Protein 3GL3 (pdb70)

Organism: Chlorobaculum tepidum (strain ATCC 49652 / DSM 12025 / NBRC 103806 / TLS) (NCBI:txid194439)

CATH classification: 3.40.30.10

Secondary structure (DSSP, 8-state):
---TTSBPPP-EEEBSSSEEEGGGGTTSEEEEEEE-TT-THHHHHTT----TTTGGGTEEEEEEE--SSTTT--HHHHS---SEEEE-TT-HHHHHTT----EEEEE-TTSBEEEEEES--TTTHHHHHHHHHHHT-/--TTSBPPP-EEE-SSSEEEGGGGTTSEEEEEEE-TT-HHHHHHTT----TTTGGGTEEEEEEE--SSTTT--HHHHS---SEEEE-TT--HHHHTT----EEEEE-TTSBEEEEEES--GGGHHHHHHHHHHHTT-/-TTSBPPP-EEEBSSSEEEGGGGTTSEEEEEEE-TT-TTHHHHTT----TTTGGGTEEEEEEE--SSTTT--HHHHS---SEEEE-TT-HHHHHTT----EEEEE-TTSBEEEEEE---HHHHHHHHHHHHHH-/--S-----EEEBSSSEEEGGGGTTSEEEEEEE-TT-TTHHHHTT----TTTGGGTEEEEEEE--SSTTT---TTTS---SEEEE-TT-HHHHHTT----EEEEE-TTSS-SEEEE---HHHHHHHHHHHHHH-

InterPro domains:
  IPR013740 Redoxin [PF08534] (31-161)
  IPR013766 Thioredoxin domain [PS51352] (29-169)
  IPR036249 Thioredoxin-like superfamily [SSF52833] (5-165)
  IPR050553 Thioredoxin family ResA/DsbE subfamily [PTHR42852] (29-167)

B-factor: mean 32.03, std 10.1, range [4.41, 60.7]

Nearest PDB structures (foldseek):
  3gl3-assembly1_A  TM=9.917E-01  e=1.080E-25  Chlorobaculum tepidum TLS
  3hdc-assembly1_A-2  TM=8.753E-01  e=3.979E-11  Geobacter metallireducens GS-15
  3ios-assembly1_A  TM=8.208E-01  e=7.000E-09  Mycobacterium tuberculosis
  7aoo-assembly1_D  TM=6.251E-01  e=2.674E-06  Plasmodium falciparum 3D7
  7aoo-assembly1_C  TM=6.149E-01  e=6.196E-06  Plasmodium falciparum 3D7

Sequence (541 aa):
SLDKGDKAPDFALPGKTGVVKLSDKTGSVVYLDFWASWCGPCRQSFPWNQQAKYKAKGFQVVAVNLDAKTGDAKFLAQVPAEFTVAFDPKGQTPRLYGVKGPTSFLIDRNGKVLLQHVGFRPADKEALEQQILAALGLDKGDKAPDFALPGKTGVVKLSDKTGSVVYLDFWASWCGPCRQSFPWNQQAKYKAKGFQVVAVNLDAKTGDAKFLAQVPAEFTVAFDPKGQTPRLYGVKGPTSFLIDRNGKVLLQHVGFRPADKEALEQQILAALGGDKGDKAPDFALPGKTGVVKLSDKTGSVVYLDFWASWCGPCRQSFPWNQQAKYKAKGFQVVAVNLDAKTGDAKFLAQVPAEFTVAFDPKGQTPRLYGVKGPTSFLIDRNGKVLLQHVGFRPADKEALEQQILAALKGDKAPDFALPGKTGVVKLSDKTGSVVYLDFWASWCGPCRQSFPWNQQAKYKAKGFQVVAVNLDAKTGDAKFLAQVPAEFTVAFDPKGQTPRLYGVKGPTSFLIDRNGKVLLQHVGFRPADKEALEQQILAAL

Solvent-accessible surface area: 23964 Å² total

Radius of gyration: 26.43 Å; Cα contacts (8 Å, |Δi|>4): 1095; chains: 4; bounding box: 83×37×65 Å

Foldseek 3Di:
DADFFAFQDWDWFAFPVGIDIVVVLQQAWEKEWEEELVDPLVLVVQVLCCVVVCVVLRYAYEYEYAYLDVVVCCSCVVGPHPGTYGYDNVPPRCVSVVPDASKIFTAANRRGTRDIGHTHDPVVSPVVVVSVVVSSD/DDFFAFQDWDWFAFPVGIDIPVVLQQAWEKEWEEELVDPLVLVVQVLCCVVVCVVLSYAYEYEYAYLDVVVCCSCVVGPHPGHYGYDNVPPRCVSVVPDASKIFTAASRRGTRDIGHTHDPVVSPVVVVVNVVRSVD/DFFAFQDWDWFQWPVGTDIPVVLAQAWEKEWEDELPDPLVLVVQVLCVVVVCVVVRYAYEYEYQYLDVVSCCVCVPRPHPHTYGYDPVCPNCVVVVPDASKIFTAASRRGTRDIDHGHDPVCSVVVVVVVVVSD/DQAFADWDWFQWPPGTDIPVVLAQAWEKEWEEELPDPLVLVVQVLLVVVVCVVVRYAYEYEYAYLDVVSCCVCVPRPHPHTYGYDPVCPRCVSVVPPASWIFTAASRRGTPDIDHGHDPVVSVVVVVVVVVSD

Structure (mmCIF, N/CA/C/O backbone):
data_3GL3
#
_entry.id   3GL3
#
_cell.length_a   82.197
_cell.length_b   42.067
_cell.length_c   82.522
_cell.angle_alpha   90.00
_cell.angle_beta   108.77
_cell.angle_gamma   90.00
#
_symmetry.space_group_name_H-M   'P 1 21 1'
#
loop_
_entity.id
_entity.type
_entity.pdbx_description
1 polymer 'Putative Thiol:disulfide interchange protein DsbE'
2 water water
#
loop_
_atom_site.group_PDB
_atom_site.id
_atom_site.type_symbol
_atom_site.label_atom_id
_atom_site.label_alt_id
_atom_site.label_comp_id
_atom_site.label_asym_id
_atom_site.label_entity_id
_atom_site.label_seq_id
_atom_site.pdbx_PDB_ins_code
_atom_site.Cartn_x
_atom_site.Cartn_y
_atom_site.Cartn_z
_atom_site.occupancy
_atom_site.B_iso_or_equiv
_atom_site.auth_seq_id
_atom_site.auth_comp_id
_atom_site.auth_asym_id
_atom_site.auth_atom_id
_atom_site.pdbx_PDB_model_num
ATOM 1 N N . SER A 1 2 ? 59.343 10.141 64.043 1.00 47.06 28 SER A N 1
ATOM 2 C CA . SER A 1 2 ? 59.258 11.321 64.955 1.00 45.26 28 SER A CA 1
ATOM 3 C C . SER A 1 2 ? 60.588 11.580 65.666 1.00 44.70 28 SER A C 1
ATOM 4 O O . SER A 1 2 ? 60.883 10.987 66.713 1.00 43.98 28 SER A O 1
ATOM 6 N N . LEU A 1 3 ? 61.393 12.475 65.111 1.00 42.07 29 LEU A N 1
ATOM 7 C CA . LEU A 1 3 ? 62.674 12.789 65.727 1.00 38.20 29 LEU A CA 1
ATOM 8 C C . LEU A 1 3 ? 62.539 14.126 66.451 1.00 36.55 29 LEU A C 1
ATOM 9 O O . LEU A 1 3 ? 61.697 14.942 66.092 1.00 35.87 29 LEU A O 1
ATOM 14 N N . ASP A 1 4 ? 63.340 14.343 67.485 1.00 35.99 30 ASP A N 1
ATOM 15 C CA . ASP A 1 4 ? 63.303 15.617 68.186 1.00 35.42 30 ASP A CA 1
ATOM 16 C C . ASP A 1 4 ? 64.667 16.259 67.977 1.00 34.15 30 ASP A C 1
ATOM 17 O O . ASP A 1 4 ? 65.655 15.553 67.755 1.00 30.43 30 ASP A O 1
ATOM 22 N N . LYS A 1 5 ? 64.725 17.587 68.030 1.00 34.13 31 LYS A N 1
ATOM 23 C CA . LYS A 1 5 ? 65.994 18.280 67.872 1.00 33.28 31 LYS A CA 1
ATOM 24 C C . LYS A 1 5 ? 66.916 17.622 68.880 1.00 32.96 31 LYS A C 1
ATOM 25 O O . LYS A 1 5 ? 66.508 17.390 70.018 1.00 34.83 31 LYS A O 1
ATOM 31 N N . GLY A 1 6 ? 68.142 17.312 68.468 1.00 30.79 32 GLY A N 1
ATOM 32 C CA . GLY A 1 6 ? 69.079 16.668 69.368 1.00 30.86 32 GLY A CA 1
ATOM 33 C C . GLY A 1 6 ? 69.239 15.184 69.086 1.00 31.22 32 GLY A C 1
ATOM 34 O O . GLY A 1 6 ? 70.291 14.612 69.352 1.00 31.41 32 GLY A O 1
ATOM 35 N N . ASP A 1 7 ? 68.194 14.555 68.556 1.00 30.88 33 ASP A N 1
ATOM 36 C CA . ASP A 1 7 ? 68.234 13.131 68.231 1.00 32.41 33 ASP A CA 1
ATOM 37 C C . ASP A 1 7 ? 69.153 12.845 67.049 1.00 33.23 33 ASP A C 1
ATOM 38 O O . ASP A 1 7 ? 69.274 13.661 66.134 1.00 33.33 33 ASP A O 1
ATOM 43 N N . LYS A 1 8 ? 69.798 11.683 67.070 1.00 31.75 34 LYS A N 1
ATOM 44 C CA . LYS A 1 8 ? 70.676 11.281 65.981 1.00 31.70 34 LYS A CA 1
ATOM 45 C C . LYS A 1 8 ? 69.838 11.000 64.735 1.00 30.06 34 LYS A C 1
ATOM 46 O O . LYS A 1 8 ? 68.801 10.347 64.809 1.00 27.83 34 LYS A O 1
ATOM 52 N N . ALA A 1 9 ? 70.285 11.502 63.591 1.00 28.86 35 ALA A N 1
ATOM 53 C CA . ALA A 1 9 ? 69.568 11.275 62.347 1.00 28.14 35 ALA A CA 1
ATOM 54 C C . ALA A 1 9 ? 69.840 9.836 61.916 1.00 26.79 35 ALA A C 1
ATOM 55 O O . ALA A 1 9 ? 70.988 9.416 61.847 1.00 26.15 35 ALA A O 1
ATOM 57 N N . PRO A 1 10 ? 68.782 9.056 61.637 1.00 26.91 36 PRO A N 1
ATOM 58 C CA . PRO A 1 10 ? 68.963 7.662 61.218 1.00 25.78 36 PRO A CA 1
ATOM 59 C C . PRO A 1 10 ? 69.868 7.542 59.993 1.00 27.29 36 PRO A C 1
ATOM 60 O O . PRO A 1 10 ? 69.732 8.302 59.035 1.00 27.80 36 PRO A O 1
ATOM 64 N N . ASP A 1 11 ? 70.796 6.594 60.022 1.00 24.90 37 ASP A N 1
ATOM 65 C CA . ASP A 1 11 ? 71.690 6.426 58.897 1.00 26.02 37 ASP A CA 1
ATOM 66 C C . ASP A 1 11 ? 70.973 5.664 57.798 1.00 24.97 37 ASP A C 1
ATOM 67 O O . ASP A 1 11 ? 69.920 5.071 58.026 1.00 22.95 37 ASP A O 1
ATOM 72 N N . PHE A 1 12 ? 71.531 5.711 56.598 1.00 23.93 38 PHE A N 1
ATOM 73 C CA . PHE A 1 12 ? 70.951 5.004 55.473 1.00 24.49 38 PHE A CA 1
ATOM 74 C C . PHE A 1 12 ? 71.978 4.851 54.376 1.00 24.13 38 PHE A C 1
ATOM 75 O O . PHE A 1 12 ? 72.987 5.548 54.344 1.00 25.49 38 PHE A O 1
ATOM 83 N N . ALA A 1 13 ? 71.712 3.911 53.485 1.00 24.52 39 ALA A N 1
ATOM 84 C CA . ALA A 1 13 ? 72.588 3.632 52.365 1.00 26.15 39 ALA A CA 1
ATOM 85 C C . ALA A 1 13 ? 71.631 3.460 51.205 1.00 24.70 39 ALA A C 1
ATOM 86 O O . ALA A 1 13 ? 70.895 2.491 51.148 1.00 26.89 39 ALA A O 1
ATOM 88 N N . LEU A 1 14 ? 71.624 4.418 50.295 1.00 25.38 40 LEU A N 1
ATOM 89 C CA . LEU A 1 14 ? 70.714 4.365 49.164 1.00 24.83 40 LEU A CA 1
ATOM 90 C C . LEU A 1 14 ? 71.470 4.492 47.871 1.00 22.73 40 LEU A C 1
ATOM 91 O O . LEU A 1 14 ? 72.587 4.998 47.847 1.00 24.01 40 LEU A O 1
ATOM 96 N N . PRO A 1 15 ? 70.880 4.010 46.774 1.00 23.14 41 PRO A N 1
ATOM 97 C CA . PRO A 1 15 ? 71.590 4.133 45.505 1.00 24.29 41 PRO A CA 1
ATOM 98 C C . PRO A 1 15 ? 71.614 5.596 45.057 1.00 24.86 41 PRO A C 1
ATOM 99 O O . PRO A 1 15 ? 70.742 6.386 45.412 1.00 22.46 41 PRO A O 1
ATOM 103 N N . GLY A 1 16 ? 72.644 5.947 44.305 1.00 26.50 42 GLY A N 1
ATOM 104 C CA . GLY A 1 16 ? 72.777 7.296 43.803 1.00 30.10 42 GLY A CA 1
ATOM 105 C C . GLY A 1 16 ? 72.923 7.190 42.300 1.00 32.78 42 GLY A C 1
ATOM 106 O O . GLY A 1 16 ? 72.666 6.131 41.721 1.00 33.83 42 GLY A O 1
ATOM 107 N N . LYS A 1 17 ? 73.321 8.281 41.663 1.00 34.25 43 LYS A N 1
ATOM 108 C CA . LYS A 1 17 ? 73.504 8.282 40.224 1.00 37.28 43 LYS A CA 1
ATOM 109 C C . LYS A 1 17 ? 74.870 7.686 39.916 1.00 39.18 43 LYS A C 1
ATOM 110 O O . LYS A 1 17 ? 75.052 6.980 38.917 1.00 38.62 43 LYS A O 1
ATOM 116 N N . THR A 1 18 ? 75.819 7.969 40.801 1.00 40.87 44 THR A N 1
ATOM 117 C CA . THR A 1 18 ? 77.197 7.500 40.682 1.00 42.98 44 THR A CA 1
ATOM 118 C C . THR A 1 18 ? 77.413 6.156 41.374 1.00 42.51 44 THR A C 1
ATOM 119 O O . THR A 1 18 ? 78.014 5.242 40.811 1.00 41.81 44 THR A O 1
ATOM 123 N N . GLY A 1 19 ? 76.935 6.055 42.610 1.00 42.29 45 GLY A N 1
ATOM 124 C CA . GLY A 1 19 ? 77.088 4.830 43.371 1.00 40.67 45 GLY A CA 1
ATOM 125 C C . GLY A 1 19 ? 76.159 4.815 44.567 1.00 40.51 45 GLY A C 1
ATOM 126 O O . GLY A 1 19 ? 74.972 5.121 44.440 1.00 39.83 45 GLY A O 1
ATOM 127 N N . VAL A 1 20 ? 76.691 4.459 45.732 1.00 38.42 46 VAL A N 1
ATOM 128 C CA . VAL A 1 20 ? 75.887 4.411 46.944 1.00 37.12 46 VAL A CA 1
ATOM 129 C C . VAL A 1 20 ? 76.023 5.715 47.715 1.00 34.91 46 VAL A C 1
ATOM 130 O O . VAL A 1 20 ? 77.059 6.376 47.662 1.00 35.50 46 VAL A O 1
ATOM 134 N N . VAL A 1 21 ? 74.961 6.086 48.419 1.00 32.70 47 VAL A N 1
ATOM 135 C CA . VAL A 1 21 ? 74.957 7.301 49.219 1.00 29.75 47 VAL A CA 1
ATOM 136 C C . VAL A 1 21 ? 74.599 6.943 50.658 1.00 29.96 47 VAL A C 1
ATOM 137 O O . VAL A 1 21 ? 73.536 6.376 50.923 1.00 28.22 47 VAL A O 1
ATOM 141 N N . LYS A 1 22 ? 75.493 7.277 51.582 1.00 30.04 48 LYS A N 1
ATOM 142 C CA . LYS A 1 22 ? 75.282 6.989 52.997 1.00 32.53 48 LYS A CA 1
ATOM 143 C C . LYS A 1 22 ? 75.360 8.268 53.811 1.00 31.23 48 LYS A C 1
ATOM 144 O O . LYS A 1 22 ? 76.312 9.030 53.670 1.00 31.83 48 LYS A O 1
ATOM 150 N N . LEU A 1 23 ? 74.369 8.501 54.666 1.00 31.13 49 LEU A N 1
ATOM 151 C CA . LEU A 1 23 ? 74.380 9.699 55.493 1.00 33.78 49 LEU A CA 1
ATOM 152 C C . LEU A 1 23 ? 75.653 9.726 56.326 1.00 35.89 49 LEU A C 1
ATOM 153 O O . LEU A 1 23 ? 76.226 10.786 56.569 1.00 36.71 49 LEU A O 1
ATOM 158 N N . SER A 1 24 ? 76.097 8.550 56.754 1.00 37.32 50 SER A N 1
ATOM 159 C CA . SER A 1 24 ? 77.291 8.453 57.583 1.00 39.28 50 SER A CA 1
ATOM 160 C C . SER A 1 24 ? 78.564 8.914 56.880 1.00 39.98 50 SER A C 1
ATOM 161 O O . SER A 1 24 ? 79.561 9.207 57.534 1.00 38.69 50 SER A O 1
ATOM 164 N N . ASP A 1 25 ? 78.552 8.975 55.553 1.00 40.84 51 ASP A N 1
ATOM 165 C CA . ASP A 1 25 ? 79.743 9.441 54.859 1.00 41.96 51 ASP A CA 1
ATOM 166 C C . ASP A 1 25 ? 79.813 10.966 54.940 1.00 41.46 51 ASP A C 1
ATOM 167 O O . ASP A 1 25 ? 80.823 11.573 54.575 1.00 40.95 51 ASP A O 1
ATOM 172 N N . LYS A 1 26 ? 78.741 11.578 55.439 1.00 40.16 52 LYS A N 1
ATOM 173 C CA . LYS A 1 26 ? 78.676 13.030 55.561 1.00 39.38 52 LYS A CA 1
ATOM 174 C C . LYS A 1 26 ? 78.918 13.524 56.988 1.00 38.98 52 LYS A C 1
ATOM 175 O O . LYS A 1 26 ? 78.719 14.707 57.273 1.00 38.57 52 LYS A O 1
ATOM 181 N N . THR A 1 27 ? 79.329 12.630 57.888 1.00 37.92 53 THR A N 1
ATOM 182 C CA . THR A 1 27 ? 79.595 13.036 59.269 1.00 36.58 53 THR A CA 1
ATOM 183 C C . THR A 1 27 ? 80.649 14.124 59.203 1.00 34.79 53 THR A C 1
ATOM 184 O O . THR A 1 27 ? 81.547 14.072 58.363 1.00 34.82 53 THR A O 1
ATOM 188 N N . GLY A 1 28 ? 80.557 15.099 60.094 1.00 32.64 54 GLY A N 1
ATOM 189 C CA . GLY A 1 28 ? 81.529 16.172 60.079 1.00 31.61 54 GLY A CA 1
ATOM 190 C C . GLY A 1 28 ? 81.018 17.379 59.317 1.00 31.10 54 GLY A C 1
ATOM 191 O O . GLY A 1 28 ? 81.381 18.509 59.631 1.00 31.89 54 GLY A O 1
ATOM 192 N N . SER A 1 29 ? 80.185 17.140 58.306 1.00 29.97 55 SER A N 1
ATOM 193 C CA . SER A 1 29 ? 79.609 18.226 57.514 1.00 26.65 55 SER A CA 1
ATOM 194 C C . SER A 1 29 ? 78.209 18.540 58.022 1.00 25.28 55 SER A C 1
ATOM 195 O O . SER A 1 29 ? 77.527 17.670 58.571 1.00 23.35 55 SER A O 1
ATOM 198 N N . VAL A 1 30 ? 77.788 19.786 57.860 1.00 19.44 56 VAL A N 1
ATOM 199 C CA . VAL A 1 30 ? 76.434 20.157 58.233 1.00 19.29 56 VAL A CA 1
ATOM 200 C C . VAL A 1 30 ? 75.654 19.673 57.013 1.00 19.84 56 VAL A C 1
ATOM 201 O O . VAL A 1 30 ? 76.054 19.954 55.879 1.00 17.86 56 VAL A O 1
ATOM 205 N N . VAL A 1 31 ? 74.571 18.932 57.236 1.00 18.28 57 VAL A N 1
ATOM 206 C CA . VAL A 1 31 ? 73.789 18.397 56.130 1.00 17.33 57 VAL A CA 1
ATOM 207 C C . VAL A 1 31 ? 72.360 18.898 56.073 1.00 16.85 57 VAL A C 1
ATOM 208 O O . VAL A 1 31 ? 71.678 19.006 57.090 1.00 20.34 57 VAL A O 1
ATOM 212 N N . TYR A 1 32 ? 71.921 19.213 54.863 1.00 15.85 58 TYR A N 1
ATOM 213 C CA . TYR A 1 32 ? 70.552 19.657 54.614 1.00 15.56 58 TYR A CA 1
ATOM 214 C C . TYR A 1 32 ? 69.956 18.469 53.878 1.00 15.22 58 TYR A C 1
ATOM 215 O O . TYR A 1 32 ? 70.214 18.282 52.685 1.00 13.39 58 TYR A O 1
ATOM 224 N N . LEU A 1 33 ? 69.175 17.671 54.592 1.00 14.40 59 LEU A N 1
ATOM 225 C CA . LEU A 1 33 ? 68.572 16.471 54.030 1.00 15.77 59 LEU A CA 1
ATOM 226 C C . LEU A 1 33 ? 67.182 16.771 53.506 1.00 14.57 59 LEU A C 1
ATOM 227 O O . LEU A 1 33 ? 66.295 17.150 54.269 1.00 16.35 59 LEU A O 1
ATOM 232 N N . ASP A 1 34 ? 66.986 16.593 52.204 1.00 14.12 60 ASP A N 1
ATOM 233 C CA . ASP A 1 34 ? 65.691 16.877 51.605 1.00 15.81 60 ASP A CA 1
ATOM 234 C C . ASP A 1 34 ? 64.968 15.618 51.095 1.00 17.46 60 ASP A C 1
ATOM 235 O O . ASP A 1 34 ? 65.587 14.697 50.565 1.00 16.36 60 ASP A O 1
ATOM 240 N N . PHE A 1 35 ? 63.656 15.581 51.292 1.00 16.74 61 PHE A N 1
ATOM 241 C CA . PHE A 1 35 ? 62.845 14.470 50.825 1.00 17.44 61 PHE A CA 1
ATOM 242 C C . PHE A 1 35 ? 61.951 15.079 49.763 1.00 16.22 61 PHE A C 1
ATOM 243 O O . PHE A 1 35 ? 61.088 15.906 50.058 1.00 17.68 61 PHE A O 1
ATOM 251 N N . TRP A 1 36 ? 62.186 14.679 48.520 1.00 16.24 62 TRP A N 1
ATOM 252 C CA . TRP A 1 36 ? 61.457 15.227 47.389 1.00 16.90 62 TRP A CA 1
ATOM 253 C C . TRP A 1 36 ? 61.001 14.179 46.375 1.00 18.28 62 TRP A C 1
ATOM 254 O O . TRP A 1 36 ? 61.388 13.008 46.448 1.00 16.49 62 TRP A O 1
ATOM 265 N N . ALA A 1 37 ? 60.189 14.637 45.420 1.00 17.05 63 ALA A N 1
ATOM 266 C CA . ALA A 1 37 ? 59.671 13.806 44.335 1.00 16.55 63 ALA A CA 1
ATOM 267 C C . ALA A 1 37 ? 59.381 14.711 43.140 1.00 17.82 63 ALA A C 1
ATOM 268 O O . ALA A 1 37 ? 59.031 15.889 43.314 1.00 12.72 63 ALA A O 1
ATOM 270 N N . SER A 1 38 ? 59.519 14.162 41.931 1.00 18.97 64 SER A N 1
ATOM 271 C CA . SER A 1 38 ? 59.310 14.939 40.708 1.00 20.07 64 SER A CA 1
ATOM 272 C C . SER A 1 38 ? 57.912 15.496 40.517 1.00 21.35 64 SER A C 1
ATOM 273 O O . SER A 1 38 ? 57.741 16.503 39.826 1.00 21.81 64 SER A O 1
ATOM 276 N N . TRP A 1 39 ? 56.911 14.854 41.115 1.00 20.79 65 TRP A N 1
ATOM 277 C CA . TRP A 1 39 ? 55.532 15.321 40.974 1.00 20.69 65 TRP A CA 1
ATOM 278 C C . TRP A 1 39 ? 55.176 16.454 41.928 1.00 22.83 65 TRP A C 1
ATOM 279 O O . TRP A 1 39 ? 54.157 17.127 41.743 1.00 20.51 65 TRP A O 1
ATOM 290 N N . CYS A 1 40 ? 56.008 16.656 42.949 1.00 20.44 66 CYS A N 1
ATOM 291 C CA . CYS A 1 40 ? 55.753 17.679 43.958 1.00 19.27 66 CYS A CA 1
ATOM 292 C C . CYS A 1 40 ? 56.173 19.070 43.476 1.00 17.78 66 CYS A C 1
ATOM 293 O O . CYS A 1 40 ? 57.359 19.365 43.381 1.00 15.52 66 CYS A O 1
ATOM 296 N N . GLY A 1 41 ? 55.178 19.908 43.176 1.00 20.04 67 GLY A N 1
ATOM 297 C CA . GLY A 1 41 ? 55.422 21.257 42.694 1.00 20.61 67 GLY A CA 1
ATOM 298 C C . GLY A 1 41 ? 56.458 22.059 43.466 1.00 20.50 67 GLY A C 1
ATOM 299 O O . GLY A 1 41 ? 57.414 22.546 42.874 1.00 22.28 67 GLY A O 1
ATOM 300 N N . PRO A 1 42 ? 56.296 22.225 44.788 1.00 20.43 68 PRO A N 1
ATOM 301 C CA . PRO A 1 42 ? 57.268 22.991 45.573 1.00 21.35 68 PRO A CA 1
ATOM 302 C C . PRO A 1 42 ? 58.729 22.609 45.365 1.00 20.73 68 PRO A C 1
ATOM 303 O O . PRO A 1 42 ? 59.619 23.440 45.557 1.00 18.72 68 PRO A O 1
ATOM 307 N N . CYS A 1 43 ? 58.985 21.364 44.965 1.00 21.36 69 CYS A N 1
ATOM 308 C CA . CYS A 1 43 ? 60.359 20.930 44.744 1.00 22.21 69 CYS A CA 1
ATOM 309 C C . CYS A 1 43 ? 60.997 21.646 43.564 1.00 24.22 69 CYS A C 1
ATOM 310 O O . CYS A 1 43 ? 62.217 21.761 43.488 1.00 23.57 69 CYS A O 1
ATOM 313 N N . ARG A 1 44 ? 60.181 22.128 42.634 1.00 26.21 70 ARG A N 1
ATOM 314 C CA . ARG A 1 44 ? 60.730 22.834 41.491 1.00 28.23 70 ARG A CA 1
ATOM 315 C C . ARG A 1 44 ? 61.244 24.192 41.969 1.00 27.47 70 ARG A C 1
ATOM 316 O O . ARG A 1 44 ? 62.114 24.785 41.347 1.00 29.31 70 ARG A O 1
ATOM 324 N N . GLN A 1 45 ? 60.704 24.678 43.080 1.00 26.52 71 GLN A N 1
ATOM 325 C CA . GLN A 1 45 ? 61.150 25.954 43.634 1.00 27.47 71 GLN A CA 1
ATOM 326 C C . GLN A 1 45 ? 62.314 25.735 44.606 1.00 25.95 71 GLN A C 1
ATOM 327 O O . GLN A 1 45 ? 63.236 26.553 44.689 1.00 24.69 71 GLN A O 1
ATOM 333 N N . SER A 1 46 ? 62.278 24.618 45.328 1.00 23.40 72 SER A N 1
ATOM 334 C CA . SER A 1 46 ? 63.327 24.311 46.295 1.00 20.43 72 SER A CA 1
ATOM 335 C C . SER A 1 46 ? 64.682 23.998 45.665 1.00 18.09 72 SER A C 1
ATOM 336 O O . SER A 1 46 ? 65.730 24.335 46.228 1.00 17.44 72 SER A O 1
ATOM 339 N N . PHE A 1 47 ? 64.677 23.367 44.496 1.00 18.10 73 PHE A N 1
ATOM 340 C CA . PHE A 1 47 ? 65.933 22.999 43.861 1.00 16.94 73 PHE A CA 1
ATOM 341 C C . PHE A 1 47 ? 66.839 24.159 43.495 1.00 17.95 73 PHE A C 1
ATOM 342 O O . PHE A 1 47 ? 68.046 24.116 43.756 1.00 16.05 73 PHE A O 1
ATOM 350 N N . PRO A 1 48 ? 66.288 25.213 42.879 1.00 17.66 74 PRO A N 1
ATOM 351 C CA . PRO A 1 48 ? 67.205 26.308 42.553 1.00 18.05 74 PRO A CA 1
ATOM 352 C C . PRO A 1 48 ? 67.836 26.865 43.831 1.00 15.86 74 PRO A C 1
ATOM 353 O O . PRO A 1 48 ? 69.029 27.171 43.866 1.00 16.82 74 PRO A O 1
ATOM 357 N N . TRP A 1 49 ? 67.026 26.979 44.878 1.00 16.19 75 TRP A N 1
ATOM 358 C CA . TRP A 1 49 ? 67.483 27.485 46.171 1.00 15.67 75 TRP A CA 1
ATOM 359 C C . TRP A 1 49 ? 68.515 26.547 46.810 1.00 15.63 75 TRP A C 1
ATOM 360 O O . TRP A 1 49 ? 69.504 27.009 47.376 1.00 16.70 75 TRP A O 1
ATOM 379 N N . ASN A 1 51 ? 70.514 24.652 45.238 1.00 14.58 77 ASN A N 1
ATOM 380 C CA . ASN A 1 51 ? 71.725 24.765 44.427 1.00 14.40 77 ASN A CA 1
ATOM 381 C C . ASN A 1 51 ? 72.488 26.003 44.894 1.00 14.92 77 ASN A C 1
ATOM 382 O O . ASN A 1 51 ? 73.723 26.024 44.953 1.00 13.03 77 ASN A O 1
ATOM 387 N N . GLN A 1 52 ? 71.738 27.043 45.224 1.00 14.74 78 GLN A N 1
ATOM 388 C CA . GLN A 1 52 ? 72.336 28.289 45.687 1.00 13.48 78 GLN A CA 1
ATOM 389 C C . GLN A 1 52 ? 73.002 28.085 47.055 1.00 15.49 78 GLN A C 1
ATOM 390 O O . GLN A 1 52 ? 74.139 28.499 47.279 1.00 15.87 78 GLN A O 1
ATOM 404 N N . GLN A 1 54 ? 74.104 25.312 48.353 1.00 16.87 80 GLN A N 1
ATOM 405 C CA . GLN A 1 54 ? 75.257 24.435 48.198 1.00 17.35 80 GLN A CA 1
ATOM 406 C C . GLN A 1 54 ? 76.477 25.213 47.721 1.00 19.17 80 GLN A C 1
ATOM 407 O O . GLN A 1 54 ? 77.565 25.066 48.275 1.00 17.24 80 GLN A O 1
ATOM 413 N N . ALA A 1 55 ? 76.299 26.045 46.697 1.00 20.37 81 ALA A N 1
ATOM 414 C CA . ALA A 1 55 ? 77.415 26.830 46.162 1.00 20.86 81 ALA A CA 1
ATOM 415 C C . ALA A 1 55 ? 77.915 27.847 47.172 1.00 19.42 81 ALA A C 1
ATOM 416 O O . ALA A 1 55 ? 79.119 28.079 47.311 1.00 20.47 81 ALA A O 1
ATOM 418 N N . LYS A 1 56 ? 76.984 28.458 47.882 1.00 19.81 82 LYS A N 1
ATOM 419 C CA . LYS A 1 56 ? 77.351 29.480 48.845 1.00 21.08 82 LYS A CA 1
ATOM 420 C C . LYS A 1 56 ? 78.069 28.945 50.082 1.00 21.68 82 LYS A C 1
ATOM 421 O O . LYS A 1 56 ? 78.971 29.595 50.601 1.00 20.83 82 LYS A O 1
ATOM 427 N N . TYR A 1 57 ? 77.706 27.751 50.536 1.00 20.31 83 TYR A N 1
ATOM 428 C CA . TYR A 1 57 ? 78.321 27.234 51.755 1.00 21.22 83 TYR A CA 1
ATOM 429 C C . TYR A 1 57 ? 79.133 25.953 51.719 1.00 23.17 83 TYR A C 1
ATOM 430 O O . TYR A 1 57 ? 79.591 25.496 52.769 1.00 24.09 83 TYR A O 1
ATOM 439 N N . LYS A 1 58 ? 79.333 25.365 50.545 1.00 23.69 84 LYS A N 1
ATOM 440 C CA . LYS A 1 58 ? 80.086 24.121 50.489 1.00 26.06 84 LYS A CA 1
ATOM 441 C C . LYS A 1 58 ? 81.472 24.265 51.117 1.00 27.29 84 LYS A C 1
ATOM 442 O O . LYS A 1 58 ? 81.943 23.354 51.802 1.00 26.23 84 LYS A O 1
ATOM 448 N N . ALA A 1 59 ? 82.110 25.412 50.895 1.00 24.42 85 ALA A N 1
ATOM 449 C CA . ALA A 1 59 ? 83.442 25.671 51.428 1.00 23.79 85 ALA A CA 1
ATOM 450 C C . ALA A 1 59 ? 83.494 25.559 52.942 1.00 23.35 85 ALA A C 1
ATOM 451 O O . ALA A 1 59 ? 84.562 25.342 53.514 1.00 22.25 85 ALA A O 1
ATOM 453 N N . LYS A 1 60 ? 82.348 25.714 53.594 1.00 23.34 86 LYS A N 1
ATOM 454 C CA . LYS A 1 60 ? 82.316 25.637 55.045 1.00 24.85 86 LYS A CA 1
ATOM 455 C C . LYS A 1 60 ? 81.979 24.253 55.594 1.00 24.58 86 LYS A C 1
ATOM 456 O O . LYS A 1 60 ? 81.820 24.077 56.805 1.00 26.67 86 LYS A O 1
ATOM 462 N N . GLY A 1 61 ? 81.904 23.273 54.702 1.00 24.18 87 GLY A N 1
ATOM 463 C CA . GLY A 1 61 ? 81.601 21.910 55.104 1.00 23.56 87 GLY A CA 1
ATOM 464 C C . GLY A 1 61 ? 80.110 21.684 55.155 1.00 23.81 87 GLY A C 1
ATOM 465 O O . GLY A 1 61 ? 79.589 21.088 56.103 1.00 23.60 87 GLY A O 1
ATOM 466 N N . PHE A 1 62 ? 79.431 22.180 54.125 1.00 21.42 88 PHE A N 1
ATOM 467 C CA . PHE A 1 62 ? 77.985 22.080 54.000 1.00 19.72 88 PHE A CA 1
ATOM 468 C C . PHE A 1 62 ? 77.618 21.212 52.800 1.00 19.93 88 PHE A C 1
ATOM 469 O O . PHE A 1 62 ? 78.204 21.358 51.728 1.00 20.34 88 PHE A O 1
ATOM 477 N N . GLN A 1 63 ? 76.649 20.319 52.973 1.00 18.53 89 GLN A N 1
ATOM 478 C CA . GLN A 1 63 ? 76.221 19.447 51.886 1.00 17.29 89 GLN A CA 1
ATOM 479 C C . GLN A 1 63 ? 74.717 19.209 51.846 1.00 16.82 89 GLN A C 1
ATOM 480 O O . GLN A 1 63 ? 74.077 18.951 52.870 1.00 17.19 89 GLN A O 1
ATOM 486 N N . VAL A 1 64 ? 74.146 19.311 50.655 1.00 15.25 90 VAL A N 1
ATOM 487 C CA . VAL A 1 64 ? 72.726 19.059 50.490 1.00 12.74 90 VAL A CA 1
ATOM 488 C C . VAL A 1 64 ? 72.640 17.605 50.051 1.00 14.71 90 VAL A C 1
ATOM 489 O O . VAL A 1 64 ? 73.391 17.162 49.179 1.00 16.54 90 VAL A O 1
ATOM 493 N N . VAL A 1 65 ? 71.756 16.851 50.687 1.00 14.80 91 VAL A N 1
ATOM 494 C CA . VAL A 1 65 ? 71.547 15.460 50.317 1.00 15.14 91 VAL A CA 1
ATOM 495 C C . VAL A 1 65 ? 70.056 15.374 50.026 1.00 13.53 91 VAL A C 1
ATOM 496 O O . VAL A 1 65 ? 69.227 15.555 50.908 1.00 15.98 91 VAL A O 1
ATOM 500 N N . ALA A 1 66 ? 69.719 15.129 48.768 1.00 15.19 92 ALA A N 1
ATOM 501 C CA . ALA A 1 66 ? 68.322 15.093 48.370 1.00 15.57 92 ALA A CA 1
ATOM 502 C C . ALA A 1 66 ? 67.854 13.694 48.043 1.00 16.92 92 ALA A C 1
ATOM 503 O O . ALA A 1 66 ? 68.150 13.165 46.972 1.00 17.32 92 ALA A O 1
ATOM 505 N N . VAL A 1 67 ? 67.108 13.111 48.972 1.00 17.51 93 VAL A N 1
ATOM 506 C CA . VAL A 1 67 ? 66.579 11.769 48.812 1.00 16.76 93 VAL A CA 1
ATOM 507 C C . VAL A 1 67 ? 65.301 11.805 47.987 1.00 17.41 93 VAL A C 1
ATOM 508 O O . VAL A 1 67 ? 64.277 12.375 48.395 1.00 13.47 93 VAL A O 1
ATOM 512 N N . ASN A 1 68 ? 65.361 11.198 46.814 1.00 15.03 94 ASN A N 1
ATOM 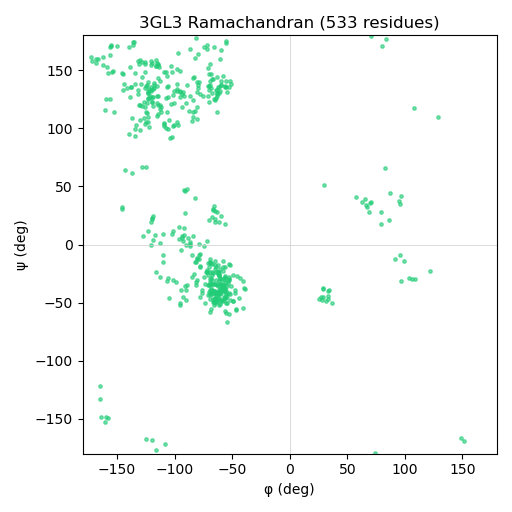513 C CA . ASN A 1 68 ? 64.197 11.180 45.958 1.00 16.01 94 ASN A CA 1
ATOM 514 C C . ASN A 1 68 ? 63.249 10.064 46.338 1.00 14.19 94 ASN A C 1
ATOM 515 O O . ASN A 1 68 ? 63.677 8.982 46.727 1.00 18.44 94 ASN A O 1
ATOM 520 N N . LEU A 1 69 ? 61.955 10.337 46.217 1.00 16.29 95 LEU A N 1
ATOM 521 C CA . LEU A 1 69 ? 60.928 9.369 46.565 1.00 17.17 95 LEU A CA 1
ATOM 522 C C . LEU A 1 69 ? 59.989 8.985 45.413 1.00 17.71 95 LEU A C 1
ATOM 523 O O . LEU A 1 69 ? 58.891 8.484 45.655 1.00 18.00 95 LEU A O 1
ATOM 528 N N . ASP A 1 70 ? 60.404 9.227 44.168 1.00 17.67 96 ASP A N 1
ATOM 529 C CA . ASP A 1 70 ? 59.576 8.845 43.022 1.00 19.63 96 ASP A CA 1
ATOM 530 C C . ASP A 1 70 ? 59.484 7.314 42.941 1.00 21.32 96 ASP A C 1
ATOM 531 O O . ASP A 1 70 ? 60.465 6.614 43.213 1.00 20.58 96 ASP A O 1
ATOM 536 N N . ALA A 1 71 ? 58.314 6.804 42.566 1.00 21.22 97 ALA A N 1
ATOM 537 C CA . ALA A 1 71 ? 58.101 5.360 42.451 1.00 21.94 97 ALA A CA 1
ATOM 538 C C . ALA A 1 71 ? 59.169 4.725 41.565 1.00 20.18 97 ALA A C 1
ATOM 539 O O . ALA A 1 71 ? 59.673 3.649 41.862 1.00 22.94 97 ALA A O 1
ATOM 541 N N . LYS A 1 72 ? 59.506 5.388 40.468 1.00 21.42 98 LYS A N 1
ATOM 542 C CA . LYS A 1 72 ? 60.539 4.888 39.573 1.00 22.15 98 LYS A CA 1
ATOM 543 C C . LYS A 1 72 ? 61.660 5.914 39.526 1.00 22.55 98 LYS A C 1
ATOM 544 O O . LYS A 1 72 ? 61.413 7.090 39.252 1.00 18.54 98 LYS A O 1
ATOM 550 N N . THR A 1 73 ? 62.889 5.480 39.779 1.00 19.68 99 THR A N 1
ATOM 551 C CA . THR A 1 73 ? 63.996 6.415 39.743 1.00 22.24 99 THR A CA 1
ATOM 552 C C . THR A 1 73 ? 64.098 7.003 38.343 1.00 21.42 99 THR A C 1
ATOM 553 O O . THR A 1 73 ? 64.570 8.125 38.164 1.00 19.31 99 THR A O 1
ATOM 557 N N . GLY A 1 74 ? 63.640 6.246 37.350 1.00 19.97 100 GLY A N 1
ATOM 558 C CA . GLY A 1 74 ? 63.681 6.739 35.987 1.00 15.71 100 GLY A CA 1
ATOM 559 C C . GLY A 1 74 ? 62.944 8.061 35.841 1.00 15.17 100 GLY A C 1
ATOM 560 O O . GLY A 1 74 ? 63.389 8.940 35.110 1.00 14.80 100 GLY A O 1
ATOM 561 N N . ASP A 1 75 ? 61.808 8.203 36.515 1.00 14.03 101 ASP A N 1
ATOM 562 C CA . ASP A 1 75 ? 61.051 9.447 36.443 1.00 17.91 101 ASP A CA 1
ATOM 563 C C . ASP A 1 75 ? 61.810 10.561 37.147 1.00 19.96 101 ASP A C 1
ATOM 564 O O . ASP A 1 75 ? 61.748 11.730 36.748 1.00 19.70 101 ASP A O 1
ATOM 569 N N . ALA A 1 76 ? 62.521 10.187 38.206 1.00 21.07 102 ALA A N 1
ATOM 570 C CA . ALA A 1 76 ? 63.319 11.142 38.948 1.00 21.82 102 ALA A CA 1
ATOM 571 C C . ALA A 1 76 ? 64.429 11.581 38.005 1.00 22.77 102 ALA A C 1
ATOM 572 O O . ALA A 1 76 ? 64.753 12.764 37.931 1.00 20.91 102 ALA A O 1
ATOM 582 N N . LYS A 1 78 ? 64.335 11.776 34.862 1.00 26.03 104 LYS A N 1
ATOM 583 C CA . LYS A 1 78 ? 63.761 12.690 33.869 1.00 28.89 104 LYS A CA 1
ATOM 584 C C . LYS A 1 78 ? 63.758 14.098 34.458 1.00 27.38 104 LYS A C 1
ATOM 585 O O . LYS A 1 78 ? 64.184 15.056 33.821 1.00 28.30 104 LYS A O 1
ATOM 591 N N . PHE A 1 79 ? 63.267 14.204 35.688 1.00 27.41 105 PHE A N 1
ATOM 592 C CA . PHE A 1 79 ? 63.202 15.473 36.400 1.00 23.69 105 PHE A CA 1
ATOM 593 C C . PHE A 1 79 ? 64.594 16.096 36.458 1.00 24.08 105 PHE A C 1
ATOM 594 O O . PHE A 1 79 ? 64.770 17.259 36.109 1.00 23.88 105 PHE A O 1
ATOM 602 N N . LEU A 1 80 ? 65.579 15.310 36.890 1.00 22.79 106 LEU A N 1
ATOM 603 C CA . LEU A 1 80 ? 66.954 15.785 36.998 1.00 24.17 106 LEU A CA 1
ATOM 604 C C . LEU A 1 80 ? 67.566 16.141 35.649 1.00 28.40 106 LEU A C 1
ATOM 605 O O . LEU A 1 80 ? 68.543 16.890 35.579 1.00 28.16 106 LEU A O 1
ATOM 610 N N . ALA A 1 81 ? 67.001 15.597 34.578 1.00 29.67 107 ALA A N 1
ATOM 611 C CA . ALA A 1 81 ? 67.511 15.885 33.243 1.00 31.78 107 ALA A CA 1
ATOM 612 C C . ALA A 1 81 ? 67.154 17.310 32.829 1.00 31.80 107 ALA A C 1
ATOM 613 O O . ALA A 1 81 ? 67.824 17.895 31.982 1.00 33.18 107 ALA A O 1
ATOM 615 N N . GLN A 1 82 ? 66.106 17.862 33.435 1.00 32.88 108 GLN A N 1
ATOM 616 C CA . GLN A 1 82 ? 65.644 19.215 33.125 1.00 33.46 108 GLN A CA 1
ATOM 617 C C . GLN A 1 82 ? 65.899 20.188 34.273 1.00 32.61 108 GLN A C 1
ATOM 618 O O . GLN A 1 82 ? 65.807 21.403 34.090 1.00 32.28 108 GLN A O 1
ATOM 624 N N . VAL A 1 83 ? 66.197 19.655 35.454 1.00 29.82 109 VAL A N 1
ATOM 625 C CA . VAL A 1 83 ? 66.423 20.487 36.632 1.00 28.86 109 VAL A CA 1
ATOM 626 C C . VAL A 1 83 ? 67.786 20.257 37.270 1.00 27.69 109 VAL A C 1
ATOM 627 O O . VAL A 1 83 ? 68.023 19.240 37.930 1.00 28.75 109 VAL A O 1
ATOM 631 N N . PRO A 1 84 ? 68.710 21.205 37.084 1.00 25.97 110 PRO A N 1
ATOM 632 C CA . PRO A 1 84 ? 70.042 21.050 37.669 1.00 24.65 110 PRO A CA 1
ATOM 633 C C . PRO A 1 84 ? 70.002 20.712 39.160 1.00 22.54 110 PRO A C 1
ATOM 634 O O . PRO A 1 84 ? 69.196 21.251 39.913 1.00 20.43 110 PRO A O 1
ATOM 638 N N . ALA A 1 85 ? 70.862 19.793 39.571 1.00 21.68 111 ALA A N 1
ATOM 639 C CA . ALA A 1 85 ? 70.946 19.403 40.971 1.00 22.33 111 ALA A CA 1
ATOM 640 C C . ALA A 1 85 ? 72.435 19.263 41.214 1.00 22.63 111 ALA A C 1
ATOM 641 O O . ALA A 1 85 ? 73.034 18.224 40.942 1.00 25.11 111 ALA A O 1
ATOM 643 N N . GLU A 1 86 ? 73.030 20.332 41.720 1.00 21.19 112 GLU A N 1
ATO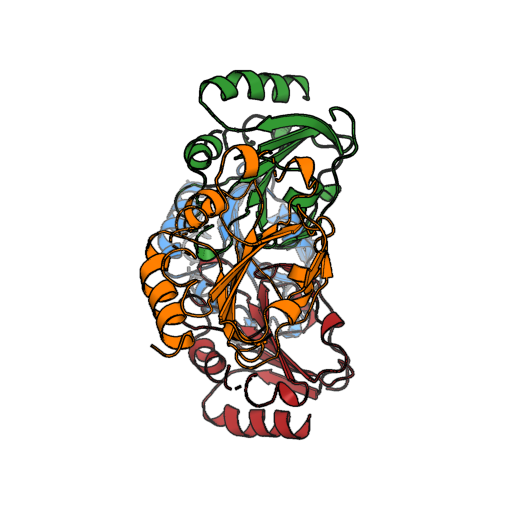M 644 C CA . GLU A 1 86 ? 74.453 20.364 41.973 1.00 22.35 112 GLU A CA 1
ATOM 645 C C . GLU A 1 86 ? 74.777 19.919 43.388 1.00 22.85 112 GLU A C 1
ATOM 646 O O . GLU A 1 86 ? 75.547 20.557 44.097 1.00 23.86 112 GLU A O 1
ATOM 652 N N . PHE A 1 87 ? 74.165 18.812 43.790 1.00 23.27 113 PHE A N 1
ATOM 653 C CA . PHE A 1 87 ? 74.380 18.243 45.109 1.00 20.40 113 PHE A CA 1
ATOM 654 C C . PHE A 1 87 ? 74.075 16.751 45.069 1.00 21.22 113 PHE A C 1
ATOM 655 O O . PHE A 1 87 ? 73.559 16.239 44.075 1.00 20.20 113 PHE A O 1
ATOM 663 N N . THR A 1 88 ? 74.410 16.058 46.149 1.00 17.87 114 THR A N 1
ATOM 664 C CA . THR A 1 88 ? 74.169 14.636 46.245 1.00 17.68 114 THR A CA 1
ATOM 665 C C . THR A 1 88 ? 72.687 14.304 46.149 1.00 15.82 114 THR A C 1
ATOM 666 O O . THR A 1 88 ? 71.858 14.886 46.846 1.00 16.69 114 THR A O 1
ATOM 670 N N . VAL A 1 89 ? 72.362 13.351 45.287 1.00 14.87 115 VAL A N 1
ATOM 671 C CA . VAL A 1 89 ? 70.995 12.908 45.125 1.00 14.90 115 VAL A CA 1
ATOM 672 C C . VAL A 1 89 ? 70.948 11.400 45.390 1.00 17.32 115 VAL A C 1
ATOM 673 O O . VAL A 1 89 ? 71.780 10.656 44.883 1.00 15.70 115 VAL A O 1
ATOM 677 N N . ALA A 1 90 ? 69.998 10.958 46.209 1.00 17.11 116 ALA A N 1
ATOM 678 C CA . ALA A 1 90 ? 69.851 9.528 46.488 1.00 20.38 116 ALA A CA 1
ATOM 679 C C . ALA A 1 90 ? 68.453 9.156 46.039 1.00 19.23 116 ALA A C 1
ATOM 680 O O . ALA A 1 90 ? 67.584 10.019 45.956 1.00 19.00 116 ALA A O 1
ATOM 682 N N . PHE A 1 91 ? 68.232 7.871 45.764 1.00 20.83 117 PHE A N 1
ATOM 683 C CA . PHE A 1 91 ? 66.927 7.395 45.316 1.00 19.16 117 PHE A CA 1
ATOM 684 C C . PHE A 1 91 ? 66.373 6.343 46.264 1.00 21.19 117 PHE A C 1
ATOM 685 O O . PHE A 1 91 ? 67.029 5.341 46.550 1.00 22.24 117 PHE A O 1
ATOM 693 N N . ASP A 1 92 ? 65.158 6.568 46.746 1.00 20.18 118 ASP A N 1
ATOM 694 C CA . ASP A 1 92 ? 64.526 5.647 47.675 1.00 20.72 118 ASP A CA 1
ATOM 695 C C . ASP A 1 92 ? 63.136 5.294 47.151 1.00 21.66 118 ASP A C 1
ATOM 696 O O . ASP A 1 92 ? 62.122 5.650 47.749 1.00 21.44 118 ASP A O 1
ATOM 701 N N . PRO A 1 93 ? 63.075 4.584 46.014 1.00 22.58 119 PRO A N 1
ATOM 702 C CA . PRO A 1 93 ? 61.783 4.206 45.438 1.00 24.46 119 PRO A CA 1
ATOM 703 C C . PRO A 1 93 ? 60.869 3.411 46.366 1.00 25.73 119 PRO A C 1
ATOM 704 O O . PRO A 1 93 ? 59.648 3.470 46.234 1.00 24.60 119 PRO A O 1
ATOM 708 N N . LYS A 1 94 ? 61.450 2.673 47.307 1.00 29.19 120 LYS A N 1
ATOM 709 C CA . LYS A 1 94 ? 60.643 1.902 48.244 1.00 30.90 120 LYS A CA 1
ATOM 710 C C . LYS A 1 94 ? 60.084 2.831 49.321 1.00 31.31 120 LYS A C 1
ATOM 711 O O . LYS A 1 94 ? 59.105 2.506 49.987 1.00 32.84 120 LYS A O 1
ATOM 717 N N . GLY A 1 95 ? 60.703 3.998 49.469 1.00 30.90 121 GLY A N 1
ATOM 718 C CA . GLY A 1 95 ? 60.245 4.963 50.451 1.00 31.46 121 GLY A CA 1
ATOM 719 C C . GLY A 1 95 ? 60.503 4.548 51.885 1.00 32.41 121 GLY A C 1
ATOM 720 O O . GLY A 1 95 ? 59.694 4.823 52.767 1.00 34.42 121 GLY A O 1
ATOM 721 N N . GLN A 1 96 ? 61.637 3.898 52.122 1.00 32.99 122 GLN A N 1
ATOM 722 C CA . GLN A 1 96 ? 61.994 3.441 53.458 1.00 34.47 122 GLN A CA 1
ATOM 723 C C . GLN A 1 96 ? 62.490 4.540 54.398 1.00 32.56 122 GLN A C 1
ATOM 724 O O . GLN A 1 96 ? 62.115 4.567 55.573 1.00 32.83 122 GLN A O 1
ATOM 730 N N . THR A 1 97 ? 63.317 5.449 53.891 1.00 28.72 123 THR A N 1
ATOM 731 C CA . THR A 1 97 ? 63.861 6.504 54.744 1.00 27.40 123 THR A CA 1
ATOM 732 C C . THR A 1 97 ? 62.872 7.520 55.319 1.00 25.64 123 THR A C 1
ATOM 733 O O . THR A 1 97 ? 62.935 7.833 56.505 1.00 24.92 123 THR A O 1
ATOM 737 N N . PRO A 1 98 ? 61.949 8.049 54.501 1.00 25.34 124 PRO A N 1
ATOM 738 C CA . PRO A 1 98 ? 61.013 9.023 55.080 1.00 26.11 124 PRO A CA 1
ATOM 739 C C . PRO A 1 98 ? 60.266 8.516 56.326 1.00 26.81 124 PRO A C 1
ATOM 740 O O . PRO A 1 98 ? 59.957 9.289 57.236 1.00 24.78 124 PRO A O 1
ATOM 744 N N . ARG A 1 99 ? 59.976 7.218 56.377 1.00 28.88 125 ARG A N 1
ATOM 745 C CA . ARG A 1 99 ? 59.293 6.664 57.547 1.00 28.35 125 ARG A CA 1
ATOM 746 C C . ARG A 1 99 ? 60.243 6.687 58.737 1.00 27.20 125 ARG A C 1
ATOM 747 O O . ARG A 1 99 ? 59.841 7.015 59.851 1.00 27.83 125 ARG A O 1
ATOM 755 N N . LEU A 1 100 ? 61.504 6.334 58.495 1.00 25.90 126 LEU A N 1
ATOM 756 C CA . LEU A 1 100 ? 62.517 6.337 59.547 1.00 25.10 126 LEU A CA 1
ATOM 757 C C . LEU A 1 100 ? 62.652 7.728 60.152 1.00 24.43 126 LEU A C 1
ATOM 758 O O . LEU A 1 100 ? 62.888 7.874 61.354 1.00 21.84 126 LEU A O 1
ATOM 763 N N . TYR A 1 101 ? 62.495 8.751 59.314 1.00 23.99 127 TYR A N 1
ATOM 764 C CA . TYR A 1 101 ? 62.615 10.142 59.766 1.00 21.83 127 TYR A CA 1
ATOM 765 C C . TYR A 1 101 ? 61.333 10.801 60.239 1.00 20.68 127 TYR A C 1
ATOM 766 O O . TYR A 1 101 ? 61.340 11.968 60.637 1.00 21.61 127 TYR A O 1
ATOM 775 N N . GLY A 1 102 ? 60.228 10.074 60.190 1.00 21.85 128 GLY A N 1
ATOM 776 C CA . GLY A 1 102 ? 58.975 10.666 60.616 1.00 21.87 128 GLY A CA 1
ATOM 777 C C . GLY A 1 102 ? 58.503 11.781 59.697 1.00 21.73 128 GLY A C 1
ATOM 778 O O . GLY A 1 102 ? 57.873 12.737 60.143 1.00 22.37 128 GLY A O 1
ATOM 779 N N . VAL A 1 103 ? 58.813 11.674 58.409 1.00 22.20 129 VAL A N 1
ATOM 780 C CA . VAL A 1 103 ? 58.383 12.679 57.437 1.00 19.19 129 VAL A CA 1
ATOM 781 C C . VAL A 1 103 ? 56.853 12.679 57.373 1.00 20.95 129 VAL A C 1
ATOM 782 O O . VAL A 1 103 ? 56.245 11.624 57.219 1.00 22.06 129 VAL A O 1
ATOM 786 N N . LYS A 1 104 ? 56.236 13.859 57.483 1.00 21.14 130 LYS A N 1
ATOM 787 C CA . LYS A 1 104 ? 54.779 13.975 57.457 1.00 22.11 130 LYS A CA 1
ATOM 788 C C . LYS A 1 104 ? 54.256 14.897 56.363 1.00 21.51 130 LYS A C 1
ATOM 789 O O . LYS A 1 104 ? 53.083 15.267 56.353 1.00 20.38 130 LYS A O 1
ATOM 795 N N . GLY A 1 105 ? 55.127 15.277 55.447 1.00 20.81 131 GLY A N 1
ATOM 796 C CA . GLY A 1 105 ? 54.706 16.156 54.373 1.00 19.90 131 GLY A CA 1
ATOM 797 C C . GLY A 1 105 ? 55.723 16.145 53.255 1.00 17.29 131 GLY A C 1
ATOM 798 O O . GLY A 1 105 ? 56.886 15.801 53.460 1.00 15.63 131 GLY A O 1
ATOM 807 N N . PRO A 1 107 ? 57.356 18.555 50.263 1.00 19.60 133 PRO A N 1
ATOM 808 C CA . PRO A 1 107 ? 58.608 17.977 50.742 1.00 18.81 133 PRO A CA 1
ATOM 809 C C . PRO A 1 107 ? 58.809 18.202 52.237 1.00 17.81 133 PRO A C 1
ATOM 810 O O . PRO A 1 107 ? 58.015 18.876 52.888 1.00 18.87 133 PRO A O 1
ATOM 814 N N . THR A 1 108 ? 59.857 17.592 52.774 1.00 17.85 134 THR A N 1
ATOM 815 C CA . THR A 1 108 ? 60.246 17.788 54.168 1.00 15.36 134 THR A CA 1
ATOM 816 C C . THR A 1 108 ? 61.761 17.752 54.129 1.00 14.94 134 THR A C 1
ATOM 817 O O . THR A 1 108 ? 62.370 16.952 53.410 1.00 13.92 134 THR A O 1
ATOM 821 N N . SER A 1 109 ? 62.377 18.647 54.877 1.00 15.16 135 SER A N 1
ATOM 822 C CA . SER A 1 109 ? 63.816 18.692 54.917 1.00 14.94 135 SER A CA 1
ATOM 823 C C . SER A 1 109 ? 64.297 18.725 56.356 1.00 15.18 135 SER A C 1
ATOM 824 O O . SER A 1 109 ? 63.560 19.138 57.260 1.00 18.04 135 SER A O 1
ATOM 827 N N . PHE A 1 110 ? 65.522 18.271 56.571 1.00 16.25 136 PHE A N 1
ATOM 828 C CA . PHE A 1 110 ? 66.125 18.275 57.905 1.00 16.81 136 PHE A CA 1
ATOM 829 C C . PHE A 1 110 ? 67.484 18.939 57.848 1.00 16.61 136 PHE A C 1
ATOM 830 O O . PHE A 1 110 ? 68.201 18.813 56.862 1.00 16.33 136 PHE A O 1
ATOM 838 N N . LEU A 1 111 ? 67.830 19.659 58.908 1.00 18.99 137 LEU A N 1
ATOM 839 C CA . LEU A 1 111 ? 69.149 20.252 58.996 1.00 19.63 137 LEU A CA 1
ATOM 840 C C . LEU A 1 111 ? 69.818 19.351 60.030 1.00 20.47 137 LEU A C 1
ATOM 841 O O . LEU A 1 111 ? 69.270 19.127 61.108 1.00 20.45 137 LEU A O 1
ATOM 846 N N . ILE A 1 112 ? 70.982 18.817 59.683 1.00 19.96 138 ILE A N 1
ATOM 847 C CA . ILE A 1 112 ? 71.710 17.914 60.553 1.00 22.66 138 ILE A CA 1
ATOM 848 C C . ILE A 1 112 ? 73.104 18.468 60.859 1.00 25.88 138 ILE A C 1
ATOM 849 O O . ILE A 1 112 ? 73.855 18.819 59.938 1.00 24.49 138 ILE A O 1
ATOM 854 N N . ASP A 1 113 ? 73.444 18.554 62.148 1.00 26.86 139 ASP A N 1
ATOM 855 C CA . ASP A 1 113 ? 74.747 19.090 62.554 1.00 27.86 139 ASP A CA 1
ATOM 856 C C . ASP A 1 113 ? 75.893 18.145 62.245 1.00 28.00 139 ASP A C 1
ATOM 857 O O . ASP A 1 113 ? 75.685 16.987 61.864 1.00 27.64 139 ASP A O 1
ATOM 862 N N . ARG A 1 114 ? 77.109 18.642 62.439 1.00 28.23 140 ARG A N 1
ATOM 863 C CA . ARG A 1 114 ? 78.311 17.866 62.174 1.00 29.65 140 ARG A CA 1
ATOM 864 C C . ARG A 1 114 ? 78.404 16.565 62.962 1.00 30.19 140 ARG A C 1
ATOM 865 O O . ARG A 1 114 ? 79.159 15.670 62.582 1.00 30.26 140 ARG A O 1
ATOM 873 N N . ASN A 1 115 ? 77.651 16.455 64.052 1.00 30.07 141 ASN A N 1
ATOM 874 C CA . ASN A 1 115 ? 77.671 15.235 64.863 1.00 32.40 141 ASN A CA 1
ATOM 875 C C . ASN A 1 115 ? 76.565 14.266 64.451 1.00 31.10 141 ASN A C 1
ATOM 876 O O . ASN A 1 115 ? 76.353 13.240 65.101 1.00 31.18 141 ASN A O 1
ATOM 881 N N . GLY A 1 116 ? 75.856 14.607 63.377 1.00 29.26 142 GLY A N 1
ATOM 882 C CA . GLY A 1 116 ? 74.788 13.757 62.883 1.00 26.80 142 GLY A CA 1
ATOM 883 C C . GLY A 1 116 ? 73.473 13.865 63.631 1.00 26.63 142 GLY A C 1
ATOM 884 O O . GLY A 1 116 ? 72.609 12.989 63.511 1.00 26.30 142 GLY A O 1
ATOM 885 N N . LYS A 1 117 ? 73.303 14.939 64.396 1.00 23.84 143 LYS A N 1
ATOM 886 C CA . LYS A 1 117 ? 72.075 15.124 65.157 1.00 24.18 143 LYS A CA 1
ATOM 887 C C . LYS A 1 117 ? 71.143 16.135 64.492 1.00 22.89 143 LYS A C 1
ATOM 888 O O . LYS A 1 117 ? 71.590 17.073 63.835 1.00 20.83 143 LYS A O 1
ATOM 894 N N . VAL A 1 118 ? 69.843 15.934 64.666 1.00 21.94 144 VAL A N 1
ATOM 895 C CA . VAL A 1 118 ? 68.845 16.810 64.071 1.00 22.61 144 VAL A CA 1
ATOM 896 C C . VAL A 1 118 ? 68.766 18.194 64.705 1.00 23.28 144 VAL A C 1
ATOM 897 O O . VAL A 1 118 ? 68.630 18.327 65.912 1.00 22.40 144 VAL A O 1
ATOM 901 N N . LEU A 1 119 ? 68.841 19.220 63.865 1.00 23.71 145 LEU A N 1
ATOM 902 C CA . LEU A 1 119 ? 68.753 20.604 64.310 1.00 23.44 145 LEU A CA 1
ATOM 903 C C . LEU A 1 119 ? 67.352 21.142 64.034 1.00 25.73 145 LEU A C 1
ATOM 904 O O . LEU A 1 119 ? 66.845 21.990 64.776 1.00 25.80 145 LEU A O 1
ATOM 909 N N . LEU A 1 120 ? 66.718 20.634 62.979 1.00 23.72 146 LEU A N 1
ATOM 910 C CA . LEU A 1 120 ? 65.376 21.071 62.627 1.00 25.53 146 LEU A CA 1
ATOM 911 C C . LEU A 1 120 ? 64.692 20.191 61.581 1.00 24.94 146 LEU A C 1
ATOM 912 O O . LEU A 1 120 ? 65.345 19.447 60.844 1.00 23.62 146 LEU A O 1
ATOM 917 N N . GLN A 1 121 ? 63.366 20.283 61.545 1.00 25.42 147 GLN A N 1
ATOM 918 C CA . GLN A 1 121 ? 62.536 19.555 60.592 1.00 25.30 147 GLN A CA 1
ATOM 919 C C . GLN A 1 121 ? 61.641 20.611 59.951 1.00 25.11 147 GLN A C 1
ATOM 920 O O . GLN A 1 121 ? 60.872 21.274 60.640 1.00 26.99 147 GLN A O 1
ATOM 926 N N . HIS A 1 122 ? 61.754 20.774 58.637 1.00 23.13 148 HIS A N 1
ATOM 927 C CA . HIS A 1 122 ? 60.972 21.771 57.917 1.00 23.45 148 HIS A CA 1
ATOM 928 C C . HIS A 1 122 ? 59.994 21.134 56.935 1.00 23.36 148 HIS A C 1
ATOM 929 O O . HIS A 1 122 ? 60.395 20.414 56.016 1.00 22.33 148 HIS A O 1
ATOM 936 N N . VAL A 1 123 ? 58.711 21.419 57.112 1.00 24.24 149 VAL A N 1
ATOM 937 C CA . VAL A 1 123 ? 57.705 20.844 56.241 1.00 25.28 149 VAL A CA 1
ATOM 938 C C . VAL A 1 123 ? 57.303 21.815 55.143 1.00 26.63 149 VAL A C 1
ATOM 939 O O . VAL A 1 123 ? 57.071 23.000 55.402 1.00 25.16 149 VAL A O 1
ATOM 943 N N . GLY A 1 124 ? 57.239 21.299 53.913 1.00 25.96 150 GLY A N 1
ATOM 944 C CA . GLY A 1 124 ? 56.858 22.106 52.765 1.00 25.74 150 GLY A CA 1
ATOM 945 C C . GLY A 1 124 ? 57.935 23.071 52.314 1.00 26.38 150 GLY A C 1
ATOM 946 O O . GLY A 1 124 ? 59.020 23.109 52.878 1.00 25.57 150 GLY A O 1
ATOM 947 N N . PHE A 1 125 ? 57.647 23.843 51.275 1.00 27.61 151 PHE A N 1
ATOM 948 C CA . PHE A 1 125 ? 58.613 24.815 50.794 1.00 29.21 151 PHE A CA 1
ATOM 949 C C . PHE A 1 125 ? 57.935 25.943 50.045 1.00 30.20 151 PHE A C 1
ATOM 950 O O . PHE A 1 125 ? 57.178 25.717 49.102 1.00 29.53 151 PHE A O 1
ATOM 958 N N . ARG A 1 126 ? 58.212 27.161 50.481 1.00 29.96 152 ARG A N 1
ATOM 959 C CA . ARG A 1 126 ? 57.663 28.344 49.845 1.00 31.33 152 ARG A CA 1
ATOM 960 C C . ARG A 1 126 ? 58.726 29.420 49.957 1.00 31.86 152 ARG A C 1
ATOM 961 O O . ARG A 1 126 ? 59.504 29.430 50.916 1.00 30.28 152 ARG A O 1
ATOM 969 N N . PRO A 1 127 ? 58.801 30.317 48.961 1.00 31.53 153 PRO A N 1
ATOM 970 C CA . PRO A 1 127 ? 59.785 31.404 48.946 1.00 32.41 153 PRO A CA 1
ATOM 971 C C . PRO A 1 127 ? 59.949 32.104 50.291 1.00 31.14 153 PRO A C 1
ATOM 972 O O . PRO A 1 127 ? 61.020 32.616 50.602 1.00 32.84 153 PRO A O 1
ATOM 976 N N . ALA A 1 128 ? 58.891 32.115 51.091 1.00 30.78 154 ALA A N 1
ATOM 977 C CA . ALA A 1 128 ? 58.952 32.760 52.393 1.00 29.22 154 ALA A CA 1
ATOM 978 C C . ALA A 1 128 ? 59.815 31.972 53.375 1.00 30.14 154 ALA A C 1
ATOM 979 O O . ALA A 1 128 ? 60.213 32.505 54.414 1.00 29.42 154 ALA A O 1
ATOM 981 N N . ASP A 1 129 ? 60.106 30.710 53.049 1.00 26.39 155 ASP A N 1
ATOM 982 C CA . ASP A 1 129 ? 60.923 29.862 53.921 1.00 26.09 155 ASP A CA 1
ATOM 983 C C . ASP A 1 129 ? 62.420 30.111 53.781 1.00 24.20 155 ASP A C 1
ATOM 984 O O . ASP A 1 129 ? 63.167 29.941 54.739 1.00 23.09 155 ASP A O 1
ATOM 989 N N . LYS A 1 130 ? 62.846 30.504 52.584 1.00 24.85 156 LYS A N 1
ATOM 990 C CA . LYS A 1 130 ? 64.259 30.735 52.273 1.00 25.29 156 LYS A CA 1
ATOM 991 C C . LYS A 1 130 ? 65.117 31.502 53.275 1.00 25.76 156 LYS A C 1
ATOM 992 O O . LYS A 1 130 ? 66.239 31.098 53.569 1.00 22.55 156 LYS A O 1
ATOM 998 N N . GLU A 1 131 ? 64.606 32.617 53.781 1.00 26.76 157 GLU A N 1
ATOM 999 C CA . GLU A 1 131 ? 65.374 33.436 54.713 1.00 29.44 157 GLU A CA 1
ATOM 1000 C C . GLU A 1 131 ? 65.651 32.776 56.060 1.00 28.14 157 GLU A C 1
ATOM 1001 O O . GLU A 1 131 ? 66.788 32.765 56.528 1.00 31.44 157 GLU A O 1
ATOM 1007 N N . ALA A 1 132 ? 64.613 32.237 56.685 1.00 27.15 158 ALA A N 1
ATOM 1008 C CA . ALA A 1 132 ? 64.761 31.578 57.977 1.00 25.93 158 ALA A CA 1
ATOM 1009 C C . ALA A 1 132 ? 65.620 30.333 57.836 1.00 24.73 158 ALA A C 1
ATOM 1010 O O . ALA A 1 132 ? 66.445 30.049 58.699 1.00 24.49 158 ALA A O 1
ATOM 1012 N N . LEU A 1 133 ? 65.422 29.587 56.747 1.00 23.87 159 LEU A N 1
ATOM 1013 C CA . LEU A 1 133 ? 66.209 28.379 56.519 1.00 21.39 159 LEU A CA 1
ATOM 1014 C C . LEU A 1 133 ? 67.698 28.700 56.387 1.00 19.95 159 LEU A C 1
ATOM 1015 O O . LEU A 1 133 ? 68.537 28.029 56.993 1.00 17.34 159 LEU A O 1
ATOM 1020 N N . GLU A 1 134 ? 68.034 29.719 55.601 1.00 18.67 160 GLU A N 1
ATOM 1021 C CA . GLU A 1 134 ? 69.438 30.076 55.441 1.00 21.26 160 GLU A CA 1
ATOM 1022 C C . GLU A 1 134 ? 70.020 30.564 56.766 1.00 22.58 160 GLU A C 1
ATOM 1023 O O . GLU A 1 134 ? 71.187 30.328 57.043 1.00 23.47 160 GLU A O 1
ATOM 1029 N N . GLN A 1 135 ? 69.218 31.239 57.588 1.00 25.78 161 GLN A N 1
ATOM 1030 C CA . GLN A 1 135 ? 69.723 31.703 58.887 1.00 28.60 161 GLN A CA 1
ATOM 1031 C C . GLN A 1 135 ? 70.126 30.493 59.730 1.00 28.18 161 GLN A C 1
ATOM 1032 O O . GLN A 1 135 ? 71.161 30.505 60.393 1.00 27.48 161 GLN A O 1
ATOM 1038 N N . GLN A 1 136 ? 69.300 29.452 59.699 1.00 27.13 162 GLN A N 1
ATOM 1039 C CA . GLN A 1 136 ? 69.575 28.231 60.453 1.00 29.01 162 GLN A CA 1
ATOM 1040 C C . GLN A 1 136 ? 70.842 27.554 59.936 1.00 26.42 162 GLN A C 1
ATOM 1041 O O . GLN A 1 136 ? 71.666 27.083 60.713 1.00 27.22 162 GLN A O 1
ATOM 1047 N N . ILE A 1 137 ? 70.977 27.488 58.617 1.00 23.81 163 ILE A N 1
ATOM 1048 C CA . ILE A 1 137 ? 72.142 26.871 57.992 1.00 22.56 163 ILE A CA 1
ATOM 1049 C C . ILE A 1 137 ? 73.386 27.637 58.426 1.00 24.07 163 ILE A C 1
ATOM 1050 O O . ILE A 1 137 ? 74.378 27.055 58.900 1.00 20.45 163 ILE A O 1
ATOM 1055 N N . LEU A 1 138 ? 73.318 28.953 58.267 1.00 23.59 164 LEU A N 1
ATOM 1056 C CA . LEU A 1 138 ? 74.429 29.818 58.631 1.00 25.48 164 LEU A CA 1
ATOM 1057 C C . LEU A 1 138 ? 74.867 29.596 60.072 1.00 24.97 164 LEU A C 1
ATOM 1058 O O . LEU A 1 138 ? 76.058 29.518 60.359 1.00 27.30 164 LEU A O 1
ATOM 1063 N N . ALA A 1 139 ? 73.906 29.499 60.980 1.00 25.60 165 ALA A N 1
ATOM 1064 C CA . ALA A 1 139 ? 74.235 29.287 62.386 1.00 27.26 165 ALA A CA 1
ATOM 1065 C C . ALA A 1 139 ? 74.948 27.950 62.582 1.00 26.41 165 ALA A C 1
ATOM 1066 O O . ALA A 1 139 ? 75.996 27.888 63.227 1.00 27.03 165 ALA A O 1
ATOM 1068 N N . ALA A 1 140 ? 74.390 26.886 62.011 1.00 25.22 166 ALA A N 1
ATOM 1069 C CA . ALA A 1 140 ? 74.980 25.550 62.140 1.00 25.54 166 ALA A CA 1
ATOM 1070 C C . ALA A 1 140 ? 76.429 25.509 61.658 1.00 24.31 166 ALA A C 1
ATOM 1071 O O . ALA A 1 140 ? 77.233 24.701 62.126 1.00 26.14 166 ALA A O 1
ATOM 1073 N N . LEU A 1 141 ? 76.759 26.384 60.718 1.00 24.14 167 LEU A N 1
ATOM 1074 C CA . LEU A 1 141 ? 78.103 26.441 60.173 1.00 23.25 167 LEU A CA 1
ATOM 1075 C C . LEU A 1 141 ? 79.020 27.337 61.011 1.00 25.78 167 LEU A C 1
ATOM 1076 O O . LEU A 1 141 ? 80.185 27.533 60.670 1.00 28.11 167 LEU A O 1
ATOM 1081 N N . GLY A 1 142 ? 78.486 27.877 62.102 1.00 26.73 168 GLY A N 1
ATOM 1082 C CA . GLY A 1 142 ? 79.269 28.740 62.971 1.00 29.23 168 GLY A CA 1
ATOM 1083 C C . GLY A 1 142 ? 79.415 30.152 62.435 1.00 31.52 168 GLY A C 1
ATOM 1084 O O . GLY A 1 142 ? 80.539 30.690 62.475 1.00 32.37 168 GLY A O 1
ATOM 1085 N N . LEU B 1 3 ? 21.967 12.023 51.870 1.00 40.54 29 LEU B N 1
ATOM 1086 C CA . LEU B 1 3 ? 20.672 12.593 51.397 1.00 39.28 29 LEU B CA 1
ATOM 1087 C C . LEU B 1 3 ? 20.905 13.968 50.787 1.00 38.82 29 LEU B C 1
ATOM 1088 O O . LEU B 1 3 ? 21.759 14.725 51.246 1.00 38.54 29 LEU B O 1
ATOM 1093 N N . ASP B 1 4 ? 20.140 14.285 49.749 1.00 38.78 30 ASP B N 1
ATOM 1094 C CA . ASP B 1 4 ? 20.236 15.583 49.088 1.00 39.15 30 ASP B CA 1
ATOM 1095 C C . ASP B 1 4 ? 18.901 16.291 49.279 1.00 38.61 30 ASP B C 1
ATOM 1096 O O . ASP B 1 4 ? 17.883 15.644 49.540 1.00 35.24 30 ASP B O 1
ATOM 1101 N N . LYS B 1 5 ? 18.903 17.615 49.155 1.00 39.09 31 LYS B N 1
ATOM 1102 C CA . LYS B 1 5 ? 17.666 18.372 49.284 1.00 39.74 31 LYS B CA 1
ATOM 1103 C C . LYS B 1 5 ? 16.701 17.753 48.288 1.00 40.55 31 LYS B C 1
ATOM 1104 O O . LYS B 1 5 ? 17.061 17.541 47.127 1.00 41.83 31 LYS B O 1
ATOM 1110 N N . GLY B 1 6 ? 15.488 17.450 48.740 1.00 39.50 32 GLY B N 1
ATOM 1111 C CA . GLY B 1 6 ? 14.508 16.844 47.861 1.00 38.79 32 GLY B CA 1
ATOM 1112 C C . GLY B 1 6 ? 14.285 15.370 48.139 1.00 38.79 32 GLY B C 1
ATOM 1113 O O . GLY B 1 6 ? 13.193 14.856 47.906 1.00 39.00 32 GLY B O 1
ATOM 1114 N N . ASP B 1 7 ? 15.313 14.679 48.623 1.00 37.94 33 ASP B N 1
ATOM 1115 C CA . ASP B 1 7 ? 15.174 13.262 48.930 1.00 39.34 33 ASP B CA 1
ATOM 1116 C C . ASP B 1 7 ? 14.256 13.085 50.129 1.00 39.97 33 ASP B C 1
ATOM 1117 O O . ASP B 1 7 ? 14.115 13.990 50.956 1.00 40.45 33 ASP B O 1
ATOM 1122 N N . LYS B 1 8 ? 13.638 11.914 50.222 1.00 38.67 34 LYS B N 1
ATOM 1123 C CA . LYS B 1 8 ? 12.743 11.620 51.326 1.00 38.48 34 LYS B CA 1
ATOM 1124 C C . LYS B 1 8 ? 13.546 11.272 52.569 1.00 37.89 34 LYS B C 1
ATOM 1125 O O . LYS B 1 8 ? 14.448 10.434 52.529 1.00 35.61 34 LYS B O 1
ATOM 1131 N N . ALA B 1 9 ? 13.215 11.927 53.674 1.00 35.91 35 ALA B N 1
ATOM 1132 C CA . ALA B 1 9 ? 13.902 11.668 54.924 1.00 35.51 35 ALA B CA 1
ATOM 1133 C C . ALA B 1 9 ? 13.607 10.232 55.339 1.00 34.07 35 ALA B C 1
ATOM 1134 O O . ALA B 1 9 ? 12.448 9.840 55.452 1.00 35.54 35 ALA B O 1
ATOM 1136 N N . PRO B 1 10 ? 14.654 9.422 55.564 1.00 33.35 36 PRO B N 1
ATOM 1137 C CA . PRO B 1 10 ? 14.417 8.034 55.967 1.00 32.94 36 PRO B CA 1
ATOM 1138 C C . PRO B 1 10 ? 13.556 7.992 57.224 1.00 34.43 36 PRO B C 1
ATOM 1139 O O . PRO B 1 10 ? 13.773 8.763 58.161 1.00 34.55 36 PRO B O 1
ATOM 1143 N N . ASP B 1 11 ? 12.573 7.103 57.240 1.00 33.10 37 ASP B N 1
ATOM 1144 C CA . ASP B 1 11 ? 11.701 6.994 58.389 1.00 33.22 37 ASP B CA 1
ATOM 1145 C C . ASP B 1 11 ? 12.360 6.135 59.453 1.00 32.33 37 ASP B C 1
ATOM 1146 O O . ASP B 1 11 ? 13.294 5.376 59.177 1.00 32.10 37 ASP B O 1
ATOM 1151 N N . PHE B 1 12 ? 11.879 6.267 60.679 1.00 30.40 38 PHE B N 1
ATOM 1152 C CA . PHE B 1 12 ? 12.425 5.494 61.777 1.00 29.00 38 PHE B CA 1
ATOM 1153 C C . PHE B 1 12 ? 11.398 5.359 62.875 1.00 28.70 38 PHE B C 1
ATOM 1154 O O . PHE B 1 12 ? 10.411 6.094 62.915 1.00 28.34 38 PHE B O 1
ATOM 1162 N N . ALA B 1 13 ? 11.641 4.402 63.757 1.00 27.98 39 ALA B N 1
ATOM 1163 C CA . ALA B 1 13 ? 10.767 4.133 64.881 1.00 30.83 39 ALA B CA 1
ATOM 1164 C C . ALA B 1 13 ? 11.696 3.972 66.072 1.00 30.23 39 ALA B C 1
ATOM 1165 O O . ALA B 1 13 ? 12.296 2.918 66.263 1.00 29.16 39 ALA B O 1
ATOM 1167 N N . LEU B 1 14 ? 11.823 5.031 66.864 1.00 30.78 40 LEU B N 1
ATOM 1168 C CA . LEU B 1 14 ? 12.713 5.002 68.016 1.00 30.23 40 LEU B CA 1
ATOM 1169 C C . LEU B 1 14 ? 11.969 5.116 69.332 1.00 28.55 40 LEU B C 1
ATOM 1170 O O . LEU B 1 14 ? 10.866 5.657 69.388 1.00 28.26 40 LEU B O 1
ATOM 1175 N N . PRO B 1 15 ? 12.567 4.599 70.417 1.00 29.21 41 PRO B N 1
ATOM 1176 C CA . PRO B 1 15 ? 11.898 4.689 71.713 1.00 28.34 41 PRO B CA 1
ATOM 1177 C C . PRO B 1 15 ? 11.841 6.133 72.181 1.00 29.35 41 PRO B C 1
ATOM 1178 O O . PRO B 1 15 ? 12.740 6.937 71.914 1.00 26.60 41 PRO B O 1
ATOM 1182 N N . GLY B 1 16 ? 10.769 6.448 72.886 1.00 30.11 42 GLY B N 1
ATOM 1183 C CA . GLY B 1 16 ? 10.599 7.779 73.423 1.00 33.99 42 GLY B CA 1
ATOM 1184 C C . GLY B 1 16 ? 10.498 7.689 74.931 1.00 36.87 42 GLY B C 1
ATOM 1185 O O . GLY B 1 16 ? 10.784 6.644 75.521 1.00 36.10 42 GLY B O 1
ATOM 1186 N N . LYS B 1 17 ? 10.106 8.791 75.556 1.00 39.00 43 LYS B N 1
ATOM 1187 C CA . LYS B 1 17 ? 9.955 8.831 77.003 1.00 42.79 43 LYS B CA 1
ATOM 1188 C C . LYS B 1 17 ? 8.572 8.302 77.333 1.00 44.35 43 LYS B C 1
ATOM 1189 O O . LYS B 1 17 ? 8.335 7.731 78.400 1.00 45.26 43 LYS B O 1
ATOM 1195 N N . THR B 1 18 ? 7.675 8.483 76.373 1.00 45.92 44 THR B N 1
ATOM 1196 C CA . THR B 1 18 ? 6.284 8.074 76.484 1.00 47.43 44 THR B CA 1
ATOM 1197 C C . THR B 1 18 ? 6.039 6.699 75.861 1.00 47.28 44 THR B C 1
ATOM 1198 O O . THR B 1 18 ? 5.451 5.820 76.487 1.00 47.39 44 THR B O 1
ATOM 1202 N N . GLY B 1 19 ? 6.498 6.528 74.626 1.00 46.67 45 GLY B N 1
ATOM 1203 C CA . GLY B 1 19 ? 6.334 5.275 73.909 1.00 46.47 45 GLY B CA 1
ATOM 1204 C C . GLY B 1 19 ? 7.279 5.288 72.723 1.00 46.36 45 GLY B C 1
ATOM 1205 O O . GLY B 1 19 ? 8.482 5.461 72.903 1.00 45.79 45 GLY B O 1
ATOM 1206 N N . VAL B 1 20 ? 6.741 5.148 71.513 1.00 46.40 46 VAL B N 1
ATOM 1207 C CA . VAL B 1 20 ? 7.566 5.153 70.304 1.00 45.25 46 VAL B CA 1
ATOM 1208 C C . VAL B 1 20 ? 7.406 6.436 69.499 1.00 44.65 46 VAL B C 1
ATOM 1209 O O . VAL B 1 20 ? 6.330 7.032 69.485 1.00 43.90 46 VAL B O 1
ATOM 1213 N N . VAL B 1 21 ? 8.481 6.847 68.828 1.00 42.80 47 VAL B N 1
ATOM 1214 C CA . VAL B 1 21 ? 8.487 8.049 67.998 1.00 42.15 47 VAL B CA 1
ATOM 1215 C C . VAL B 1 21 ? 8.823 7.661 66.555 1.00 42.95 47 VAL B C 1
ATOM 1216 O O . VAL B 1 21 ? 9.873 7.067 66.292 1.00 43.30 47 VAL B O 1
ATOM 1220 N N . LYS B 1 22 ? 7.928 7.991 65.627 1.00 42.45 48 LYS B N 1
ATOM 1221 C CA . LYS B 1 22 ? 8.123 7.664 64.215 1.00 43.52 48 LYS B CA 1
ATOM 1222 C C . LYS B 1 22 ? 8.066 8.922 63.376 1.00 42.48 48 LYS B C 1
ATOM 1223 O O . LYS B 1 22 ? 7.139 9.717 63.512 1.00 43.28 48 LYS B O 1
ATOM 1229 N N . LEU B 1 23 ? 9.052 9.103 62.504 1.00 41.41 49 LEU B N 1
ATOM 1230 C CA . LEU B 1 23 ? 9.077 10.287 61.657 1.00 41.91 49 LEU B CA 1
ATOM 1231 C C . LEU B 1 23 ? 7.800 10.386 60.834 1.00 42.87 49 LEU B C 1
ATOM 1232 O O . LEU B 1 23 ? 7.258 11.474 60.638 1.00 43.59 49 LEU B O 1
ATOM 1237 N N . SER B 1 24 ? 7.327 9.243 60.357 1.00 43.40 50 SER B N 1
ATOM 1238 C CA . SER B 1 24 ? 6.122 9.191 59.538 1.00 46.03 50 SER B CA 1
ATOM 1239 C C . SER B 1 24 ? 4.894 9.809 60.207 1.00 46.24 50 SER B C 1
ATOM 1240 O O . SER B 1 24 ? 4.056 10.407 59.535 1.00 45.60 50 SER B O 1
ATOM 1243 N N . ASP B 1 25 ? 4.788 9.667 61.526 1.00 47.29 51 ASP B N 1
ATOM 1244 C CA . ASP B 1 25 ? 3.651 10.220 62.257 1.00 48.14 51 ASP B CA 1
ATOM 1245 C C . ASP B 1 25 ? 3.626 11.743 62.193 1.00 47.95 51 ASP B C 1
ATOM 1246 O O . ASP B 1 25 ? 2.615 12.374 62.510 1.00 47.58 51 ASP B O 1
ATOM 1251 N N . LYS B 1 26 ? 4.742 12.327 61.772 1.00 46.22 52 LYS B N 1
ATOM 1252 C CA . LYS B 1 26 ? 4.865 13.774 61.685 1.00 45.83 52 LYS B CA 1
ATOM 1253 C C . LYS B 1 26 ? 4.588 14.310 60.282 1.00 45.70 52 LYS B C 1
ATOM 1254 O O . LYS B 1 26 ? 4.749 15.504 60.024 1.00 45.95 52 LYS B O 1
ATOM 1260 N N . THR B 1 27 ? 4.178 13.428 59.375 1.00 45.52 53 THR B N 1
ATOM 1261 C CA . THR B 1 27 ? 3.869 13.845 58.012 1.00 44.55 53 THR B CA 1
ATOM 1262 C C . THR B 1 27 ? 2.755 14.877 58.078 1.00 43.37 53 THR B C 1
ATOM 1263 O O . THR B 1 27 ? 1.795 14.715 58.832 1.00 43.75 53 THR B O 1
ATOM 1267 N N . GLY B 1 28 ? 2.878 15.933 57.285 1.00 41.70 54 GLY B N 1
ATOM 1268 C CA . GLY B 1 28 ? 1.863 16.969 57.286 1.00 39.34 54 GLY B CA 1
ATOM 1269 C C . GLY B 1 28 ? 2.391 18.230 57.937 1.00 38.30 54 GLY B C 1
ATOM 1270 O O . GLY B 1 28 ? 1.993 19.346 57.597 1.00 39.63 54 GLY B O 1
ATOM 1271 N N . SER B 1 29 ? 3.316 18.048 58.872 1.00 36.33 55 SER B N 1
ATOM 1272 C CA . SER B 1 29 ? 3.926 19.172 59.571 1.00 33.05 55 SER B CA 1
ATOM 1273 C C . SER B 1 29 ? 5.369 19.366 59.152 1.00 29.26 55 SER B C 1
ATOM 1274 O O . SER B 1 29 ? 6.052 18.401 58.821 1.00 28.91 55 SER B O 1
ATOM 1277 N N . VAL B 1 30 ? 5.825 20.618 59.163 1.00 27.05 56 VAL B N 1
ATOM 1278 C CA . VAL B 1 30 ? 7.212 20.926 58.846 1.00 23.63 56 VAL B CA 1
ATOM 1279 C C . VAL B 1 30 ? 7.925 20.352 60.066 1.00 25.41 56 VAL B C 1
ATOM 1280 O O . VAL B 1 30 ? 7.489 20.568 61.198 1.00 23.40 56 VAL B O 1
ATOM 1284 N N . VAL B 1 31 ? 8.995 19.599 59.844 1.00 25.61 57 VAL B N 1
ATOM 1285 C CA . VAL B 1 31 ? 9.714 19.001 60.954 1.00 24.87 57 VAL B CA 1
ATOM 1286 C C . VAL B 1 31 ? 11.151 19.476 61.061 1.00 23.22 57 VAL B C 1
ATOM 1287 O O . VAL B 1 31 ? 11.867 19.552 60.060 1.00 23.40 57 VAL B O 1
ATOM 1291 N N . TYR B 1 32 ? 11.557 19.806 62.283 1.00 22.63 58 TYR B N 1
ATOM 1292 C CA . TYR B 1 32 ? 12.932 20.211 62.561 1.00 20.69 58 TYR B CA 1
ATOM 1293 C C . TYR B 1 32 ? 13.491 19.004 63.300 1.00 21.25 58 TYR B C 1
ATOM 1294 O O . TYR B 1 32 ? 13.219 18.813 64.493 1.00 20.79 58 TYR B O 1
ATOM 1303 N N . LEU B 1 33 ? 14.239 18.171 62.587 1.00 19.66 59 LEU B N 1
ATOM 1304 C CA . LEU B 1 33 ? 14.818 16.979 63.177 1.00 19.66 59 LEU B CA 1
ATOM 1305 C C . LEU B 1 33 ? 16.206 17.347 63.677 1.00 20.59 59 LEU B C 1
ATOM 1306 O O . LEU B 1 33 ? 17.014 17.900 62.933 1.00 19.86 59 LEU B O 1
ATOM 1311 N N . ASP B 1 34 ? 16.481 17.042 64.941 1.00 20.37 60 ASP B N 1
ATOM 1312 C CA . ASP B 1 34 ? 17.778 17.360 65.523 1.00 20.24 60 ASP B CA 1
ATOM 1313 C C . ASP B 1 34 ? 18.472 16.108 66.071 1.00 20.88 60 ASP B C 1
ATOM 1314 O O . ASP B 1 34 ? 17.833 15.228 66.644 1.00 20.68 60 ASP B O 1
ATOM 1319 N N . PHE B 1 35 ? 19.781 16.025 65.863 1.00 19.88 61 PHE B N 1
ATOM 1320 C CA . PHE B 1 35 ? 20.572 14.907 66.366 1.00 20.00 61 PHE B CA 1
ATOM 1321 C C . PHE B 1 35 ? 21.466 15.520 67.437 1.00 20.05 61 PHE B C 1
ATOM 1322 O O . PHE B 1 35 ? 22.314 16.360 67.135 1.00 20.89 61 PHE B O 1
ATOM 1330 N N . TRP B 1 36 ? 21.258 15.120 68.691 1.00 19.77 62 TRP B N 1
ATOM 1331 C CA . TRP B 1 36 ? 22.023 15.679 69.797 1.00 19.63 62 TRP B CA 1
ATOM 1332 C C . TRP B 1 36 ? 22.506 14.638 70.803 1.00 20.65 62 TRP B C 1
ATOM 1333 O O . TRP B 1 36 ? 22.163 13.462 70.711 1.00 19.94 62 TRP B O 1
ATOM 1344 N N . ALA B 1 37 ? 23.308 15.099 71.762 1.00 19.29 63 ALA B N 1
ATOM 1345 C CA . ALA B 1 37 ? 23.843 14.255 72.834 1.00 19.30 63 ALA B CA 1
ATOM 1346 C C . ALA B 1 37 ? 24.139 15.172 74.017 1.00 18.29 63 ALA B C 1
ATOM 1347 O O . ALA B 1 37 ? 24.471 16.343 73.831 1.00 14.82 63 ALA B O 1
ATOM 1349 N N . SER B 1 38 ? 24.011 14.640 75.230 1.00 20.89 64 SER B N 1
ATOM 1350 C CA . SER B 1 38 ? 24.224 15.419 76.445 1.00 21.46 64 SER B CA 1
ATOM 1351 C C . SER B 1 38 ? 25.619 16.010 76.631 1.00 22.16 64 SER B C 1
ATOM 1352 O O . SER B 1 38 ? 25.775 17.005 77.339 1.00 22.67 64 SER B O 1
ATOM 1355 N N . TRP B 1 39 ? 26.629 15.422 75.998 1.00 22.37 65 TRP B N 1
ATOM 1356 C CA . TRP B 1 39 ? 27.992 15.935 76.139 1.00 23.02 65 TRP B CA 1
ATOM 1357 C C . TRP B 1 39 ? 28.319 17.069 75.180 1.00 25.02 65 TRP B C 1
ATOM 1358 O O . TRP B 1 39 ? 29.366 17.708 75.302 1.00 25.12 65 TRP B O 1
ATOM 1369 N N . CYS B 1 40 ? 27.428 17.319 74.227 1.00 24.09 66 CYS B N 1
ATOM 1370 C CA . CYS B 1 40 ? 27.662 18.349 73.232 1.00 24.41 66 CYS B CA 1
ATOM 1371 C C . CYS B 1 40 ? 27.237 19.746 73.703 1.00 24.61 66 CYS B C 1
ATOM 1372 O O . CYS B 1 40 ? 26.046 20.056 73.787 1.00 22.98 66 CYS B O 1
ATOM 1375 N N . GLY B 1 41 ? 28.235 20.576 74.013 1.00 24.12 67 GLY B N 1
ATOM 1376 C CA . GLY B 1 41 ? 27.990 21.933 74.478 1.00 25.04 67 GLY B CA 1
ATOM 1377 C C . GLY B 1 41 ? 27.012 22.739 73.636 1.00 23.54 67 GLY B C 1
ATOM 1378 O O . GLY B 1 41 ? 26.109 23.371 74.180 1.00 24.02 67 GLY B O 1
ATOM 1379 N N . PRO B 1 42 ? 27.169 22.759 72.306 1.00 22.79 68 PRO B N 1
ATOM 1380 C CA . PRO B 1 42 ? 26.211 23.539 71.516 1.00 22.37 68 PRO B CA 1
ATOM 1381 C C . PRO B 1 42 ? 24.756 23.122 71.763 1.00 22.92 68 PRO B C 1
ATOM 1382 O O . PRO B 1 42 ? 23.848 23.941 71.641 1.00 19.58 68 PRO B O 1
ATOM 1386 N N . CYS B 1 43 ? 24.533 21.856 72.115 1.00 21.16 69 CYS B N 1
ATOM 1387 C CA . CYS B 1 43 ? 23.174 21.397 72.374 1.00 22.89 69 CYS B CA 1
ATOM 1388 C C . CYS B 1 43 ? 22.526 22.137 73.541 1.00 24.71 69 CYS B C 1
ATOM 1389 O O . CYS B 1 43 ? 21.306 22.240 73.613 1.00 24.27 69 CYS B O 1
ATOM 1392 N N . ARG B 1 44 ? 23.334 22.658 74.457 1.00 26.55 70 ARG B N 1
ATOM 1393 C CA . ARG B 1 44 ? 22.788 23.387 75.596 1.00 29.39 70 ARG B CA 1
ATOM 1394 C C . ARG B 1 44 ? 22.230 24.737 75.147 1.00 29.42 70 ARG B C 1
ATOM 1395 O O . ARG B 1 44 ? 21.372 25.310 75.810 1.00 31.37 70 ARG B O 1
ATOM 1403 N N . GLN B 1 45 ? 22.720 25.241 74.018 1.00 29.13 71 GLN B N 1
ATOM 1404 C CA . GLN B 1 45 ? 22.250 26.517 73.488 1.00 29.91 71 GLN B CA 1
ATOM 1405 C C . GLN B 1 45 ? 21.078 26.312 72.522 1.00 28.01 71 GLN B C 1
ATOM 1406 O O . GLN B 1 45 ? 20.145 27.117 72.475 1.00 26.42 71 GLN B O 1
ATOM 1412 N N . SER B 1 46 ? 21.124 25.225 71.761 1.00 25.99 72 SER B N 1
ATOM 1413 C CA . SER B 1 46 ? 20.071 24.937 70.793 1.00 23.89 72 SER B CA 1
ATOM 1414 C C . SER B 1 46 ? 18.727 24.583 71.428 1.00 22.87 72 SER B C 1
ATOM 1415 O O . SER B 1 46 ? 17.680 24.836 70.837 1.00 22.27 72 SER B O 1
ATOM 1418 N N . PHE B 1 47 ? 18.745 24.007 72.628 1.00 21.84 73 PHE B N 1
ATOM 1419 C CA . PHE B 1 47 ? 17.494 23.621 73.278 1.00 22.45 73 PHE B CA 1
ATOM 1420 C C . PHE B 1 47 ? 16.587 24.796 73.637 1.00 21.57 73 PHE B C 1
ATOM 1421 O O . PHE B 1 47 ? 15.392 24.785 73.317 1.00 21.43 73 PHE B O 1
ATOM 1429 N N . PRO B 1 48 ? 17.124 25.819 74.318 1.00 20.88 74 PRO B N 1
ATOM 1430 C CA . PRO B 1 48 ? 16.222 26.935 74.635 1.00 21.70 74 PRO B CA 1
ATOM 1431 C C . PRO B 1 48 ? 15.591 27.468 73.334 1.00 20.39 74 PRO B C 1
ATOM 1432 O O . PRO B 1 48 ? 14.390 27.732 73.278 1.00 19.50 74 PRO B O 1
ATOM 1436 N N . TRP B 1 49 ? 16.411 27.584 72.291 1.00 20.46 75 TRP B N 1
ATOM 1437 C CA . TRP B 1 49 ? 15.962 28.067 70.984 1.00 19.59 75 TRP B CA 1
ATOM 1438 C C . TRP B 1 49 ? 14.925 27.140 70.337 1.00 19.46 75 TRP B C 1
ATOM 1439 O O . TRP B 1 49 ? 13.942 27.610 69.749 1.00 15.06 75 TRP B O 1
ATOM 1458 N N . ASN B 1 51 ? 12.940 25.297 71.867 1.00 15.97 77 ASN B N 1
ATOM 1459 C CA . ASN B 1 51 ? 11.738 25.468 72.662 1.00 16.01 77 ASN B CA 1
ATOM 1460 C C . ASN B 1 51 ? 11.012 26.720 72.177 1.00 15.47 77 ASN B C 1
ATOM 1461 O O . ASN B 1 51 ? 9.784 26.754 72.113 1.00 16.19 77 ASN B O 1
ATOM 1466 N N . GLN B 1 52 ? 11.780 27.747 71.840 1.00 16.79 78 GLN B N 1
ATOM 1467 C CA . GLN B 1 52 ? 11.203 28.994 71.357 1.00 19.94 78 GLN B CA 1
ATOM 1468 C C . GLN B 1 52 ? 10.490 28.771 70.024 1.00 20.61 78 GLN B C 1
ATOM 1469 O O . GLN B 1 52 ? 9.338 29.175 69.853 1.00 19.14 78 GLN B O 1
ATOM 1483 N N . GLN B 1 54 ? 9.404 25.954 68.705 1.00 21.85 80 GLN B N 1
ATOM 1484 C CA . GLN B 1 54 ? 8.284 25.047 68.874 1.00 21.80 80 GLN B CA 1
ATOM 1485 C C . GLN B 1 54 ? 7.032 25.772 69.369 1.00 22.27 80 GLN B C 1
ATOM 1486 O O . GLN B 1 54 ? 5.937 25.562 68.851 1.00 20.01 80 GLN B O 1
ATOM 1492 N N . ALA B 1 55 ? 7.193 26.633 70.365 1.00 21.09 81 ALA B N 1
ATOM 1493 C CA . ALA B 1 55 ? 6.052 27.360 70.914 1.00 21.78 81 ALA B CA 1
ATOM 1494 C C . ALA B 1 55 ? 5.553 28.413 69.934 1.00 21.74 81 ALA B C 1
ATOM 1495 O O . ALA B 1 55 ? 4.349 28.677 69.833 1.00 21.77 81 ALA B O 1
ATOM 1497 N N . LYS B 1 56 ? 6.483 29.012 69.204 1.00 20.97 82 LYS B N 1
ATOM 1498 C CA . LYS B 1 56 ? 6.120 30.047 68.253 1.00 23.48 82 LYS B CA 1
ATOM 1499 C C . LYS B 1 56 ? 5.432 29.496 67.004 1.00 23.99 82 LYS B C 1
ATOM 1500 O O . LYS B 1 56 ? 4.531 30.131 66.461 1.00 25.12 82 LYS B O 1
ATOM 1506 N N . TYR B 1 57 ? 5.821 28.307 66.561 1.00 24.25 83 TYR B N 1
ATOM 1507 C CA . TYR B 1 57 ? 5.230 27.772 65.340 1.00 25.96 83 TYR B CA 1
ATOM 1508 C C . TYR B 1 57 ? 4.430 26.484 65.425 1.00 26.78 83 TYR B C 1
ATOM 1509 O O . TYR B 1 57 ? 4.039 25.942 64.394 1.00 27.07 83 TYR B O 1
ATOM 1518 N N . LYS B 1 58 ? 4.164 25.983 66.625 1.00 28.27 84 LYS B N 1
ATOM 1519 C CA . LYS B 1 58 ? 3.411 24.742 66.712 1.00 28.83 84 LYS B CA 1
ATOM 1520 C C . LYS B 1 58 ? 1.991 24.894 66.140 1.00 30.02 84 LYS B C 1
ATOM 1521 O O . LYS B 1 58 ? 1.470 23.969 65.520 1.00 29.17 84 LYS B O 1
ATOM 1527 N N . ALA B 1 59 ? 1.377 26.063 66.321 1.00 28.39 85 ALA B N 1
ATOM 1528 C CA . ALA B 1 59 ? 0.026 26.288 65.809 1.00 26.76 85 ALA B CA 1
ATOM 1529 C C . ALA B 1 59 ? -0.046 26.196 64.288 1.00 27.22 85 ALA B C 1
ATOM 1530 O O . ALA B 1 59 ? -1.113 25.931 63.730 1.00 26.67 85 ALA B O 1
ATOM 1532 N N . LYS B 1 60 ? 1.082 26.414 63.619 1.00 25.60 86 LYS B N 1
ATOM 1533 C CA . LYS B 1 60 ? 1.113 26.365 62.159 1.00 27.37 86 LYS B CA 1
ATOM 1534 C C . LYS B 1 60 ? 1.472 24.994 61.598 1.00 26.91 86 LYS B C 1
ATOM 1535 O O . LYS B 1 60 ? 1.668 24.839 60.388 1.00 28.82 86 LYS B O 1
ATOM 1541 N N . GLY B 1 61 ? 1.539 23.996 62.468 1.00 25.34 87 GLY B N 1
ATOM 1542 C CA . GLY B 1 61 ? 1.884 22.666 62.010 1.00 25.12 87 GLY B CA 1
ATOM 1543 C C . GLY B 1 61 ? 3.393 22.570 61.908 1.00 26.26 87 GLY B C 1
ATOM 1544 O O . GLY B 1 61 ? 3.958 22.430 60.819 1.00 26.74 87 GLY B O 1
ATOM 1545 N N . PHE B 1 62 ? 4.047 22.661 63.059 1.00 23.52 88 PHE B N 1
ATOM 1546 C CA . PHE B 1 62 ? 5.496 22.600 63.135 1.00 22.00 88 PHE B CA 1
ATOM 1547 C C . PHE B 1 62 ? 5.877 21.742 64.326 1.00 22.19 88 PHE B C 1
ATOM 1548 O O . PHE B 1 62 ? 5.302 21.883 65.409 1.00 20.10 88 PHE B O 1
ATOM 1556 N N . GLN B 1 63 ? 6.839 20.847 64.131 1.00 21.57 89 GLN B N 1
ATOM 1557 C CA . GLN B 1 63 ? 7.281 19.992 65.218 1.00 20.88 89 GLN B CA 1
ATOM 1558 C C . GLN B 1 63 ? 8.790 19.827 65.277 1.00 20.08 89 GLN B C 1
ATOM 1559 O O . GLN B 1 63 ? 9.459 19.637 64.259 1.00 19.80 89 GLN B O 1
ATOM 1565 N N . VAL B 1 64 ? 9.333 19.921 66.480 1.00 18.74 90 VAL B N 1
ATOM 1566 C CA . VAL B 1 64 ? 10.757 19.706 66.651 1.00 16.98 90 VAL B CA 1
ATOM 1567 C C . VAL B 1 64 ? 10.815 18.263 67.101 1.00 14.85 90 VAL B C 1
ATOM 1568 O O . VAL B 1 64 ? 10.045 17.846 67.958 1.00 18.30 90 VAL B O 1
ATOM 1572 N N . VAL B 1 65 ? 11.693 17.488 66.492 1.00 17.11 91 VAL B N 1
ATOM 1573 C CA . VAL B 1 65 ? 11.872 16.101 66.890 1.00 16.38 91 VAL B CA 1
ATOM 1574 C C . VAL B 1 65 ? 13.362 16.019 67.180 1.00 17.34 91 VAL B C 1
ATOM 1575 O O . VAL B 1 65 ? 14.186 16.184 66.284 1.00 18.32 91 VAL B O 1
ATOM 1579 N N . ALA B 1 66 ? 13.709 15.793 68.442 1.00 19.18 92 ALA B N 1
ATOM 1580 C CA . ALA B 1 66 ? 15.112 15.739 68.829 1.00 19.64 92 ALA B CA 1
ATOM 1581 C C . ALA B 1 66 ? 15.572 14.339 69.188 1.00 19.85 92 ALA B C 1
ATOM 1582 O O . ALA B 1 66 ? 15.260 13.828 70.264 1.00 21.31 92 ALA B O 1
ATOM 1584 N N . VAL B 1 67 ? 16.324 13.732 68.274 1.00 19.91 93 VAL B N 1
ATOM 1585 C CA . VAL B 1 67 ? 16.852 12.389 68.449 1.00 19.69 93 VAL B CA 1
ATOM 1586 C C . VAL B 1 67 ? 18.155 12.417 69.246 1.00 21.15 93 VAL B C 1
ATOM 1587 O O . VAL B 1 67 ? 19.176 12.947 68.791 1.00 17.70 93 VAL B O 1
ATOM 1591 N N . ASN B 1 68 ? 18.122 11.841 70.440 1.00 20.64 94 ASN B N 1
ATOM 1592 C CA . ASN B 1 68 ? 19.307 11.817 71.283 1.00 21.21 94 ASN B CA 1
ATOM 1593 C C . ASN B 1 68 ? 20.244 10.667 70.933 1.00 19.37 94 ASN B C 1
ATOM 1594 O O . ASN B 1 68 ? 19.801 9.567 70.603 1.00 17.60 94 ASN B O 1
ATOM 1599 N N . LEU B 1 69 ? 21.543 10.924 71.019 1.00 17.70 95 LEU B N 1
ATOM 1600 C CA . LEU B 1 69 ? 22.525 9.906 70.685 1.00 19.55 95 LEU B CA 1
ATOM 1601 C C . LEU B 1 69 ? 23.474 9.510 71.815 1.00 20.00 95 LEU B C 1
ATOM 1602 O O . LEU B 1 69 ? 24.562 8.995 71.553 1.00 22.81 95 LEU B O 1
ATOM 1607 N N . ASP B 1 70 ? 23.076 9.746 73.064 1.00 19.03 96 ASP B N 1
ATOM 1608 C CA . ASP B 1 70 ? 23.913 9.360 74.197 1.00 21.03 96 ASP B CA 1
ATOM 1609 C C . ASP B 1 70 ? 23.979 7.833 74.283 1.00 21.73 96 ASP B C 1
ATOM 1610 O O . ASP B 1 70 ? 22.986 7.158 74.032 1.00 22.20 96 ASP B O 1
ATOM 1615 N N . ALA B 1 71 ? 25.147 7.298 74.635 1.00 22.50 97 ALA B N 1
ATOM 1616 C CA . ALA B 1 71 ? 25.335 5.848 74.746 1.00 23.71 97 ALA B CA 1
ATOM 1617 C C . ALA B 1 71 ? 24.298 5.232 75.677 1.00 23.31 97 ALA B C 1
ATOM 1618 O O . ALA B 1 71 ? 23.856 4.107 75.467 1.00 25.49 97 ALA B O 1
ATOM 1620 N N . LYS B 1 72 ? 23.937 5.967 76.721 1.00 24.32 98 LYS B N 1
ATOM 1621 C CA . LYS B 1 72 ? 22.926 5.513 77.666 1.00 25.89 98 LYS B CA 1
ATOM 1622 C C . LYS B 1 72 ? 21.806 6.544 77.734 1.00 24.25 98 LYS B C 1
ATOM 1623 O O . LYS B 1 72 ? 22.056 7.723 77.990 1.00 23.30 98 LYS B O 1
ATOM 1629 N N . THR B 1 73 ? 20.572 6.109 77.497 1.00 22.38 99 THR B N 1
ATOM 1630 C CA . THR B 1 73 ? 19.445 7.029 77.553 1.00 22.98 99 THR B CA 1
ATOM 1631 C C . THR B 1 73 ? 19.356 7.619 78.960 1.00 21.21 99 THR B C 1
ATOM 1632 O O . THR B 1 73 ? 18.901 8.750 79.146 1.00 19.93 99 THR B O 1
ATOM 1636 N N . GLY B 1 74 ? 19.807 6.848 79.946 1.00 22.66 100 GLY B N 1
ATOM 1637 C CA . GLY B 1 74 ? 19.797 7.321 81.322 1.00 18.08 100 GLY B CA 1
ATOM 1638 C C . GLY B 1 74 ? 20.541 8.636 81.440 1.00 20.81 100 GLY B C 1
ATOM 1639 O O . GLY B 1 74 ? 20.112 9.537 82.162 1.00 20.59 100 GLY B O 1
ATOM 1640 N N . ASP B 1 75 ? 21.661 8.762 80.732 1.00 18.88 101 ASP B N 1
ATOM 1641 C CA . ASP B 1 75 ? 22.415 10.003 80.790 1.00 22.73 101 ASP B CA 1
ATOM 1642 C C . ASP B 1 75 ? 21.661 11.148 80.131 1.00 22.94 101 ASP B C 1
ATOM 1643 O O . ASP B 1 75 ? 21.705 12.283 80.605 1.00 24.30 101 ASP B O 1
ATOM 1648 N N . ALA B 1 76 ? 20.962 10.846 79.043 1.00 24.49 102 ALA B N 1
ATOM 1649 C CA . ALA B 1 76 ? 20.172 11.855 78.351 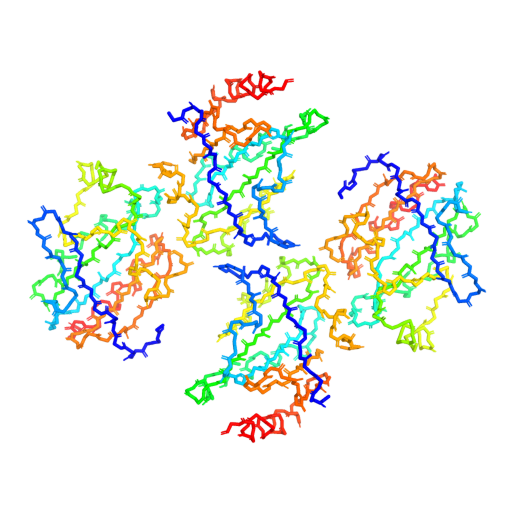1.00 24.88 102 ALA B CA 1
ATOM 1650 C C . ALA B 1 76 ? 19.041 12.298 79.280 1.00 25.76 102 ALA B C 1
ATOM 1651 O O . ALA B 1 76 ? 18.725 13.487 79.362 1.00 26.33 102 ALA B O 1
ATOM 1661 N N . LYS B 1 78 ? 19.118 12.486 82.373 1.00 31.34 104 LYS B N 1
ATOM 1662 C CA . LYS B 1 78 ? 19.726 13.386 83.355 1.00 32.30 104 LYS B CA 1
ATOM 1663 C C . LYS B 1 78 ? 19.755 14.791 82.762 1.00 32.91 104 LYS B C 1
ATOM 1664 O O . LYS B 1 78 ? 19.392 15.770 83.413 1.00 30.03 104 LYS B O 1
ATOM 1670 N N . PHE B 1 79 ? 20.203 14.869 81.512 1.00 32.65 105 PHE B N 1
ATOM 1671 C CA . PHE B 1 79 ? 20.295 16.129 80.787 1.00 31.73 105 PHE B CA 1
ATOM 1672 C C . PHE B 1 79 ? 18.916 16.781 80.721 1.00 31.28 105 PHE B C 1
ATOM 1673 O O . PHE B 1 79 ? 18.758 17.961 81.025 1.00 32.52 105 PHE B O 1
ATOM 1681 N N . LEU B 1 80 ? 17.918 15.996 80.328 1.00 31.29 106 LEU B N 1
ATOM 1682 C CA . LEU B 1 80 ? 16.553 16.489 80.205 1.00 31.72 106 LEU B CA 1
ATOM 1683 C C . LEU B 1 80 ? 15.925 16.859 81.547 1.00 33.20 106 LEU B C 1
ATOM 1684 O O . LEU B 1 80 ? 14.991 17.660 81.602 1.00 33.94 106 LEU B O 1
ATOM 1689 N N . ALA B 1 81 ? 16.434 16.281 82.629 1.00 34.88 107 ALA B N 1
ATOM 1690 C CA . ALA B 1 81 ? 15.900 16.591 83.950 1.00 36.02 107 ALA B CA 1
ATOM 1691 C C . ALA B 1 81 ? 16.320 18.006 84.322 1.00 36.66 107 ALA B C 1
ATOM 1692 O O . ALA B 1 81 ? 15.643 18.679 85.100 1.00 38.06 107 ALA B O 1
ATOM 1694 N N . GLN B 1 82 ? 17.433 18.451 83.749 1.00 36.96 108 GLN B N 1
ATOM 1695 C CA . GLN B 1 82 ? 17.956 19.788 84.004 1.00 38.93 108 GLN B CA 1
ATOM 1696 C C . GLN B 1 82 ? 17.580 20.781 82.907 1.00 38.12 108 GLN B C 1
ATOM 1697 O O . GLN B 1 82 ? 17.401 21.974 83.167 1.00 38.00 108 GLN B O 1
ATOM 1703 N N . VAL B 1 83 ? 17.465 20.292 81.677 1.00 37.32 109 VAL B N 1
ATOM 1704 C CA . VAL B 1 83 ? 17.137 21.164 80.554 1.00 36.21 109 VAL B CA 1
ATOM 1705 C C . VAL B 1 83 ? 15.762 20.887 79.962 1.00 35.13 109 VAL B C 1
ATOM 1706 O O . VAL B 1 83 ? 15.472 19.780 79.508 1.00 36.43 109 VAL B O 1
ATOM 1710 N N . PRO B 1 84 ? 14.886 21.898 79.976 1.00 33.57 110 PRO B N 1
ATOM 1711 C CA . PRO B 1 84 ? 13.537 21.732 79.427 1.00 31.30 110 PRO B CA 1
ATOM 1712 C C . PRO B 1 84 ? 13.552 21.400 77.937 1.00 28.14 110 PRO B C 1
ATOM 1713 O O . PRO B 1 84 ? 14.296 22.003 77.168 1.00 26.16 110 PRO B O 1
ATOM 1717 N N . ALA B 1 85 ? 12.736 20.426 77.548 1.00 26.88 111 ALA B N 1
ATOM 1718 C CA . ALA B 1 85 ? 12.606 20.021 76.151 1.00 26.47 111 ALA B CA 1
ATOM 1719 C C . ALA B 1 85 ? 11.106 19.895 75.911 1.00 26.17 111 ALA B C 1
ATOM 1720 O O . ALA B 1 85 ? 10.505 18.847 76.157 1.00 26.05 111 ALA B O 1
ATOM 1722 N N . GLU B 1 86 ? 10.511 20.974 75.421 1.00 23.74 112 GLU B N 1
ATOM 1723 C CA . GLU B 1 86 ? 9.078 21.023 75.188 1.00 24.51 112 GLU B CA 1
ATOM 1724 C C . GLU B 1 86 ? 8.705 20.584 73.775 1.00 25.99 112 GLU B C 1
ATOM 1725 O O . GLU B 1 86 ? 7.900 21.209 73.084 1.00 25.65 112 GLU B O 1
ATOM 1731 N N . PHE B 1 87 ? 9.305 19.475 73.367 1.00 26.19 113 PHE B N 1
ATOM 1732 C CA . PHE B 1 87 ? 9.092 18.903 72.049 1.00 25.69 113 PHE B CA 1
ATOM 1733 C C . PHE B 1 87 ? 9.395 17.411 72.098 1.00 23.51 113 PHE B C 1
ATOM 1734 O O . PHE B 1 87 ? 9.903 16.907 73.099 1.00 23.23 113 PHE B O 1
ATOM 1742 N N . THR B 1 88 ? 9.080 16.714 71.015 1.00 22.00 114 THR B N 1
ATOM 1743 C CA . THR B 1 88 ? 9.300 15.277 70.924 1.00 19.57 114 THR B CA 1
ATOM 1744 C C . THR B 1 88 ? 10.781 14.900 71.013 1.00 20.73 114 THR B C 1
ATOM 1745 O O . THR B 1 88 ? 11.627 15.457 70.315 1.00 20.89 114 THR B O 1
ATOM 1749 N N . VAL B 1 89 ? 11.092 13.952 71.884 1.00 19.90 115 VAL B N 1
ATOM 1750 C CA . VAL B 1 89 ? 12.461 13.502 72.040 1.00 21.43 115 VAL B CA 1
ATOM 1751 C C . VAL B 1 89 ? 12.512 12.005 71.766 1.00 19.18 115 VAL B C 1
ATOM 1752 O O . VAL B 1 89 ? 11.668 11.258 72.243 1.00 19.16 115 VAL B O 1
ATOM 1756 N N . ALA B 1 90 ? 13.486 11.577 70.970 1.00 20.72 116 ALA B N 1
ATOM 1757 C CA . ALA B 1 90 ? 13.652 10.157 70.671 1.00 20.92 116 ALA B CA 1
ATOM 1758 C C . ALA B 1 90 ? 15.044 9.752 71.147 1.00 21.71 116 ALA B C 1
ATOM 1759 O O . ALA B 1 90 ? 15.945 10.586 71.225 1.00 21.81 116 ALA B O 1
ATOM 1761 N N . PHE B 1 91 ? 15.221 8.475 71.462 1.00 21.63 117 PHE B N 1
ATOM 1762 C CA . PHE B 1 91 ? 16.504 7.979 71.947 1.00 23.64 117 PHE B CA 1
ATOM 1763 C C . PHE B 1 91 ? 17.043 6.907 71.020 1.00 23.97 117 PHE B C 1
ATOM 1764 O O . PHE B 1 91 ? 16.382 5.899 70.791 1.00 26.20 117 PHE B O 1
ATOM 1772 N N . ASP B 1 92 ? 18.243 7.125 70.494 1.00 22.79 118 ASP B N 1
ATOM 1773 C CA . ASP B 1 92 ? 18.868 6.178 69.572 1.00 23.17 118 ASP B CA 1
ATOM 1774 C C . ASP B 1 92 ? 20.238 5.775 70.098 1.00 24.64 118 ASP B C 1
ATOM 1775 O O . ASP B 1 92 ? 21.258 6.114 69.508 1.00 23.07 118 ASP B O 1
ATOM 1780 N N . PRO B 1 93 ? 20.274 5.052 71.232 1.00 27.51 119 PRO B N 1
ATOM 1781 C CA . PRO B 1 93 ? 21.550 4.621 71.813 1.00 30.11 119 PRO B CA 1
ATOM 1782 C C . PRO B 1 93 ? 22.496 3.870 70.877 1.00 31.71 119 PRO B C 1
ATOM 1783 O O . PRO B 1 93 ? 23.712 3.948 71.039 1.00 30.88 119 PRO B O 1
ATOM 1787 N N . LYS B 1 94 ? 21.951 3.141 69.906 1.00 33.97 120 LYS B N 1
ATOM 1788 C CA . LYS B 1 94 ? 22.798 2.401 68.973 1.00 35.83 120 LYS B CA 1
ATOM 1789 C C . LYS B 1 94 ? 23.344 3.309 67.861 1.00 35.64 120 LYS B C 1
ATOM 1790 O O . LYS B 1 94 ? 24.246 2.920 67.133 1.00 36.87 120 LYS B O 1
ATOM 1796 N N . GLY B 1 95 ? 22.793 4.514 67.744 1.00 35.37 121 GLY B N 1
ATOM 1797 C CA . GLY B 1 95 ? 23.243 5.451 66.731 1.00 35.29 121 GLY B CA 1
ATOM 1798 C C . GLY B 1 95 ? 22.972 4.979 65.320 1.00 34.74 121 GLY B C 1
ATOM 1799 O O . GLY B 1 95 ? 23.787 5.182 64.423 1.00 36.40 121 GLY B O 1
ATOM 1800 N N . GLN B 1 96 ? 21.810 4.366 65.121 1.00 35.58 122 GLN B N 1
ATOM 1801 C CA . GLN B 1 96 ? 21.419 3.856 63.814 1.00 36.87 122 GLN B CA 1
ATOM 1802 C C . GLN B 1 96 ? 20.915 4.938 62.851 1.00 35.13 122 GLN B C 1
ATOM 1803 O O . GLN B 1 96 ? 21.305 4.956 61.679 1.00 35.64 122 GLN B O 1
ATOM 1809 N N . THR B 1 97 ? 20.058 5.836 63.336 1.00 33.10 123 THR B N 1
ATOM 1810 C CA . THR B 1 97 ? 19.510 6.886 62.479 1.00 31.63 123 THR B CA 1
ATOM 1811 C C . THR B 1 97 ? 20.505 7.896 61.906 1.00 29.69 123 THR B C 1
ATOM 1812 O O . THR B 1 97 ? 20.422 8.244 60.728 1.00 29.03 123 THR B O 1
ATOM 1816 N N . PRO B 1 98 ? 21.461 8.373 62.716 1.00 29.36 124 PRO B N 1
ATOM 1817 C CA . PRO B 1 98 ? 22.400 9.344 62.142 1.00 29.73 124 PRO B CA 1
ATOM 1818 C C . PRO B 1 98 ? 23.147 8.837 60.907 1.00 30.56 124 PRO B C 1
ATOM 1819 O O . PRO B 1 98 ? 23.499 9.618 60.023 1.00 29.09 124 PRO B O 1
ATOM 1823 N N . ARG B 1 99 ? 23.379 7.532 60.837 1.00 31.71 125 ARG B N 1
ATOM 1824 C CA . ARG B 1 99 ? 24.074 6.971 59.685 1.00 32.10 125 ARG B CA 1
ATOM 1825 C C . ARG B 1 99 ? 23.152 7.036 58.480 1.00 30.24 125 ARG B C 1
ATOM 1826 O O . ARG B 1 99 ? 23.570 7.404 57.383 1.00 31.46 125 ARG B O 1
ATOM 1834 N N . LEU B 1 100 ? 21.890 6.679 58.697 1.00 28.91 126 LEU B N 1
ATOM 1835 C CA . LEU B 1 100 ? 20.886 6.708 57.643 1.00 27.08 126 LEU B CA 1
ATOM 1836 C C . LEU B 1 100 ? 20.795 8.104 57.038 1.00 27.01 126 LEU B C 1
ATOM 1837 O O . LEU B 1 100 ? 20.613 8.255 55.827 1.00 24.17 126 LEU B O 1
ATOM 1842 N N . TYR B 1 101 ? 20.912 9.122 57.888 1.00 24.85 127 TYR B N 1
ATOM 1843 C CA . TYR B 1 101 ? 20.837 10.509 57.434 1.00 23.67 127 TYR B CA 1
ATOM 1844 C C . TYR B 1 101 ? 22.145 11.096 56.964 1.00 21.47 127 TYR B C 1
ATOM 1845 O O . TYR B 1 101 ? 22.189 12.247 56.541 1.00 21.27 127 TYR B O 1
ATOM 1854 N N . GLY B 1 102 ? 23.215 10.318 57.033 1.00 22.08 128 GLY B N 1
ATOM 1855 C CA . GLY B 1 102 ? 24.496 10.846 56.614 1.00 21.04 128 GLY B CA 1
ATOM 1856 C C . GLY B 1 102 ? 24.971 11.955 57.538 1.00 22.23 128 GLY B C 1
ATOM 1857 O O . GLY B 1 102 ? 25.600 12.912 57.091 1.00 21.69 128 GLY B O 1
ATOM 1858 N N . VAL B 1 103 ? 24.656 11.846 58.827 1.00 22.51 129 VAL B N 1
ATOM 1859 C CA . VAL B 1 103 ? 25.088 12.855 59.795 1.00 20.50 129 VAL B CA 1
ATOM 1860 C C . VAL B 1 103 ? 26.614 12.843 59.851 1.00 22.31 129 VAL B C 1
ATOM 1861 O O . VAL B 1 103 ? 27.220 11.776 59.951 1.00 21.79 129 VAL B O 1
ATOM 1865 N N . LYS B 1 104 ? 27.233 14.023 59.801 1.00 21.31 130 LYS B N 1
ATOM 1866 C CA . LYS B 1 104 ? 28.686 14.107 59.826 1.00 22.80 130 LYS B CA 1
ATOM 1867 C C . LYS B 1 104 ? 29.227 15.046 60.888 1.00 23.67 130 LYS B C 1
ATOM 1868 O O . LYS B 1 104 ? 30.425 15.321 60.934 1.00 24.56 130 LYS B O 1
ATOM 1874 N N . GLY B 1 105 ? 28.342 15.539 61.742 1.00 22.88 131 GLY B N 1
ATOM 1875 C CA . GLY B 1 105 ? 28.767 16.446 62.791 1.00 20.49 131 GLY B CA 1
ATOM 1876 C C . GLY B 1 105 ? 27.765 16.450 63.923 1.00 18.34 131 GLY B C 1
ATOM 1877 O O . GLY B 1 105 ? 26.621 16.028 63.752 1.00 16.93 131 GLY B O 1
ATOM 1886 N N . PRO B 1 107 ? 26.152 19.007 66.932 1.00 21.00 133 PRO B N 1
ATOM 1887 C CA . PRO B 1 107 ? 24.906 18.430 66.430 1.00 21.79 133 PRO B CA 1
ATOM 1888 C C . PRO B 1 107 ? 24.719 18.619 64.921 1.00 19.84 133 PRO B C 1
ATOM 1889 O O . PRO B 1 107 ? 25.522 19.264 64.255 1.00 21.17 133 PRO B O 1
ATOM 1893 N N . THR B 1 108 ? 23.658 18.023 64.394 1.00 20.75 134 THR B N 1
ATOM 1894 C CA . THR B 1 108 ? 23.287 18.181 62.987 1.00 19.23 134 THR B CA 1
ATOM 1895 C C . THR B 1 108 ? 21.772 18.177 63.001 1.00 18.76 134 THR B C 1
ATOM 1896 O O . THR B 1 108 ? 21.151 17.342 63.657 1.00 18.99 134 THR B O 1
ATOM 1900 N N . SER B 1 109 ? 21.171 19.130 62.304 1.00 19.60 135 SER B N 1
ATOM 1901 C CA . SER B 1 109 ? 19.722 19.195 62.252 1.00 18.63 135 SER B CA 1
ATOM 1902 C C . SER B 1 109 ? 19.249 19.202 60.798 1.00 19.93 135 SER B C 1
ATOM 1903 O O . SER B 1 109 ? 19.997 19.587 59.897 1.00 20.14 135 SER B O 1
ATOM 1906 N N . PHE B 1 110 ? 18.019 18.749 60.581 1.00 19.95 136 PHE B N 1
ATOM 1907 C CA . PHE B 1 110 ? 17.404 18.696 59.248 1.00 21.25 136 PHE B CA 1
ATOM 1908 C C . PHE B 1 110 ? 16.030 19.353 59.295 1.00 21.32 136 PHE B C 1
ATOM 1909 O O . PHE B 1 110 ? 15.274 19.137 60.241 1.00 22.91 136 PHE B O 1
ATOM 1917 N N . LEU B 1 111 ? 15.710 20.148 58.278 1.00 23.79 137 LEU B N 1
ATOM 1918 C CA . LEU B 1 111 ? 14.394 20.760 58.182 1.00 23.12 137 LEU B CA 1
ATOM 1919 C C . LEU B 1 111 ? 13.699 19.909 57.125 1.00 26.42 137 LEU B C 1
ATOM 1920 O O . LEU B 1 111 ? 14.179 19.803 55.992 1.00 25.37 137 LEU B O 1
ATOM 1925 N N . ILE B 1 112 ? 12.586 19.290 57.506 1.00 26.41 138 ILE B N 1
ATOM 1926 C CA . ILE B 1 112 ? 11.833 18.423 56.614 1.00 28.40 138 ILE B CA 1
ATOM 1927 C C . ILE B 1 112 ? 10.444 19.020 56.325 1.00 30.17 138 ILE B C 1
ATOM 1928 O O . ILE B 1 112 ? 9.708 19.358 57.254 1.00 28.12 138 ILE B O 1
ATOM 1933 N N . ASP B 1 113 ? 10.090 19.143 55.043 1.00 30.53 139 ASP B N 1
ATOM 1934 C CA . ASP B 1 113 ? 8.800 19.729 54.665 1.00 32.45 139 ASP B CA 1
ATOM 1935 C C . ASP B 1 113 ? 7.590 18.858 54.946 1.00 33.06 139 ASP B C 1
ATOM 1936 O O . ASP B 1 113 ? 7.715 17.671 55.248 1.00 32.20 139 ASP B O 1
ATOM 1941 N N . ARG B 1 114 ? 6.413 19.467 54.835 1.00 34.62 140 ARG B N 1
ATOM 1942 C CA . ARG B 1 114 ? 5.153 18.784 55.096 1.00 37.03 140 ARG B CA 1
ATOM 1943 C C . ARG B 1 114 ? 5.015 17.473 54.329 1.00 37.22 140 ARG B C 1
ATOM 1944 O O . ARG B 1 114 ? 4.189 16.635 54.678 1.00 38.85 140 ARG B O 1
ATOM 1952 N N . ASN B 1 115 ? 5.829 17.293 53.294 1.00 38.11 141 ASN B N 1
ATOM 1953 C CA . ASN B 1 115 ? 5.779 16.076 52.494 1.00 38.58 141 ASN B CA 1
ATOM 1954 C C . ASN B 1 115 ? 6.776 15.018 52.948 1.00 38.90 141 ASN B C 1
ATOM 1955 O O . ASN B 1 115 ? 6.785 13.897 52.427 1.00 38.06 141 ASN B O 1
ATOM 1960 N N . GLY B 1 116 ? 7.614 15.367 53.919 1.00 37.12 142 GLY B N 1
ATOM 1961 C CA . GLY B 1 116 ? 8.583 14.411 54.421 1.00 34.60 142 GLY B CA 1
ATOM 1962 C C . GLY B 1 116 ? 9.869 14.392 53.623 1.00 33.17 142 GLY B C 1
ATOM 1963 O O . GLY B 1 116 ? 10.620 13.413 53.658 1.00 33.15 142 GLY B O 1
ATOM 1964 N N . LYS B 1 117 ? 10.122 15.473 52.897 1.00 31.12 143 LYS B N 1
ATOM 1965 C CA . LYS B 1 117 ? 11.332 15.583 52.096 1.00 31.57 143 LYS B CA 1
ATOM 1966 C C . LYS B 1 117 ? 12.296 16.563 52.748 1.00 30.03 143 LYS B C 1
ATOM 1967 O O . LYS B 1 117 ? 11.881 17.555 53.349 1.00 28.43 143 LYS B O 1
ATOM 1973 N N . VAL B 1 118 ? 13.588 16.278 52.620 1.00 29.66 144 VAL B N 1
ATOM 1974 C CA . VAL B 1 118 ? 14.620 17.120 53.201 1.00 27.84 144 VAL B CA 1
ATOM 1975 C C . VAL B 1 118 ? 14.704 18.476 52.526 1.00 28.78 144 VAL B C 1
ATOM 1976 O O . VAL B 1 118 ? 14.766 18.565 51.304 1.00 28.58 144 VAL B O 1
ATOM 1980 N N . LEU B 1 119 ? 14.713 19.529 53.337 1.00 28.42 145 LEU B N 1
ATOM 1981 C CA . LEU B 1 119 ? 14.818 20.895 52.842 1.00 29.37 145 LEU B CA 1
ATOM 1982 C C . LEU B 1 119 ? 16.214 21.446 53.114 1.00 30.42 145 LEU B C 1
ATOM 1983 O O . LEU B 1 119 ? 16.711 22.301 52.376 1.00 31.20 145 LEU B O 1
ATOM 1988 N N . LEU B 1 120 ? 16.849 20.960 54.178 1.00 28.87 146 LEU B N 1
ATOM 1989 C CA . LEU B 1 120 ? 18.183 21.424 54.522 1.00 28.89 146 LEU B CA 1
ATOM 1990 C C . LEU B 1 120 ? 18.849 20.570 55.584 1.00 27.29 146 LEU B C 1
ATOM 1991 O O . LEU B 1 120 ? 18.180 19.897 56.365 1.00 27.27 146 LEU B O 1
ATOM 1996 N N . GLN B 1 121 ? 20.177 20.603 55.591 1.00 28.13 147 GLN B N 1
ATOM 1997 C CA . GLN B 1 121 ? 20.981 19.871 56.560 1.00 28.21 147 GLN B CA 1
ATOM 1998 C C . GLN B 1 121 ? 21.889 20.908 57.206 1.00 27.86 147 GLN B C 1
ATOM 1999 O O . GLN B 1 121 ? 22.688 21.533 56.524 1.00 29.86 147 GLN B O 1
ATOM 2005 N N . HIS B 1 122 ? 21.758 21.086 58.517 1.00 26.89 148 HIS B N 1
ATOM 2006 C CA . HIS B 1 122 ? 22.538 22.074 59.248 1.00 27.37 148 HIS B CA 1
ATOM 2007 C C . HIS B 1 122 ? 23.496 21.443 60.247 1.00 27.03 148 HIS B C 1
ATOM 2008 O O . HIS B 1 122 ? 23.074 20.755 61.180 1.00 25.99 148 HIS B O 1
ATOM 2015 N N . VAL B 1 123 ? 24.785 21.704 60.072 1.00 26.82 149 VAL B N 1
ATOM 2016 C CA . VAL B 1 123 ? 25.771 21.139 60.971 1.00 28.04 149 VAL B CA 1
ATOM 2017 C C . VAL B 1 123 ? 26.165 22.145 62.044 1.00 28.60 149 VAL B C 1
ATOM 2018 O O . VAL B 1 123 ? 26.331 23.328 61.767 1.00 28.19 149 VAL B O 1
ATOM 2022 N N . GLY B 1 124 ? 26.299 21.661 63.277 1.00 29.78 150 GLY B N 1
ATOM 2023 C CA . GLY B 1 124 ? 26.676 22.519 64.387 1.00 29.52 150 GLY B CA 1
ATOM 2024 C C . GLY B 1 124 ? 25.587 23.489 64.805 1.00 30.04 150 GLY B C 1
ATOM 2025 O O . GLY B 1 124 ? 24.502 23.502 64.236 1.00 29.72 150 GLY B O 1
ATOM 2026 N N . PHE B 1 125 ? 25.869 24.293 65.822 1.00 30.82 151 PHE B N 1
ATOM 2027 C CA . PHE B 1 125 ? 24.904 25.280 66.279 1.00 31.06 151 PHE B CA 1
ATOM 2028 C C . PHE B 1 125 ? 25.569 26.375 67.079 1.00 32.01 151 PHE B C 1
ATOM 2029 O O . PHE B 1 125 ? 26.269 26.114 68.056 1.00 31.87 151 PHE B O 1
ATOM 2037 N N . ARG B 1 126 ? 25.336 27.605 66.649 1.00 32.67 152 ARG B N 1
ATOM 2038 C CA . ARG B 1 126 ? 25.870 28.778 67.315 1.00 34.17 152 ARG B CA 1
ATOM 2039 C C . ARG B 1 126 ? 24.792 29.832 67.174 1.00 33.87 152 ARG B C 1
ATOM 2040 O O . ARG B 1 126 ? 24.063 29.850 66.180 1.00 33.59 152 ARG B O 1
ATOM 2048 N N . PRO B 1 127 ? 24.657 30.706 68.179 1.00 34.10 153 PRO B N 1
ATOM 2049 C CA . PRO B 1 127 ? 23.656 31.776 68.178 1.00 34.26 153 PRO B CA 1
ATOM 2050 C C . PRO B 1 127 ? 23.484 32.468 66.828 1.00 33.49 153 PRO B C 1
ATOM 2051 O O . PRO B 1 127 ? 22.394 32.921 66.491 1.00 33.94 153 PRO B O 1
ATOM 2055 N N . ALA B 1 128 ? 24.561 32.542 66.055 1.00 33.02 154 ALA B N 1
ATOM 2056 C CA . ALA B 1 128 ? 24.501 33.189 64.753 1.00 32.44 154 ALA B CA 1
ATOM 2057 C C . ALA B 1 128 ? 23.666 32.385 63.748 1.00 32.46 154 ALA B C 1
ATOM 2058 O O . ALA B 1 128 ? 23.324 32.894 62.681 1.00 32.25 154 ALA B O 1
ATOM 2060 N N . ASP B 1 129 ? 23.341 31.139 64.087 1.00 30.20 155 ASP B N 1
ATOM 2061 C CA . ASP B 1 129 ? 22.545 30.286 63.202 1.00 30.72 155 ASP B CA 1
ATOM 2062 C C . ASP B 1 129 ? 21.037 30.526 63.328 1.00 30.53 155 ASP B C 1
ATOM 2063 O O . ASP B 1 129 ? 20.287 30.264 62.390 1.00 28.49 155 ASP B O 1
ATOM 2068 N N . LYS B 1 130 ? 20.608 31.020 64.488 1.00 30.92 156 LYS B N 1
ATOM 2069 C CA . LYS B 1 130 ? 19.189 31.247 64.785 1.00 31.36 156 LYS B CA 1
ATOM 2070 C C . LYS B 1 130 ? 18.337 32.006 63.776 1.00 30.47 156 LYS B C 1
ATOM 2071 O O . LYS B 1 130 ? 17.239 31.564 63.439 1.00 29.20 156 LYS B O 1
ATOM 2077 N N . GLU B 1 131 ? 18.827 33.149 63.311 1.00 31.38 157 GLU B N 1
ATOM 2078 C CA . GLU B 1 131 ? 18.075 33.975 62.368 1.00 32.88 157 GLU B CA 1
ATOM 2079 C C . GLU B 1 131 ? 17.825 33.330 61.007 1.00 31.96 157 GLU B C 1
ATOM 2080 O O . GLU B 1 131 ? 16.706 33.369 60.496 1.00 33.49 157 GLU B O 1
ATOM 2086 N N . ALA B 1 132 ? 18.860 32.741 60.418 1.00 30.61 158 ALA B N 1
ATOM 2087 C CA . ALA B 1 132 ? 18.724 32.094 59.117 1.00 29.84 158 ALA B CA 1
ATOM 2088 C C . ALA B 1 132 ? 17.841 30.857 59.234 1.00 29.64 158 ALA B C 1
ATOM 2089 O O . ALA B 1 132 ? 16.988 30.611 58.382 1.00 28.99 158 ALA B O 1
ATOM 2091 N N . LEU B 1 133 ? 18.048 30.080 60.297 1.00 28.93 159 LEU B N 1
ATOM 2092 C CA . LEU B 1 133 ? 17.256 28.873 60.520 1.00 26.50 159 LEU B CA 1
ATOM 2093 C C . LEU B 1 133 ? 15.768 29.186 60.708 1.00 24.76 159 LEU B C 1
ATOM 2094 O O . LEU B 1 133 ? 14.914 28.475 60.183 1.00 23.07 159 LEU B O 1
ATOM 2099 N N . GLU B 1 134 ? 15.453 30.237 61.462 1.00 24.74 160 GLU B N 1
ATOM 2100 C CA . GLU B 1 134 ? 14.050 30.590 61.664 1.00 26.72 160 GLU B CA 1
ATOM 2101 C C . GLU B 1 134 ? 13.458 31.037 60.332 1.00 26.73 160 GLU B C 1
ATOM 2102 O O . GLU B 1 134 ? 12.284 30.805 60.063 1.00 27.39 160 GLU B O 1
ATOM 2108 N N . GLN B 1 135 ? 14.273 31.682 59.500 1.00 29.22 161 GLN B N 1
ATOM 2109 C CA . GLN B 1 135 ? 13.807 32.124 58.186 1.00 31.18 161 GLN B CA 1
ATOM 2110 C C . GLN B 1 135 ? 13.400 30.902 57.368 1.00 30.76 161 GLN B C 1
ATOM 2111 O O . GLN B 1 135 ? 12.380 30.916 56.681 1.00 29.51 161 GLN B O 1
ATOM 2117 N N . GLN B 1 136 ? 14.201 29.842 57.459 1.00 30.90 162 GLN B N 1
ATOM 2118 C CA . GLN B 1 136 ? 13.931 28.597 56.739 1.00 31.59 162 GLN B CA 1
ATOM 2119 C C . GLN B 1 136 ? 12.647 27.965 57.247 1.00 30.83 162 GLN B C 1
ATOM 2120 O O . GLN B 1 136 ? 11.844 27.443 56.472 1.00 31.25 162 GLN B O 1
ATOM 2126 N N . ILE B 1 137 ? 12.479 27.989 58.564 1.00 29.93 163 ILE B N 1
ATOM 2127 C CA . ILE B 1 137 ? 11.301 27.425 59.205 1.00 28.91 163 ILE B CA 1
ATOM 2128 C C . ILE B 1 137 ? 10.063 28.164 58.719 1.00 29.38 163 ILE B C 1
ATOM 2129 O O . ILE B 1 137 ? 9.095 27.553 58.252 1.00 29.13 163 ILE B O 1
ATOM 2134 N N . LEU B 1 138 ? 10.111 29.487 58.822 1.00 30.69 164 LEU B N 1
ATOM 2135 C CA . LEU B 1 138 ? 9.005 30.341 58.403 1.00 32.19 164 LEU B CA 1
ATOM 2136 C C . LEU B 1 138 ? 8.604 30.090 56.946 1.00 32.01 164 LEU B C 1
ATOM 2137 O O . LEU B 1 138 ? 7.420 30.043 56.618 1.00 32.14 164 LEU B O 1
ATOM 2142 N N . ALA B 1 139 ? 9.587 29.928 56.069 1.00 32.91 165 ALA B N 1
ATOM 2143 C CA . ALA B 1 139 ? 9.288 29.678 54.660 1.00 33.13 165 ALA B CA 1
ATOM 2144 C C . ALA B 1 139 ? 8.584 28.334 54.475 1.00 31.85 165 ALA B C 1
ATOM 2145 O O . ALA B 1 139 ? 7.575 28.245 53.774 1.00 32.47 165 ALA B O 1
ATOM 2147 N N . ALA B 1 140 ? 9.112 27.296 55.116 1.00 29.44 166 ALA B N 1
ATOM 2148 C CA . ALA B 1 140 ? 8.549 25.951 55.014 1.00 29.23 166 ALA B CA 1
ATOM 2149 C C . ALA B 1 140 ? 7.115 25.836 55.529 1.00 29.79 166 ALA B C 1
ATOM 2150 O O . ALA B 1 140 ? 6.358 24.959 55.108 1.00 28.41 166 ALA B O 1
ATOM 2152 N N . LEU B 1 141 ? 6.745 26.719 56.446 1.00 29.90 167 LEU B N 1
ATOM 2153 C CA . LEU B 1 141 ? 5.413 26.694 57.023 1.00 31.18 167 LEU B CA 1
ATOM 2154 C C . LEU B 1 141 ? 4.385 27.308 56.096 1.00 32.07 167 LEU B C 1
ATOM 2155 O O . LEU B 1 141 ? 3.186 27.217 56.341 1.00 32.44 167 LEU B O 1
ATOM 2160 N N . GLY B 1 142 ? 4.858 27.928 55.026 1.00 33.26 168 GLY B N 1
ATOM 2161 C CA . GLY B 1 142 ? 3.949 28.577 54.110 1.00 36.46 168 GLY B CA 1
ATOM 2162 C C . GLY B 1 142 ? 3.938 30.033 54.523 1.00 39.67 168 GLY B C 1
ATOM 2163 O O . GLY B 1 142 ? 2.889 30.668 54.597 1.00 38.75 168 GLY B O 1
ATOM 2164 N N . GLY B 1 143 ? 5.131 30.538 54.833 1.00 43.33 169 GLY B N 1
ATOM 2165 C CA . GLY B 1 143 ? 5.300 31.925 55.231 1.00 46.49 169 GLY B CA 1
ATOM 2166 C C . GLY B 1 143 ? 4.277 32.477 56.207 1.00 49.13 169 GLY B C 1
ATOM 2167 O O . GLY B 1 143 ? 3.701 31.696 56.997 1.00 50.51 169 GLY B O 1
ATOM 2168 N N . ASP C 1 4 ? 34.638 1.808 86.768 1.00 46.48 30 ASP C N 1
ATOM 2169 C CA . ASP C 1 4 ? 35.053 1.856 85.336 1.00 47.36 30 ASP C CA 1
ATOM 2170 C C . ASP C 1 4 ? 36.578 1.761 85.274 1.00 46.42 30 ASP C C 1
ATOM 2171 O O . ASP C 1 4 ? 37.153 1.397 84.247 1.00 46.01 30 ASP C O 1
ATOM 2176 N N . LYS C 1 5 ? 37.220 2.114 86.388 1.00 46.08 31 LYS C N 1
ATOM 2177 C CA . LYS C 1 5 ? 38.672 2.043 86.518 1.00 45.45 31 LYS C CA 1
ATOM 2178 C C . LYS C 1 5 ? 39.037 0.570 86.373 1.00 46.06 31 LYS C C 1
ATOM 2179 O O . LYS C 1 5 ? 38.651 -0.244 87.208 1.00 46.37 31 LYS C O 1
ATOM 2185 N N . GLY C 1 6 ? 39.743 0.225 85.300 1.00 45.31 32 GLY C N 1
ATOM 2186 C CA . GLY C 1 6 ? 40.127 -1.157 85.093 1.00 44.40 32 GLY C CA 1
ATOM 2187 C C . GLY C 1 6 ? 39.641 -1.768 83.801 1.00 43.21 32 GLY C C 1
ATOM 2188 O O . GLY C 1 6 ? 40.216 -2.741 83.339 1.00 42.58 32 GLY C O 1
ATOM 2189 N N . ASP C 1 7 ? 38.586 -1.215 83.213 1.00 43.59 33 ASP C N 1
ATOM 2190 C CA . ASP C 1 7 ? 38.092 -1.757 81.950 1.00 42.97 33 ASP C CA 1
ATOM 2191 C C . ASP C 1 7 ? 39.113 -1.567 80.827 1.00 41.94 33 ASP C C 1
ATOM 2192 O O . ASP C 1 7 ? 40.131 -0.883 80.994 1.00 40.57 33 ASP C O 1
ATOM 2197 N N . LYS C 1 8 ? 38.846 -2.202 79.690 1.00 39.80 34 LYS C N 1
ATOM 2198 C CA . LYS C 1 8 ? 39.708 -2.082 78.532 1.00 39.26 34 LYS C CA 1
ATOM 2199 C C . LYS C 1 8 ? 39.232 -0.847 77.781 1.00 37.76 34 LYS C C 1
ATOM 2200 O O . LYS C 1 8 ? 38.051 -0.731 77.473 1.00 36.18 34 LYS C O 1
ATOM 2206 N N . ALA C 1 9 ? 40.147 0.067 77.481 1.00 36.19 35 ALA C N 1
ATOM 2207 C CA . ALA C 1 9 ? 39.771 1.274 76.753 1.00 35.79 35 ALA C CA 1
ATOM 2208 C C . ALA C 1 9 ? 39.412 0.910 75.311 1.00 34.43 35 ALA C C 1
ATOM 2209 O O . ALA C 1 9 ? 40.221 0.323 74.592 1.00 33.97 35 ALA C O 1
ATOM 2211 N N . PRO C 1 10 ? 38.187 1.256 74.871 1.00 34.34 36 PRO C N 1
ATOM 2212 C CA . PRO C 1 10 ? 37.727 0.959 73.509 1.00 33.37 36 PRO C CA 1
ATOM 2213 C C . PRO C 1 10 ? 38.729 1.439 72.468 1.00 33.34 36 PRO C C 1
ATOM 2214 O O . PRO C 1 10 ? 39.311 2.519 72.614 1.00 30.67 36 PRO C O 1
ATOM 2218 N N . ASP C 1 11 ? 38.925 0.642 71.421 1.00 30.39 37 ASP C N 1
ATOM 2219 C CA . ASP C 1 11 ? 39.857 1.008 70.366 1.00 31.74 37 ASP C CA 1
ATOM 2220 C C . ASP C 1 11 ? 39.136 1.871 69.342 1.00 29.95 37 ASP C C 1
ATOM 2221 O O . ASP C 1 11 ? 37.912 1.982 69.371 1.00 30.70 37 ASP C O 1
ATOM 2226 N N . PHE C 1 12 ? 39.890 2.495 68.449 1.00 27.21 38 PHE C N 1
ATOM 2227 C CA . PHE C 1 12 ? 39.283 3.335 67.428 1.00 28.23 38 PHE C CA 1
ATOM 2228 C C . PHE C 1 12 ? 40.271 3.686 66.336 1.00 28.60 38 PHE C C 1
ATOM 2229 O O . PHE C 1 12 ? 41.481 3.596 66.531 1.00 28.89 38 PHE C O 1
ATOM 2237 N N . ALA C 1 13 ? 39.731 4.072 65.184 1.00 29.12 39 ALA C N 1
ATOM 2238 C CA . ALA C 1 13 ? 40.519 4.459 64.020 1.00 30.11 39 ALA C CA 1
ATOM 2239 C C . ALA C 1 13 ? 39.913 5.749 63.498 1.00 28.06 39 ALA C C 1
ATOM 2240 O O . ALA C 1 13 ? 38.876 5.737 62.849 1.00 31.20 39 ALA C O 1
ATOM 2242 N N . LEU C 1 14 ? 40.571 6.863 63.785 1.00 27.26 40 LEU C N 1
ATOM 2243 C CA . LEU C 1 14 ? 40.073 8.159 63.369 1.00 24.40 40 LEU C CA 1
ATOM 2244 C C . LEU C 1 14 ? 41.046 8.880 62.467 1.00 24.54 40 LEU C C 1
ATOM 2245 O O . LEU C 1 14 ? 42.247 8.607 62.473 1.00 24.81 40 LEU C O 1
ATOM 2250 N N . PRO C 1 15 ? 40.535 9.810 61.658 1.00 23.99 41 PRO C N 1
ATOM 2251 C CA . PRO C 1 15 ? 41.465 10.519 60.792 1.00 24.04 41 PRO C CA 1
ATOM 2252 C C . PRO C 1 15 ? 42.329 11.444 61.633 1.00 26.72 41 PRO C C 1
ATOM 2253 O O . PRO C 1 15 ? 41.851 12.102 62.563 1.00 26.36 41 PRO C O 1
ATOM 2257 N N . GLY C 1 16 ? 43.617 11.445 61.327 1.00 27.73 42 GLY C N 1
ATOM 2258 C CA . GLY C 1 16 ? 44.548 12.300 62.024 1.00 29.07 42 GLY C CA 1
ATOM 2259 C C . GLY C 1 16 ? 44.917 13.366 61.021 1.00 31.26 42 GLY C C 1
ATOM 2260 O O . GLY C 1 16 ? 44.327 13.429 59.943 1.00 28.89 42 GLY C O 1
ATOM 2261 N N . LYS C 1 17 ? 45.893 14.196 61.355 1.00 33.84 43 LYS C N 1
ATOM 2262 C CA . LYS C 1 17 ? 46.305 15.256 60.450 1.00 36.48 43 LYS C CA 1
ATOM 2263 C C . LYS C 1 17 ? 47.252 14.751 59.368 1.00 36.05 43 LYS C C 1
ATOM 2264 O O . LYS C 1 17 ? 47.467 15.428 58.363 1.00 38.56 43 LYS C O 1
ATOM 2270 N N . THR C 1 18 ? 47.806 13.561 59.559 1.00 34.24 44 THR C N 1
ATOM 2271 C CA . THR C 1 18 ? 48.736 13.007 58.582 1.00 36.14 44 THR C CA 1
ATOM 2272 C C . THR C 1 18 ? 48.619 11.496 58.465 1.00 36.19 44 THR C C 1
ATOM 2273 O O . THR C 1 18 ? 49.611 10.819 58.196 1.00 37.50 44 THR C O 1
ATOM 2277 N N . GLY C 1 19 ? 47.411 10.974 58.667 1.00 33.96 45 GLY C N 1
ATOM 2278 C CA . GLY C 1 19 ? 47.191 9.541 58.579 1.00 33.10 45 GLY C CA 1
ATOM 2279 C C . GLY C 1 19 ? 46.089 9.078 59.518 1.00 33.41 45 GLY C C 1
ATOM 2280 O O . GLY C 1 19 ? 45.341 9.898 60.048 1.00 33.37 45 GLY C O 1
ATOM 2281 N N . VAL C 1 20 ? 45.986 7.770 59.731 1.00 32.71 46 VAL C N 1
ATOM 2282 C CA . VAL C 1 20 ? 44.967 7.222 60.621 1.00 31.80 46 VAL C CA 1
ATOM 2283 C C . VAL C 1 20 ? 45.515 7.069 62.039 1.00 31.32 46 VAL C C 1
ATOM 2284 O O . VAL C 1 20 ? 46.603 6.527 62.240 1.00 32.43 46 VAL C O 1
ATOM 2288 N N . VAL C 1 21 ? 44.751 7.555 63.015 1.00 29.92 47 VAL C N 1
ATOM 2289 C CA . VAL C 1 21 ? 45.136 7.492 64.421 1.00 27.50 47 VAL C CA 1
ATOM 2290 C C . VAL C 1 21 ? 44.419 6.353 65.133 1.00 27.34 47 VAL C C 1
ATOM 2291 O O . VAL C 1 21 ? 43.189 6.311 65.157 1.00 26.21 47 VAL C O 1
ATOM 2295 N N . LYS C 1 22 ? 45.188 5.436 65.715 1.00 27.90 48 LYS C N 1
ATOM 2296 C CA . LYS C 1 22 ? 44.614 4.298 66.435 1.00 30.05 48 LYS C CA 1
ATOM 2297 C C . LYS C 1 22 ? 45.152 4.218 67.856 1.00 29.65 48 LYS C C 1
ATOM 2298 O O . LYS C 1 22 ? 46.354 4.355 68.078 1.00 29.52 48 LYS C O 1
ATOM 2304 N N . LEU C 1 23 ? 44.266 4.000 68.820 1.00 29.76 49 LEU C N 1
ATOM 2305 C CA . LEU C 1 23 ? 44.695 3.889 70.206 1.00 32.18 49 LEU C CA 1
ATOM 2306 C C . LEU C 1 23 ? 45.625 2.679 70.350 1.00 34.90 49 LEU C C 1
ATOM 2307 O O . LEU C 1 23 ? 46.570 2.697 71.144 1.00 34.90 49 LEU C O 1
ATOM 2312 N N . SER C 1 24 ? 45.349 1.637 69.565 1.00 35.70 50 SER C N 1
ATOM 2313 C CA . SER C 1 24 ? 46.130 0.404 69.601 1.00 38.25 50 SER C CA 1
ATOM 2314 C C . SER C 1 24 ? 47.587 0.609 69.209 1.00 39.29 50 SER C C 1
ATOM 2315 O O . SER C 1 24 ? 48.437 -0.238 69.488 1.00 40.75 50 SER C O 1
ATOM 2318 N N . ASP C 1 25 ? 47.882 1.730 68.564 1.00 39.88 51 ASP C N 1
ATOM 2319 C CA . ASP C 1 25 ? 49.252 2.006 68.165 1.00 40.56 51 ASP C CA 1
ATOM 2320 C C . ASP C 1 25 ? 50.077 2.510 69.342 1.00 39.73 51 ASP C C 1
ATOM 2321 O O . ASP C 1 25 ? 51.302 2.581 69.261 1.00 40.25 51 ASP C O 1
ATOM 2326 N N . LYS C 1 26 ? 49.405 2.857 70.434 1.00 38.70 52 LYS C N 1
ATOM 2327 C CA . LYS C 1 26 ? 50.093 3.368 71.616 1.00 37.83 52 LYS C CA 1
ATOM 2328 C C . LYS C 1 26 ? 50.263 2.325 72.716 1.00 36.50 52 LYS C C 1
ATOM 2329 O O . LYS C 1 26 ? 50.635 2.660 73.845 1.00 36.05 52 LYS C O 1
ATOM 2335 N N . THR C 1 27 ? 50.001 1.063 72.396 1.00 34.88 53 THR C N 1
ATOM 2336 C CA . THR C 1 27 ? 50.135 0.012 73.397 1.00 34.41 53 THR C CA 1
ATOM 2337 C C . THR C 1 27 ? 51.540 -0.005 73.993 1.00 32.46 53 THR C C 1
ATOM 2338 O O . THR C 1 27 ? 52.529 0.110 73.277 1.00 29.69 53 THR C O 1
ATOM 2342 N N . GLY C 1 28 ? 51.618 -0.137 75.313 1.00 31.42 54 GLY C N 1
ATOM 2343 C CA . GLY C 1 28 ? 52.911 -0.150 75.972 1.00 32.41 54 GLY C CA 1
ATOM 2344 C C . GLY C 1 28 ? 53.262 1.201 76.578 1.00 33.01 54 GLY C C 1
ATOM 2345 O O . GLY C 1 28 ? 54.187 1.308 77.384 1.00 32.72 54 GLY C O 1
ATOM 2346 N N . SER C 1 29 ? 52.521 2.235 76.186 1.00 32.27 55 SER C N 1
ATOM 2347 C CA . SER C 1 29 ? 52.749 3.585 76.694 1.00 30.46 55 SER C CA 1
ATOM 2348 C C . SER C 1 29 ? 51.557 4.028 77.518 1.00 28.81 55 SER C C 1
ATOM 2349 O O . SER C 1 29 ? 50.451 3.518 77.340 1.00 27.16 55 SER C O 1
ATOM 2352 N N . VAL C 1 30 ? 51.788 4.954 78.442 1.00 27.40 56 VAL C N 1
ATOM 2353 C CA . VAL C 1 30 ? 50.686 5.479 79.226 1.00 26.06 56 VAL C CA 1
ATOM 2354 C C . VAL C 1 30 ? 50.072 6.475 78.256 1.00 26.74 56 VAL C C 1
ATOM 2355 O O . VAL C 1 30 ? 50.794 7.202 77.571 1.00 26.59 56 VAL C O 1
ATOM 2359 N N . VAL C 1 31 ? 48.747 6.485 78.187 1.00 25.65 57 VAL C N 1
ATOM 2360 C CA . VAL C 1 31 ? 48.025 7.348 77.271 1.00 24.04 57 VAL C CA 1
ATOM 2361 C C . VAL C 1 31 ? 47.031 8.254 77.968 1.00 24.64 57 VAL C C 1
ATOM 2362 O O . VAL C 1 31 ? 46.186 7.796 78.734 1.00 25.65 57 VAL C O 1
ATOM 2366 N N . TYR C 1 32 ? 47.147 9.548 77.711 1.00 23.46 58 TYR C N 1
ATOM 2367 C CA . TYR C 1 32 ? 46.210 10.515 78.274 1.00 22.27 58 TYR C CA 1
ATOM 2368 C C . TYR C 1 32 ? 45.301 10.789 77.089 1.00 22.47 58 TYR C C 1
ATOM 2369 O O . TYR C 1 32 ? 45.687 11.502 76.163 1.00 21.62 58 TYR C O 1
ATOM 2378 N N . LEU C 1 33 ? 44.117 10.184 77.087 1.00 21.92 59 LEU C N 1
ATOM 2379 C CA . LEU C 1 33 ? 43.179 10.366 75.983 1.00 22.18 59 LEU C CA 1
ATOM 2380 C C . LEU C 1 33 ? 42.303 11.560 76.319 1.00 23.05 59 LEU C C 1
ATOM 2381 O O . LEU C 1 33 ? 41.628 11.576 77.347 1.00 22.02 59 LEU C O 1
ATOM 2386 N N . ASP C 1 34 ? 42.315 12.569 75.456 1.00 21.74 60 ASP C N 1
ATOM 2387 C CA . ASP C 1 34 ? 41.522 13.761 75.727 1.00 21.85 60 ASP C CA 1
ATOM 2388 C C . ASP C 1 34 ? 40.452 14.026 74.675 1.00 20.53 60 ASP C C 1
ATOM 2389 O O . ASP C 1 34 ? 40.677 13.835 73.484 1.00 20.84 60 ASP C O 1
ATOM 2394 N N . PHE C 1 35 ? 39.275 14.436 75.135 1.00 19.77 61 PHE C N 1
ATOM 2395 C CA . PHE C 1 35 ? 38.164 14.760 74.250 1.00 19.96 61 PHE C CA 1
ATOM 2396 C C . PHE C 1 35 ? 37.990 16.265 74.389 1.00 21.02 61 PHE C C 1
ATOM 2397 O O . PHE C 1 35 ? 37.720 16.784 75.477 1.00 21.23 61 PHE C O 1
ATOM 2405 N N . TRP C 1 36 ? 38.165 16.970 73.285 1.00 22.09 62 TRP C N 1
ATOM 2406 C CA . TRP C 1 36 ? 38.089 18.418 73.312 1.00 21.42 62 TRP C CA 1
ATOM 2407 C C . TRP C 1 36 ? 37.357 18.962 72.096 1.00 22.22 62 TRP C C 1
ATOM 2408 O O . TRP C 1 36 ? 37.067 18.215 71.151 1.00 19.15 62 TRP C O 1
ATOM 2419 N N . ALA C 1 37 ? 37.056 20.264 72.138 1.00 18.77 63 ALA C N 1
ATOM 2420 C CA . ALA C 1 37 ? 36.386 20.961 71.040 1.00 19.18 63 ALA C CA 1
ATOM 2421 C C . ALA C 1 37 ? 36.641 22.477 71.128 1.00 21.23 63 ALA C C 1
ATOM 2422 O O . ALA C 1 37 ? 36.845 23.016 72.224 1.00 21.12 63 ALA C O 1
ATOM 2424 N N . SER C 1 38 ? 36.611 23.163 69.987 1.00 19.66 64 SER C N 1
ATOM 2425 C CA . SER C 1 38 ? 36.842 24.609 69.976 1.00 22.55 64 SER C CA 1
ATOM 2426 C C . SER C 1 38 ? 35.820 25.338 70.839 1.00 24.03 64 SER C C 1
ATOM 2427 O O . SER C 1 38 ? 36.145 26.331 71.501 1.00 24.74 64 SER C O 1
ATOM 2430 N N . TRP C 1 39 ? 34.586 24.844 70.845 1.00 23.75 65 TRP C N 1
ATOM 2431 C CA . TRP C 1 39 ? 33.545 25.477 71.640 1.00 25.90 65 TRP C CA 1
ATOM 2432 C C . TRP C 1 39 ? 33.679 25.204 73.133 1.00 26.92 65 TRP C C 1
ATOM 2433 O O . TRP C 1 39 ? 32.888 25.709 73.933 1.00 27.93 65 TRP C O 1
ATOM 2444 N N . CYS C 1 40 ? 34.690 24.424 73.510 1.00 27.17 66 CYS C N 1
ATOM 2445 C CA . CYS C 1 40 ? 34.911 24.094 74.912 1.00 28.71 66 CYS C CA 1
ATOM 2446 C C . CYS C 1 40 ? 35.988 25.016 75.502 1.00 28.60 66 CYS C C 1
ATOM 2447 O O . CYS C 1 40 ? 37.179 24.861 75.227 1.00 27.49 66 CYS C O 1
ATOM 2450 N N . GLY C 1 41 ? 35.550 25.979 76.311 1.00 30.47 67 GLY C N 1
ATOM 2451 C CA . GLY C 1 41 ? 36.461 26.942 76.913 1.00 28.35 67 GLY C CA 1
ATOM 2452 C C . GLY C 1 41 ? 37.635 26.378 77.698 1.00 27.16 67 GLY C C 1
ATOM 2453 O O . GLY C 1 41 ? 38.775 26.792 77.484 1.00 26.15 67 GLY C O 1
ATOM 2454 N N . PRO C 1 42 ? 37.393 25.447 78.628 1.00 26.55 68 PRO C N 1
ATOM 2455 C CA . PRO C 1 42 ? 38.468 24.852 79.431 1.00 28.27 68 PRO C CA 1
ATOM 2456 C C . PRO C 1 42 ? 39.627 24.270 78.631 1.00 30.16 68 PRO C C 1
ATOM 2457 O O . PRO C 1 42 ? 40.708 24.036 79.177 1.00 31.89 68 PRO C O 1
ATOM 2461 N N . CYS C 1 43 ? 39.410 24.037 77.342 1.00 31.11 69 CYS C N 1
ATOM 2462 C CA . CYS C 1 43 ? 40.453 23.476 76.497 1.00 32.56 69 CYS C CA 1
ATOM 2463 C C . CYS C 1 43 ? 41.550 24.494 76.216 1.00 34.69 69 CYS C C 1
ATOM 2464 O O . CYS C 1 43 ? 42.683 24.124 75.886 1.00 34.70 69 CYS C O 1
ATOM 2467 N N . ARG C 1 44 ? 41.222 25.775 76.348 1.00 34.41 70 ARG C N 1
ATOM 2468 C CA . ARG C 1 44 ? 42.217 26.822 76.141 1.00 34.88 70 ARG C CA 1
ATOM 2469 C C . ARG C 1 44 ? 43.303 26.679 77.204 1.00 32.82 70 ARG C C 1
ATOM 2470 O O . ARG C 1 44 ? 44.462 27.010 76.968 1.00 32.18 70 ARG C O 1
ATOM 2478 N N . GLN C 1 45 ? 42.924 26.178 78.376 1.00 31.92 71 GLN C N 1
ATOM 2479 C CA . GLN C 1 45 ? 43.880 25.988 79.465 1.00 32.28 71 GLN C CA 1
ATOM 2480 C C . GLN C 1 45 ? 44.516 24.598 79.403 1.00 31.62 71 GLN C C 1
ATOM 2481 O O . GLN C 1 45 ? 45.716 24.437 79.647 1.00 30.35 71 GLN C O 1
ATOM 2487 N N . SER C 1 46 ? 43.706 23.600 79.064 1.00 28.93 72 SER C N 1
ATOM 2488 C CA . SER C 1 46 ? 44.181 22.224 79.002 1.00 28.36 72 SER C CA 1
ATOM 2489 C C . SER C 1 46 ? 45.308 22.018 77.997 1.00 28.18 72 SER C C 1
ATOM 2490 O O . SER C 1 46 ? 46.289 21.326 78.290 1.00 30.01 72 SER C O 1
ATOM 2493 N N . PHE C 1 47 ? 45.185 22.623 76.821 1.00 26.95 73 PHE C N 1
ATOM 2494 C CA . PHE C 1 47 ? 46.199 22.449 75.791 1.00 26.91 73 PHE C CA 1
ATOM 2495 C C . PHE C 1 47 ? 47.629 22.819 76.176 1.00 28.55 73 PHE C C 1
ATOM 2496 O O . PHE C 1 47 ? 48.537 21.992 76.068 1.00 27.86 73 PHE C O 1
ATOM 2504 N N . PRO C 1 48 ? 47.861 24.064 76.617 1.00 29.01 74 PRO C N 1
ATOM 2505 C CA . PRO C 1 48 ? 49.251 24.358 76.973 1.00 28.78 74 PRO C CA 1
ATOM 2506 C C . PRO C 1 48 ? 49.759 23.407 78.060 1.00 27.47 74 PRO C C 1
ATOM 2507 O O . PRO C 1 48 ? 50.926 23.013 78.054 1.00 27.38 74 PRO C O 1
ATOM 2511 N N . TRP C 1 49 ? 48.879 23.025 78.979 1.00 25.10 75 TRP C N 1
ATOM 2512 C CA . TRP C 1 49 ? 49.258 22.105 80.045 1.00 25.23 75 TRP C CA 1
ATOM 2513 C C . TRP C 1 49 ? 49.585 20.729 79.460 1.00 24.78 75 TRP C C 1
ATOM 2514 O O . TRP C 1 49 ? 50.567 20.105 79.853 1.00 25.46 75 TRP C O 1
ATOM 2533 N N . ASN C 1 51 ? 50.719 20.157 76.679 1.00 25.23 77 ASN C N 1
ATOM 2534 C CA . ASN C 1 51 ? 51.979 20.323 75.955 1.00 25.21 77 ASN C CA 1
ATOM 2535 C C . ASN C 1 51 ? 53.146 20.147 76.928 1.00 25.31 77 ASN C C 1
ATOM 2536 O O . ASN C 1 51 ? 54.176 19.568 76.585 1.00 24.70 77 ASN C O 1
ATOM 2541 N N . GLN C 1 52 ? 52.988 20.658 78.143 1.00 26.30 78 GLN C N 1
ATOM 2542 C CA . GLN C 1 52 ? 54.046 20.540 79.142 1.00 28.13 78 GLN C CA 1
ATOM 2543 C C . GLN C 1 52 ? 54.155 19.087 79.591 1.00 26.06 78 GLN C C 1
ATOM 2544 O O . GLN C 1 52 ? 55.250 18.534 79.666 1.00 26.36 78 GLN C O 1
ATOM 2558 N N . GLN C 1 54 ? 53.117 16.313 78.022 1.00 24.28 80 GLN C N 1
ATOM 2559 C CA . GLN C 1 54 ? 53.651 15.494 76.937 1.00 25.04 80 GLN C CA 1
ATOM 2560 C C . GLN C 1 54 ? 55.171 15.604 76.828 1.00 26.02 80 GLN C C 1
ATOM 2561 O O . GLN C 1 54 ? 55.866 14.591 76.724 1.00 23.98 80 GLN C O 1
ATOM 2567 N N . ALA C 1 55 ? 55.690 16.831 76.862 1.00 26.68 81 ALA C N 1
ATOM 2568 C CA . ALA C 1 55 ? 57.132 17.046 76.761 1.00 25.21 81 ALA C CA 1
ATOM 2569 C C . ALA C 1 55 ? 57.871 16.498 77.972 1.00 26.23 81 ALA C C 1
ATOM 2570 O O . ALA C 1 55 ? 58.877 15.802 77.839 1.00 25.47 81 ALA C O 1
ATOM 2572 N N . LYS C 1 56 ? 57.357 16.815 79.153 1.00 26.34 82 LYS C N 1
ATOM 2573 C CA . LYS C 1 56 ? 57.968 16.404 80.411 1.00 28.86 82 LYS C CA 1
ATOM 2574 C C . LYS C 1 56 ? 58.068 14.896 80.643 1.00 29.77 82 LYS C C 1
ATOM 2575 O O . LYS C 1 56 ? 59.083 14.408 81.135 1.00 28.99 82 LYS C O 1
ATOM 2581 N N . TYR C 1 57 ? 57.024 14.159 80.282 1.00 30.14 83 TYR C N 1
ATOM 2582 C CA . TYR C 1 57 ? 57.010 12.723 80.512 1.00 28.78 83 TYR C CA 1
ATOM 2583 C C . TYR C 1 57 ? 57.110 11.845 79.277 1.00 28.73 83 TYR C C 1
ATOM 2584 O O . TYR C 1 57 ? 56.950 10.629 79.373 1.00 29.09 83 TYR C O 1
ATOM 2593 N N . LYS C 1 58 ? 57.383 12.444 78.123 1.00 29.44 84 LYS C N 1
ATOM 2594 C CA . LYS C 1 58 ? 57.490 11.677 76.885 1.00 31.84 84 LYS C CA 1
ATOM 2595 C C . LYS C 1 58 ? 58.557 10.589 76.978 1.00 33.35 84 LYS C C 1
ATOM 2596 O O . LYS C 1 58 ? 58.322 9.439 76.599 1.00 33.45 84 LYS C O 1
ATOM 2602 N N . ALA C 1 59 ? 59.731 10.975 77.470 1.00 31.89 85 ALA C N 1
ATOM 2603 C CA . ALA C 1 59 ? 60.865 10.069 77.609 1.00 33.70 85 ALA C CA 1
ATOM 2604 C C . ALA C 1 59 ? 60.540 8.793 78.385 1.00 33.24 85 ALA C C 1
ATOM 2605 O O . ALA C 1 59 ? 61.120 7.737 78.117 1.00 34.13 85 ALA C O 1
ATOM 2607 N N . LYS C 1 60 ? 59.619 8.892 79.338 1.00 32.74 86 LYS C N 1
ATOM 2608 C CA . LYS C 1 60 ? 59.229 7.746 80.155 1.00 32.76 86 LYS C CA 1
ATOM 2609 C C . LYS C 1 60 ? 58.096 6.893 79.572 1.00 32.96 86 LYS C C 1
ATOM 2610 O O . LYS C 1 60 ? 57.628 5.963 80.232 1.00 34.49 86 LYS C O 1
ATOM 2616 N N . GLY C 1 61 ? 57.655 7.202 78.350 1.00 30.73 87 GLY C N 1
ATOM 2617 C CA . GLY C 1 61 ? 56.590 6.430 77.726 1.00 30.54 87 GLY C CA 1
ATOM 2618 C C . GLY C 1 61 ? 55.184 6.998 77.879 1.00 31.05 87 GLY C C 1
ATOM 2619 O O . GLY C 1 61 ? 54.204 6.257 77.980 1.00 30.71 87 GLY C O 1
ATOM 2620 N N . PHE C 1 62 ? 55.077 8.320 77.882 1.00 30.33 88 PHE C N 1
ATOM 2621 C CA . PHE C 1 62 ? 53.795 8.998 78.038 1.00 28.11 88 PHE C CA 1
ATOM 2622 C C . PHE C 1 62 ? 53.354 9.592 76.703 1.00 29.58 88 PHE C C 1
ATOM 2623 O O . PHE C 1 62 ? 54.156 10.214 75.997 1.00 28.42 88 PHE C O 1
ATOM 2631 N N . GLN C 1 63 ? 52.079 9.412 76.364 1.00 29.33 89 GLN C N 1
ATOM 2632 C CA . GLN C 1 63 ? 51.550 9.908 75.096 1.00 30.66 89 GLN C CA 1
ATOM 2633 C C . GLN C 1 63 ? 50.164 10.521 75.192 1.00 28.88 89 GLN C C 1
ATOM 2634 O O . GLN C 1 63 ? 49.224 9.889 75.680 1.00 29.84 89 GLN C O 1
ATOM 2640 N N . VAL C 1 64 ? 50.037 11.747 74.696 1.00 25.94 90 VAL C N 1
ATOM 2641 C CA . VAL C 1 64 ? 48.761 12.438 74.705 1.00 24.05 90 VAL C CA 1
ATOM 2642 C C . VAL C 1 64 ? 48.060 12.237 73.365 1.00 23.48 90 VAL C C 1
ATOM 2643 O O . VAL C 1 64 ? 48.672 12.383 72.303 1.00 25.55 90 VAL C O 1
ATOM 2647 N N . VAL C 1 65 ? 46.787 11.863 73.416 1.00 21.92 91 VAL C N 1
ATOM 2648 C CA . VAL C 1 65 ? 45.980 11.675 72.210 1.00 21.31 91 VAL C CA 1
ATOM 2649 C C . VAL C 1 65 ? 44.740 12.535 72.423 1.00 20.66 91 VAL C C 1
ATOM 2650 O O . VAL C 1 65 ? 43.892 12.210 73.250 1.00 20.69 91 VAL C O 1
ATOM 2654 N N . ALA C 1 66 ? 44.641 13.632 71.678 1.00 19.44 92 ALA C N 1
ATOM 2655 C CA . ALA C 1 66 ? 43.518 14.554 71.825 1.00 18.55 92 ALA C CA 1
ATOM 2656 C C . ALA C 1 66 ? 42.504 14.436 70.693 1.00 19.58 92 ALA C C 1
ATOM 2657 O O . ALA C 1 66 ? 42.765 14.865 69.568 1.00 17.82 92 ALA C O 1
ATOM 2659 N N . VAL C 1 67 ? 41.348 13.853 71.007 1.00 19.98 93 VAL C N 1
ATOM 2660 C CA . VAL C 1 67 ? 40.280 13.642 70.040 1.00 19.60 93 VAL C CA 1
ATOM 2661 C C . VAL C 1 67 ? 39.353 14.842 69.954 1.00 21.12 93 VAL C C 1
ATOM 2662 O O . VAL C 1 67 ? 38.660 15.177 70.915 1.00 21.60 93 VAL C O 1
ATOM 2666 N N . ASN C 1 68 ? 39.350 15.494 68.798 1.00 20.77 94 ASN C N 1
ATOM 2667 C CA . ASN C 1 68 ? 38.503 16.659 68.590 1.00 19.94 94 ASN C CA 1
ATOM 2668 C C . ASN C 1 68 ? 37.081 16.237 68.260 1.00 19.29 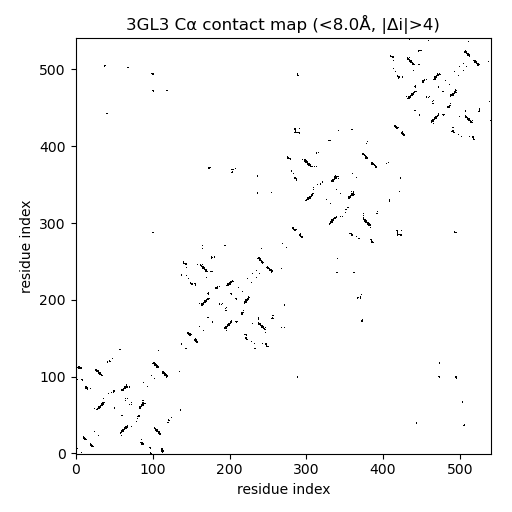94 ASN C C 1
ATOM 2669 O O . ASN C 1 68 ? 36.859 15.274 67.518 1.00 16.98 94 ASN C O 1
ATOM 2674 N N . LEU C 1 69 ? 36.122 16.968 68.823 1.00 18.35 95 LEU C N 1
ATOM 2675 C CA . LEU C 1 69 ? 34.713 16.698 68.607 1.00 17.69 95 LEU C CA 1
ATOM 2676 C C . LEU C 1 69 ? 33.974 17.862 67.957 1.00 20.58 95 LEU C C 1
ATOM 2677 O O . LEU C 1 69 ? 32.761 17.987 68.121 1.00 22.52 95 LEU C O 1
ATOM 2682 N N . ASP C 1 70 ? 34.687 18.721 67.235 1.00 21.84 96 ASP C N 1
ATOM 2683 C C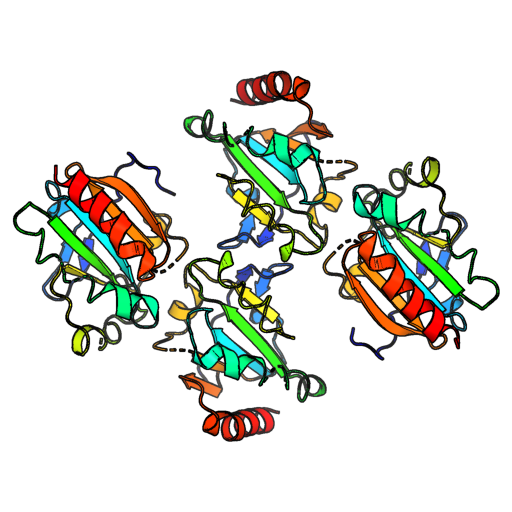A . ASP C 1 70 ? 34.024 19.841 66.567 1.00 23.48 96 ASP C CA 1
ATOM 2684 C C . ASP C 1 70 ? 33.192 19.347 65.394 1.00 23.54 96 ASP C C 1
ATOM 2685 O O . ASP C 1 70 ? 33.643 18.505 64.621 1.00 22.24 96 ASP C O 1
ATOM 2690 N N . ALA C 1 71 ? 31.978 19.871 65.262 1.00 24.68 97 ALA C N 1
ATOM 2691 C CA . ALA C 1 71 ? 31.114 19.487 64.152 1.00 26.11 97 ALA C CA 1
ATOM 2692 C C . ALA C 1 71 ? 31.763 19.994 62.871 1.00 27.75 97 ALA C C 1
ATOM 2693 O O . ALA C 1 71 ? 31.670 19.365 61.818 1.00 29.16 97 ALA C O 1
ATOM 2695 N N . LYS C 1 72 ? 32.424 21.140 62.974 1.00 29.48 98 LYS C N 1
ATOM 2696 C CA . LYS C 1 72 ? 33.104 21.744 61.836 1.00 33.67 98 LYS C CA 1
ATOM 2697 C C . LYS C 1 72 ? 34.607 21.695 62.080 1.00 34.65 98 LYS C C 1
ATOM 2698 O O . LYS C 1 72 ? 35.107 22.306 63.023 1.00 34.01 98 LYS C O 1
ATOM 2704 N N . THR C 1 73 ? 35.325 20.966 61.237 1.00 35.46 99 THR C N 1
ATOM 2705 C CA . THR C 1 73 ? 36.767 20.873 61.392 1.00 37.77 99 THR C CA 1
ATOM 2706 C C . THR C 1 73 ? 37.378 22.266 61.291 1.00 37.31 99 THR C C 1
ATOM 2707 O O . THR C 1 73 ? 38.328 22.596 62.005 1.00 36.02 99 THR C O 1
ATOM 2711 N N . GLY C 1 74 ? 36.812 23.088 60.417 1.00 37.24 100 GLY C N 1
ATOM 2712 C CA . GLY C 1 74 ? 37.307 24.439 60.261 1.00 37.91 100 GLY C CA 1
ATOM 2713 C C . GLY C 1 74 ? 37.489 25.109 61.609 1.00 39.04 100 GLY C C 1
ATOM 2714 O O . GLY C 1 74 ? 38.457 25.844 61.818 1.00 40.15 100 GLY C O 1
ATOM 2715 N N . ASP C 1 75 ? 36.562 24.864 62.531 1.00 37.12 101 ASP C N 1
ATOM 2716 C CA . ASP C 1 75 ? 36.662 25.457 63.858 1.00 36.80 101 ASP C CA 1
ATOM 2717 C C . ASP C 1 75 ? 37.825 24.823 64.611 1.00 34.69 101 ASP C C 1
ATOM 2718 O O . ASP C 1 75 ? 38.545 25.503 65.336 1.00 33.35 101 ASP C O 1
ATOM 2723 N N . ALA C 1 76 ? 38.000 23.516 64.438 1.00 33.60 102 ALA C N 1
ATOM 2724 C CA . ALA C 1 76 ? 39.091 22.800 65.091 1.00 33.31 102 ALA C CA 1
ATOM 2725 C C . ALA C 1 76 ? 40.428 23.380 64.618 1.00 33.48 102 ALA C C 1
ATOM 2726 O O . ALA C 1 76 ? 41.282 23.741 65.432 1.00 31.55 102 ALA C O 1
ATOM 2736 N N . LYS C 1 78 ? 41.000 26.272 63.247 1.00 39.96 104 LYS C N 1
ATOM 2737 C CA . LYS C 1 78 ? 41.105 27.642 63.740 1.00 40.26 104 LYS C CA 1
ATOM 2738 C C . LYS C 1 78 ? 41.694 27.625 65.144 1.00 39.12 104 LYS C C 1
ATOM 2739 O O . LYS C 1 78 ? 42.583 28.415 65.469 1.00 38.84 104 LYS C O 1
ATOM 2745 N N . PHE C 1 79 ? 41.191 26.711 65.969 1.00 36.92 105 PHE C N 1
ATOM 2746 C CA . PHE C 1 79 ? 41.649 26.565 67.342 1.00 34.77 105 PHE C CA 1
ATOM 2747 C C . PHE C 1 79 ? 43.120 26.155 67.401 1.00 34.76 105 PHE C C 1
ATOM 2748 O O . PHE C 1 79 ? 43.902 26.735 68.156 1.00 34.17 105 PHE C O 1
ATOM 2756 N N . LEU C 1 80 ? 43.497 25.152 66.613 1.00 34.68 106 LEU C N 1
ATOM 2757 C CA . LEU C 1 80 ? 44.877 24.679 66.616 1.00 34.53 106 LEU C CA 1
ATOM 2758 C C . LEU C 1 80 ? 45.839 25.723 66.049 1.00 37.06 106 LEU C C 1
ATOM 2759 O O . LEU C 1 80 ? 47.022 25.737 66.390 1.00 36.86 106 LEU C O 1
ATOM 2764 N N . ALA C 1 81 ? 45.333 26.603 65.191 1.00 37.20 107 ALA C N 1
ATOM 2765 C CA . ALA C 1 81 ? 46.172 27.644 64.613 1.00 37.88 107 ALA C CA 1
ATOM 2766 C C . ALA C 1 81 ? 46.590 28.613 65.714 1.00 37.66 107 ALA C C 1
ATOM 2767 O O . ALA C 1 81 ? 47.668 29.203 65.662 1.00 38.35 107 ALA C O 1
ATOM 2769 N N . GLN C 1 82 ? 45.729 28.761 66.715 1.00 37.75 108 GLN C N 1
ATOM 2770 C CA . GLN C 1 82 ? 45.985 29.649 67.845 1.00 38.61 108 GLN C CA 1
ATOM 2771 C C . GLN C 1 82 ? 46.641 28.927 69.014 1.00 38.34 108 GLN C C 1
ATOM 2772 O O . GLN C 1 82 ? 47.582 29.430 69.622 1.00 37.45 108 GLN C O 1
ATOM 2778 N N . VAL C 1 83 ? 46.118 27.750 69.331 1.00 37.77 109 VAL C N 1
ATOM 2779 C CA . VAL C 1 83 ? 46.618 26.964 70.445 1.00 38.25 109 VAL C CA 1
ATOM 2780 C C . VAL C 1 83 ? 47.421 25.773 69.950 1.00 38.05 109 VAL C C 1
ATOM 2781 O O . VAL C 1 83 ? 46.858 24.754 69.557 1.00 39.18 109 VAL C O 1
ATOM 2785 N N . PRO C 1 84 ? 48.755 25.889 69.959 1.00 37.64 110 PRO C N 1
ATOM 2786 C CA . PRO C 1 84 ? 49.624 24.802 69.505 1.00 36.23 110 PRO C CA 1
ATOM 2787 C C . PRO C 1 84 ? 49.435 23.519 70.305 1.00 34.49 110 PRO C C 1
ATOM 2788 O O . PRO C 1 84 ? 49.312 23.544 71.530 1.00 31.09 110 PRO C O 1
ATOM 2792 N N . ALA C 1 85 ? 49.400 22.404 69.582 1.00 33.34 111 ALA C N 1
ATOM 2793 C CA . ALA C 1 85 ? 49.232 21.080 70.166 1.00 32.82 111 ALA C CA 1
ATOM 2794 C C . ALA C 1 85 ? 50.431 20.238 69.764 1.00 33.15 111 ALA C C 1
ATOM 2795 O O . ALA C 1 85 ? 50.499 19.739 68.644 1.00 35.11 111 ALA C O 1
ATOM 2797 N N . GLU C 1 86 ? 51.377 20.089 70.680 1.00 31.44 112 GLU C N 1
ATOM 2798 C CA . GLU C 1 86 ? 52.583 19.318 70.412 1.00 32.60 112 GLU C CA 1
ATOM 2799 C C . GLU C 1 86 ? 52.345 17.856 70.771 1.00 30.23 112 GLU C C 1
ATOM 2800 O O . GLU C 1 86 ? 53.154 17.236 71.457 1.00 31.97 112 GLU C O 1
ATOM 2806 N N . PHE C 1 87 ? 51.221 17.319 70.313 1.00 27.78 113 PHE C N 1
ATOM 2807 C CA . PHE C 1 87 ? 50.875 15.927 70.571 1.00 26.65 113 PHE C CA 1
ATOM 2808 C C . PHE C 1 87 ? 49.913 15.431 69.500 1.00 26.88 113 PHE C C 1
ATOM 2809 O O . PHE C 1 87 ? 49.412 16.213 68.693 1.00 24.87 113 PHE C O 1
ATOM 2817 N N . THR C 1 88 ? 49.666 14.127 69.489 1.00 24.86 114 THR C N 1
ATOM 2818 C CA . THR C 1 88 ? 48.774 13.532 68.508 1.00 22.99 114 THR C CA 1
ATOM 2819 C C . THR C 1 88 ? 47.362 14.097 68.612 1.00 22.71 114 THR C C 1
ATOM 2820 O O . THR C 1 88 ? 46.804 14.191 69.703 1.00 23.39 114 THR C O 1
ATOM 2824 N N . VAL C 1 89 ? 46.794 14.472 67.472 1.00 22.18 115 VAL C N 1
ATOM 2825 C CA . VAL C 1 89 ? 45.436 14.993 67.427 1.00 22.87 115 VAL C CA 1
ATOM 2826 C C . VAL C 1 89 ? 44.615 14.152 66.446 1.00 21.34 115 VAL C C 1
ATOM 2827 O O . VAL C 1 89 ? 45.096 13.774 65.383 1.00 22.90 115 VAL C O 1
ATOM 2831 N N . ALA C 1 90 ? 43.387 13.831 66.822 1.00 19.42 116 ALA C N 1
ATOM 2832 C CA . ALA C 1 90 ? 42.524 13.059 65.952 1.00 18.99 116 ALA C CA 1
ATOM 2833 C C . ALA C 1 90 ? 41.191 13.776 65.855 1.00 18.07 116 ALA C C 1
ATOM 2834 O O . ALA C 1 90 ? 40.840 14.569 66.723 1.00 15.27 116 ALA C O 1
ATOM 2836 N N . PHE C 1 91 ? 40.452 13.484 64.794 1.00 17.13 117 PHE C N 1
ATOM 2837 C CA . PHE C 1 91 ? 39.176 14.134 64.542 1.00 18.12 117 PHE C CA 1
ATOM 2838 C C . PHE C 1 91 ? 38.043 13.128 64.489 1.00 16.83 117 PHE C C 1
ATOM 2839 O O . PHE C 1 91 ? 38.143 12.102 63.833 1.00 18.55 117 PHE C O 1
ATOM 2847 N N . ASP C 1 92 ? 36.961 13.434 65.190 1.00 19.10 118 ASP C N 1
ATOM 2848 C CA . ASP C 1 92 ? 35.807 12.548 65.247 1.00 19.58 118 ASP C CA 1
ATOM 2849 C C . ASP C 1 92 ? 34.532 13.394 65.266 1.00 21.56 118 ASP C C 1
ATOM 2850 O O . ASP C 1 92 ? 33.785 13.391 66.247 1.00 20.48 118 ASP C O 1
ATOM 2855 N N . PRO C 1 93 ? 34.272 14.140 64.180 1.00 21.29 119 PRO C N 1
ATOM 2856 C CA . PRO C 1 93 ? 33.071 14.984 64.110 1.00 22.50 119 PRO C CA 1
ATOM 2857 C C . PRO C 1 93 ? 31.754 14.237 64.328 1.00 22.91 119 PRO C C 1
ATOM 2858 O O . PRO C 1 93 ? 30.793 14.789 64.867 1.00 21.50 119 PRO C O 1
ATOM 2862 N N . LYS C 1 94 ? 31.709 12.983 63.903 1.00 22.29 120 LYS C N 1
ATOM 2863 C CA . LYS C 1 94 ? 30.504 12.194 64.072 1.00 24.64 120 LYS C CA 1
ATOM 2864 C C . LYS C 1 94 ? 30.229 11.829 65.533 1.00 25.30 120 LYS C C 1
ATOM 2865 O O . LYS C 1 94 ? 29.097 11.499 65.890 1.00 27.15 120 LYS C O 1
ATOM 2871 N N . GLY C 1 95 ? 31.249 11.896 66.382 1.00 24.23 121 GLY C N 1
ATOM 2872 C CA . GLY C 1 95 ? 31.045 11.572 67.786 1.00 26.21 121 GLY C CA 1
ATOM 2873 C C . GLY C 1 95 ? 31.012 10.082 68.082 1.00 27.38 121 GLY C C 1
ATOM 2874 O O . GLY C 1 95 ? 30.386 9.627 69.039 1.00 27.01 121 GLY C O 1
ATOM 2875 N N . GLN C 1 96 ? 31.701 9.313 67.255 1.00 29.16 122 GLN C N 1
ATOM 2876 C CA . GLN C 1 96 ? 31.757 7.875 67.430 1.00 29.93 122 GLN C CA 1
ATOM 2877 C C . GLN C 1 96 ? 32.477 7.475 68.724 1.00 29.86 122 GLN C C 1
ATOM 2878 O O . GLN C 1 96 ? 31.957 6.669 69.498 1.00 29.86 122 GLN C O 1
ATOM 2884 N N . THR C 1 97 ? 33.655 8.043 68.973 1.00 26.86 123 THR C N 1
ATOM 2885 C CA . THR C 1 97 ? 34.414 7.689 70.171 1.00 27.15 123 THR C CA 1
ATOM 2886 C C . THR C 1 97 ? 33.793 8.167 71.483 1.00 27.29 123 THR C C 1
ATOM 2887 O O . THR C 1 97 ? 33.753 7.419 72.456 1.00 27.60 123 THR C O 1
ATOM 2891 N N . PRO C 1 98 ? 33.301 9.416 71.536 1.00 27.40 124 PRO C N 1
ATOM 2892 C CA . PRO C 1 98 ? 32.705 9.849 72.803 1.00 25.92 124 PRO C CA 1
ATOM 2893 C C . PRO C 1 98 ? 31.536 8.938 73.190 1.00 27.03 124 PRO C C 1
ATOM 2894 O O . PRO C 1 98 ? 31.241 8.744 74.373 1.00 26.43 124 PRO C O 1
ATOM 2898 N N . ARG C 1 99 ? 30.873 8.379 72.184 1.00 27.04 125 ARG C N 1
ATOM 2899 C CA . ARG C 1 99 ? 29.754 7.474 72.423 1.00 29.22 125 ARG C CA 1
ATOM 2900 C C . ARG C 1 99 ? 30.301 6.168 73.000 1.00 29.56 125 ARG C C 1
ATOM 2901 O O . ARG C 1 99 ? 29.724 5.586 73.922 1.00 28.22 125 ARG C O 1
ATOM 2909 N N . LEU C 1 100 ? 31.429 5.720 72.460 1.00 30.08 126 LEU C N 1
ATOM 2910 C CA . LEU C 1 100 ? 32.060 4.490 72.921 1.00 29.50 126 LEU C CA 1
ATOM 2911 C C . LEU C 1 100 ? 32.580 4.625 74.343 1.00 29.65 126 LEU C C 1
ATOM 2912 O O . LEU C 1 100 ? 32.462 3.702 75.149 1.00 27.22 126 LEU C O 1
ATOM 2917 N N . TYR C 1 101 ? 33.149 5.786 74.653 1.00 27.25 127 TYR C N 1
ATOM 2918 C CA . TYR C 1 101 ? 33.695 6.030 75.978 1.00 26.95 127 TYR C CA 1
ATOM 2919 C C . TYR C 1 101 ? 32.709 6.551 77.011 1.00 25.79 127 TYR C C 1
ATOM 2920 O O . TYR C 1 101 ? 33.085 6.806 78.153 1.00 25.51 127 TYR C O 1
ATOM 2929 N N . GLY C 1 102 ? 31.453 6.718 76.617 1.00 26.17 128 GLY C N 1
ATOM 2930 C CA . GLY C 1 102 ? 30.461 7.204 77.557 1.00 24.20 128 GLY C CA 1
ATOM 2931 C C . GLY C 1 102 ? 30.748 8.600 78.070 1.00 24.88 128 GLY C C 1
ATOM 2932 O O . GLY C 1 102 ? 30.492 8.902 79.234 1.00 24.03 128 GLY C O 1
ATOM 2933 N N . VAL C 1 103 ? 31.285 9.460 77.209 1.00 24.19 129 VAL C N 1
ATOM 2934 C CA . VAL C 1 103 ? 31.579 10.831 77.606 1.00 23.79 129 VAL C CA 1
ATOM 2935 C C . VAL C 1 103 ? 30.266 11.525 77.971 1.00 25.41 129 VAL C C 1
ATOM 2936 O O . VAL C 1 103 ? 29.316 11.523 77.184 1.00 24.86 129 VAL C O 1
ATOM 2940 N N . LYS C 1 104 ? 30.214 12.129 79.156 1.00 27.14 130 LYS C N 1
ATOM 2941 C CA . LYS C 1 104 ? 28.998 12.789 79.606 1.00 29.06 130 LYS C CA 1
ATOM 2942 C C . LYS C 1 104 ? 29.173 14.278 79.886 1.00 30.15 130 LYS C C 1
ATOM 2943 O O . LYS C 1 104 ? 28.222 14.961 80.273 1.00 30.89 130 LYS C O 1
ATOM 2949 N N . GLY C 1 105 ? 30.388 14.776 79.691 1.00 29.58 131 GLY C N 1
ATOM 2950 C CA . GLY C 1 105 ? 30.662 16.181 79.933 1.00 28.51 131 GLY C CA 1
ATOM 2951 C C . GLY C 1 105 ? 31.929 16.594 79.210 1.00 27.50 131 GLY C C 1
ATOM 2952 O O . GLY C 1 105 ? 32.687 15.738 78.755 1.00 26.57 131 GLY C O 1
ATOM 2961 N N . PRO C 1 107 ? 35.475 19.406 79.100 1.00 24.72 133 PRO C N 1
ATOM 2962 C CA . PRO C 1 107 ? 36.153 18.333 78.373 1.00 24.74 133 PRO C CA 1
ATOM 2963 C C . PRO C 1 107 ? 36.194 17.083 79.253 1.00 24.32 133 PRO C C 1
ATOM 2964 O O . PRO C 1 107 ? 35.887 17.148 80.442 1.00 22.88 133 PRO C O 1
ATOM 2968 N N . THR C 1 108 ? 36.545 15.947 78.662 1.00 24.31 134 THR C N 1
ATOM 2969 C CA . THR C 1 108 ? 36.682 14.709 79.419 1.00 23.53 134 THR C CA 1
ATOM 2970 C C . THR C 1 108 ? 37.983 14.060 78.970 1.00 23.53 134 THR C C 1
ATOM 2971 O O . THR C 1 108 ? 38.311 14.059 77.787 1.00 21.12 134 THR C O 1
ATOM 2975 N N . SER C 1 109 ? 38.741 13.532 79.921 1.00 24.30 135 SER C N 1
ATOM 2976 C CA . SER C 1 109 ? 39.994 12.875 79.587 1.00 25.56 135 SER C CA 1
ATOM 2977 C C . SER C 1 109 ? 40.051 11.528 80.290 1.00 26.17 135 SER C C 1
ATOM 2978 O O . SER C 1 109 ? 39.350 11.302 81.277 1.00 24.97 135 SER C O 1
ATOM 2981 N N . PHE C 1 110 ? 40.874 10.634 79.762 1.00 24.07 136 PHE C N 1
ATOM 2982 C CA . PHE C 1 110 ? 41.047 9.314 80.351 1.00 26.52 136 PHE C CA 1
ATOM 2983 C C . PHE C 1 110 ? 42.543 9.043 80.449 1.00 26.66 136 PHE C C 1
ATOM 2984 O O . PHE C 1 110 ? 43.271 9.229 79.471 1.00 27.69 136 PHE C O 1
ATOM 2992 N N . LEU C 1 111 ? 43.014 8.632 81.621 1.00 26.47 137 LEU C N 1
ATOM 2993 C CA . LEU C 1 111 ? 44.416 8.264 81.745 1.00 26.79 137 LEU C CA 1
ATOM 2994 C C . LEU C 1 111 ? 44.348 6.750 81.546 1.00 29.27 137 LEU C C 1
ATOM 2995 O O . LEU C 1 111 ? 43.557 6.072 82.204 1.00 31.49 137 LEU C O 1
ATOM 3000 N N . ILE C 1 112 ? 45.142 6.226 80.621 1.00 28.30 138 ILE C N 1
ATOM 3001 C CA . ILE C 1 112 ? 45.123 4.799 80.329 1.00 29.87 138 ILE C CA 1
ATOM 3002 C C . ILE C 1 112 ? 46.502 4.193 80.568 1.00 30.32 138 ILE C C 1
ATOM 3003 O O . ILE C 1 112 ? 47.506 4.774 80.171 1.00 29.60 138 ILE C O 1
ATOM 3008 N N . ASP C 1 113 ? 46.553 3.031 81.218 1.00 32.00 139 ASP C N 1
ATOM 3009 C CA . ASP C 1 113 ? 47.835 2.379 81.490 1.00 33.55 139 ASP C CA 1
ATOM 3010 C C . ASP C 1 113 ? 48.435 1.739 80.238 1.00 33.02 139 ASP C C 1
ATOM 3011 O O . ASP C 1 113 ? 47.775 1.639 79.200 1.00 32.89 139 ASP C O 1
ATOM 3016 N N . ARG C 1 114 ? 49.690 1.311 80.356 1.00 34.57 140 ARG C N 1
ATOM 3017 C CA . ARG C 1 114 ? 50.429 0.686 79.264 1.00 35.79 140 ARG C CA 1
ATOM 3018 C C . ARG C 1 114 ? 49.723 -0.545 78.691 1.00 37.55 140 ARG C C 1
ATOM 3019 O O . ARG C 1 114 ? 50.016 -0.977 77.574 1.00 36.31 140 ARG C O 1
ATOM 3027 N N . ASN C 1 115 ? 48.798 -1.111 79.459 1.00 39.87 141 ASN C N 1
ATOM 3028 C CA . ASN C 1 115 ? 48.064 -2.285 79.007 1.00 42.14 141 ASN C CA 1
ATOM 3029 C C . ASN C 1 115 ? 46.719 -1.917 78.390 1.00 42.62 141 ASN C C 1
ATOM 3030 O O . ASN C 1 115 ? 45.856 -2.775 78.211 1.00 43.79 141 ASN C O 1
ATOM 3035 N N . GLY C 1 116 ? 46.543 -0.640 78.068 1.00 41.24 142 GLY C N 1
ATOM 3036 C CA . GLY C 1 116 ? 45.304 -0.201 77.452 1.00 39.45 142 GLY C CA 1
ATOM 3037 C C . GLY C 1 116 ? 44.073 -0.249 78.340 1.00 38.36 142 GLY C C 1
ATOM 3038 O O . GLY C 1 116 ? 42.955 -0.398 77.845 1.00 37.44 142 GLY C O 1
ATOM 3039 N N . LYS C 1 117 ? 44.267 -0.113 79.646 1.00 37.73 143 LYS C N 1
ATOM 3040 C CA . LYS C 1 117 ? 43.150 -0.141 80.578 1.00 38.80 143 LYS C CA 1
ATOM 3041 C C . LYS C 1 117 ? 42.959 1.194 81.284 1.00 38.92 143 LYS C C 1
ATOM 3042 O O . LYS C 1 117 ? 43.924 1.884 81.615 1.00 38.94 143 LYS C O 1
ATOM 3048 N N . VAL C 1 118 ? 41.705 1.551 81.522 1.00 37.55 144 VAL C N 1
ATOM 3049 C CA . VAL C 1 118 ? 41.393 2.808 82.182 1.00 37.64 144 VAL C CA 1
ATOM 3050 C C . VAL C 1 118 ? 41.941 2.904 83.599 1.00 38.59 144 VAL C C 1
ATOM 3051 O O . VAL C 1 118 ? 41.852 1.961 84.385 1.00 39.98 144 VAL C O 1
ATOM 3055 N N . LEU C 1 119 ? 42.516 4.056 83.915 1.00 39.05 145 LEU C N 1
ATOM 3056 C CA . LEU C 1 119 ? 43.049 4.302 85.242 1.00 40.01 145 LEU C CA 1
ATOM 3057 C C . LEU C 1 119 ? 42.174 5.371 85.875 1.00 40.52 145 LEU C C 1
ATOM 3058 O O . LEU C 1 119 ? 42.025 5.435 87.095 1.00 40.47 145 LEU C O 1
ATOM 3063 N N . LEU C 1 120 ? 41.586 6.214 85.034 1.00 40.25 146 LEU C N 1
ATOM 3064 C CA . LEU C 1 120 ? 40.726 7.275 85.534 1.00 40.59 146 LEU C CA 1
ATOM 3065 C C . LEU C 1 120 ? 40.002 8.009 84.421 1.00 39.78 146 LEU C C 1
ATOM 3066 O O . LEU C 1 120 ? 40.413 7.984 83.263 1.00 38.50 146 LEU C O 1
ATOM 3071 N N . GLN C 1 121 ? 38.904 8.649 84.795 1.00 39.39 147 GLN C N 1
ATOM 3072 C CA . GLN C 1 121 ? 38.111 9.431 83.873 1.00 39.21 147 GLN C CA 1
ATOM 3073 C C . GLN C 1 121 ? 38.018 10.780 84.552 1.00 38.47 147 GLN C C 1
ATOM 3074 O O . GLN C 1 121 ? 37.575 10.872 85.695 1.00 39.87 147 GLN C O 1
ATOM 3080 N N . HIS C 1 122 ? 38.462 11.823 83.866 1.00 36.50 148 HIS C N 1
ATOM 3081 C CA . HIS C 1 122 ? 38.425 13.156 84.441 1.00 34.54 148 HIS C CA 1
ATOM 3082 C C . HIS C 1 122 ? 37.549 14.094 83.625 1.00 33.33 148 HIS C C 1
ATOM 3083 O O . HIS C 1 122 ? 37.805 14.336 82.443 1.00 32.33 148 HIS C O 1
ATOM 3090 N N . VAL C 1 123 ? 36.513 14.616 84.268 1.00 31.27 149 VAL C N 1
ATOM 3091 C CA . VAL C 1 123 ? 35.591 15.523 83.614 1.00 31.31 149 VAL C CA 1
ATOM 3092 C C . VAL C 1 123 ? 35.922 16.961 83.990 1.00 31.57 149 VAL C C 1
ATOM 3093 O O . VAL C 1 123 ? 36.106 17.280 85.168 1.00 30.31 149 VAL C O 1
ATOM 3097 N N . GLY C 1 124 ? 35.997 17.820 82.979 1.00 30.95 150 GLY C N 1
ATOM 3098 C CA . GLY C 1 124 ? 36.309 19.216 83.208 1.00 31.30 150 GLY C CA 1
ATOM 3099 C C . GLY C 1 124 ? 37.801 19.484 83.312 1.00 33.85 150 GLY C C 1
ATOM 3100 O O . GLY C 1 124 ? 38.631 18.567 83.258 1.00 31.19 150 GLY C O 1
ATOM 3101 N N . PHE C 1 125 ? 38.144 20.760 83.449 1.00 34.19 151 PHE C N 1
ATOM 3102 C CA . PHE C 1 125 ? 39.532 21.160 83.577 1.00 36.00 151 PHE C CA 1
ATOM 3103 C C . PHE C 1 125 ? 39.652 22.547 84.192 1.00 37.93 151 PHE C C 1
ATOM 3104 O O . PHE C 1 125 ? 39.218 23.542 83.606 1.00 37.61 151 PHE C O 1
ATOM 3112 N N . ARG C 1 126 ? 40.249 22.596 85.376 1.00 40.97 152 ARG C N 1
ATOM 3113 C CA . ARG C 1 126 ? 40.471 23.844 86.091 1.00 43.29 152 ARG C CA 1
ATOM 3114 C C . ARG C 1 126 ? 41.870 23.789 86.697 1.00 43.56 152 ARG C C 1
ATOM 3115 O O . ARG C 1 126 ? 42.381 22.708 86.993 1.00 43.77 152 ARG C O 1
ATOM 3123 N N . PRO C 1 127 ? 42.505 24.956 86.894 1.00 43.84 153 PRO C N 1
ATOM 3124 C CA . PRO C 1 127 ? 43.855 25.051 87.461 1.00 43.30 153 PRO C CA 1
ATOM 3125 C C . PRO C 1 127 ? 44.138 24.090 88.609 1.00 41.44 153 PRO C C 1
ATOM 3126 O O . PRO C 1 127 ? 45.241 23.563 88.719 1.00 41.28 153 PRO C O 1
ATOM 3130 N N . ALA C 1 128 ? 43.138 23.862 89.452 1.00 40.53 154 ALA C N 1
ATOM 3131 C CA . ALA C 1 128 ? 43.285 22.971 90.596 1.00 40.46 154 ALA C CA 1
ATOM 3132 C C . ALA C 1 128 ? 43.428 21.508 90.196 1.00 41.19 154 ALA C C 1
ATOM 3133 O O . ALA C 1 128 ? 43.828 20.678 91.009 1.00 42.52 154 ALA C O 1
ATOM 3135 N N . ASP C 1 129 ? 43.098 21.189 88.949 1.00 41.42 155 ASP C N 1
ATOM 3136 C CA . ASP C 1 129 ? 43.190 19.811 88.475 1.00 42.19 155 ASP C CA 1
ATOM 3137 C C . ASP C 1 129 ? 44.609 19.436 88.080 1.00 42.23 155 ASP C C 1
ATOM 3138 O O . ASP C 1 129 ? 45.022 18.284 88.225 1.00 41.73 155 ASP C O 1
ATOM 3143 N N . LYS C 1 130 ? 45.349 20.418 87.574 1.00 43.15 156 LYS C N 1
ATOM 3144 C CA . LYS C 1 130 ? 46.713 20.196 87.116 1.00 43.53 156 LYS C CA 1
ATOM 3145 C C . LYS C 1 130 ? 47.610 19.393 88.058 1.00 42.87 156 LYS C C 1
ATOM 3146 O O . LYS C 1 130 ? 48.159 18.363 87.654 1.00 41.19 156 LYS C O 1
ATOM 3152 N N . GLU C 1 131 ? 47.760 19.834 89.304 1.00 41.87 157 GLU C N 1
ATOM 3153 C CA . GLU C 1 131 ? 48.617 19.090 90.223 1.00 42.85 157 GLU C CA 1
ATOM 3154 C C . GLU C 1 131 ? 48.095 17.670 90.399 1.00 40.25 157 GLU C C 1
ATOM 3155 O O . GLU C 1 131 ? 48.850 16.706 90.302 1.00 40.52 157 GLU C O 1
ATOM 3161 N N . ALA C 1 132 ? 46.798 17.554 90.659 1.00 39.10 158 ALA C N 1
ATOM 3162 C CA . ALA C 1 132 ? 46.167 16.255 90.848 1.00 38.41 158 ALA C CA 1
ATOM 3163 C C . ALA C 1 132 ? 46.497 15.345 89.670 1.00 37.52 158 ALA C C 1
ATOM 3164 O O . ALA C 1 132 ? 47.096 14.284 89.841 1.00 36.48 158 ALA C O 1
ATOM 3166 N N . LEU C 1 133 ? 46.112 15.778 88.473 1.00 37.08 159 LEU C N 1
ATOM 3167 C CA . LEU C 1 133 ? 46.358 15.003 87.265 1.00 36.27 159 LEU C CA 1
ATOM 3168 C C . LEU C 1 133 ? 47.828 14.653 87.055 1.00 35.84 159 LEU C C 1
ATOM 3169 O O . LEU C 1 133 ? 48.156 13.507 86.737 1.00 35.67 159 LEU C O 1
ATOM 3174 N N . GLU C 1 134 ? 48.718 15.625 87.227 1.00 34.32 160 GLU C N 1
ATOM 3175 C CA . GLU C 1 134 ? 50.130 15.345 87.020 1.00 34.90 160 GLU C CA 1
ATOM 3176 C C . GLU C 1 134 ? 50.608 14.254 87.972 1.00 36.75 160 GLU C C 1
ATOM 3177 O O . GLU C 1 134 ? 51.470 13.452 87.611 1.00 37.14 160 GLU C O 1
ATOM 3183 N N . GLN C 1 135 ? 50.053 14.221 89.182 1.00 38.91 161 GLN C N 1
ATOM 3184 C CA . GLN C 1 135 ? 50.437 13.195 90.148 1.00 41.33 161 GLN C CA 1
ATOM 3185 C C . GLN C 1 135 ? 49.945 11.847 89.622 1.00 40.06 161 GLN C C 1
ATOM 3186 O O . GLN C 1 135 ? 50.652 10.843 89.699 1.00 39.60 161 GLN C O 1
ATOM 3192 N N . GLN C 1 136 ? 48.731 11.834 89.083 1.00 39.97 162 GLN C N 1
ATOM 3193 C CA . GLN C 1 136 ? 48.166 10.614 88.516 1.00 40.14 162 GLN C CA 1
ATOM 3194 C C . GLN C 1 136 ? 49.046 10.145 87.360 1.00 38.96 162 GLN C C 1
ATOM 3195 O O . GLN C 1 136 ? 49.265 8.948 87.180 1.00 39.16 162 GLN C O 1
ATOM 3201 N N . ILE C 1 137 ? 49.541 11.097 86.573 1.00 37.01 163 ILE C N 1
ATOM 3202 C CA . ILE C 1 137 ? 50.410 10.784 85.442 1.00 36.78 163 ILE C CA 1
ATOM 3203 C C . ILE C 1 137 ? 51.713 10.199 85.979 1.00 38.96 163 ILE C C 1
ATOM 3204 O O . ILE C 1 137 ? 52.167 9.140 85.534 1.00 38.09 163 ILE C O 1
ATOM 3209 N N . LEU C 1 138 ? 52.299 10.894 86.949 1.00 39.37 164 LEU C N 1
ATOM 3210 C CA . LEU C 1 138 ? 53.552 10.466 87.558 1.00 40.80 164 LEU C CA 1
ATOM 3211 C C . LEU C 1 138 ? 53.388 9.060 88.139 1.00 40.65 164 LEU C C 1
ATOM 3212 O O . LEU C 1 138 ? 54.238 8.195 87.937 1.00 40.46 164 LEU C O 1
ATOM 3217 N N . ALA C 1 139 ? 52.281 8.835 88.838 1.00 41.41 165 ALA C N 1
ATOM 3218 C CA . ALA C 1 139 ? 52.007 7.531 89.438 1.00 41.24 165 ALA C CA 1
ATOM 3219 C C . ALA C 1 139 ? 51.953 6.444 88.368 1.00 40.48 165 ALA C C 1
ATOM 3220 O O . ALA C 1 139 ? 52.466 5.340 88.560 1.00 40.62 165 ALA C O 1
ATOM 3222 N N . ALA C 1 140 ? 51.328 6.762 87.241 1.00 39.17 166 ALA C N 1
ATOM 3223 C CA . ALA C 1 140 ? 51.208 5.815 86.144 1.00 39.55 166 ALA C CA 1
ATOM 3224 C C . ALA C 1 140 ? 52.573 5.538 85.519 1.00 40.68 166 ALA C C 1
ATOM 3225 O O . ALA C 1 140 ? 52.747 4.558 84.795 1.00 41.67 166 ALA C O 1
ATOM 3227 N N . LEU C 1 141 ? 53.539 6.408 85.801 1.00 40.97 167 LEU C N 1
ATOM 3228 C CA . LEU C 1 141 ? 54.885 6.250 85.269 1.00 40.36 167 LEU C CA 1
ATOM 3229 C C . LEU C 1 141 ? 55.877 5.941 86.393 1.00 41.52 167 LEU C C 1
ATOM 3230 O O . LEU C 1 141 ? 57.093 6.160 86.187 1.00 40.36 167 LEU C O 1
ATOM 3235 N N . LYS D 1 5 ? 46.187 1.520 31.929 1.00 52.41 31 LYS D N 1
ATOM 3236 C CA . LYS D 1 5 ? 44.785 1.301 31.461 1.00 52.72 31 LYS D CA 1
ATOM 3237 C C . LYS D 1 5 ? 44.408 -0.177 31.509 1.00 53.09 31 LYS D C 1
ATOM 3238 O O . LYS D 1 5 ? 44.945 -0.994 30.756 1.00 52.81 31 LYS D O 1
ATOM 3244 N N . GLY D 1 6 ? 43.481 -0.509 32.404 1.00 52.25 32 GLY D N 1
ATOM 3245 C CA . GLY D 1 6 ? 43.040 -1.885 32.551 1.00 52.15 32 GLY D CA 1
ATOM 3246 C C . GLY D 1 6 ? 43.790 -2.594 33.661 1.00 51.73 32 GLY D C 1
ATOM 3247 O O . GLY D 1 6 ? 43.439 -3.704 34.063 1.00 50.82 32 GLY D O 1
ATOM 3248 N N . ASP D 1 7 ? 44.826 -1.929 34.161 1.00 52.64 33 ASP D N 1
ATOM 3249 C CA . ASP D 1 7 ? 45.678 -2.458 35.223 1.00 52.81 33 ASP D CA 1
ATOM 3250 C C . ASP D 1 7 ? 44.972 -2.906 36.495 1.00 52.16 33 ASP D C 1
ATOM 3251 O O . ASP D 1 7 ? 44.970 -4.095 36.816 1.00 53.05 33 ASP D O 1
ATOM 3256 N N . LYS D 1 8 ? 44.402 -1.935 37.210 1.00 50.79 34 LYS D N 1
ATOM 3257 C CA . LYS D 1 8 ? 43.687 -2.123 38.478 1.00 49.13 34 LYS D CA 1
ATOM 3258 C C . LYS D 1 8 ? 44.251 -1.134 39.501 1.00 48.38 34 LYS D C 1
ATOM 3259 O O . LYS D 1 8 ? 45.385 -1.279 39.956 1.00 48.42 34 LYS D O 1
ATOM 3265 N N . ALA D 1 9 ? 43.451 -0.136 39.861 1.00 46.34 35 ALA D N 1
ATOM 3266 C CA . ALA D 1 9 ? 43.873 0.897 40.804 1.00 46.17 35 ALA D CA 1
ATOM 3267 C C . ALA D 1 9 ? 44.126 0.427 42.235 1.00 45.13 35 ALA D C 1
ATOM 3268 O O . ALA D 1 9 ? 43.258 -0.176 42.867 1.00 45.45 35 ALA D O 1
ATOM 3270 N N . PRO D 1 10 ? 45.329 0.712 42.770 1.00 44.41 36 PRO D N 1
ATOM 3271 C CA . PRO D 1 10 ? 45.717 0.329 44.134 1.00 43.27 36 PRO D CA 1
ATOM 3272 C C . PRO D 1 10 ? 44.783 0.956 45.167 1.00 42.54 36 PRO D C 1
ATOM 3273 O O . PRO D 1 10 ? 44.379 2.108 45.023 1.00 41.10 36 PRO D O 1
ATOM 3277 N N . ASP D 1 11 ? 44.448 0.201 46.207 1.00 42.01 37 ASP D N 1
ATOM 3278 C CA . ASP D 1 11 ? 43.559 0.702 47.245 1.00 42.85 37 ASP D CA 1
ATOM 3279 C C . ASP D 1 11 ? 44.336 1.555 48.237 1.00 42.74 37 ASP D C 1
ATOM 3280 O O . ASP D 1 11 ? 45.554 1.699 48.124 1.00 44.31 37 ASP D O 1
ATOM 3285 N N . PHE D 1 12 ? 43.628 2.119 49.209 1.00 40.23 38 PHE D N 1
ATOM 3286 C CA . PHE D 1 12 ? 44.259 2.945 50.230 1.00 39.09 38 PHE D CA 1
ATOM 3287 C C . PHE D 1 12 ? 43.279 3.325 51.331 1.00 38.30 38 PHE D C 1
ATOM 3288 O O . PHE D 1 12 ? 42.061 3.239 51.152 1.00 39.09 38 PHE D O 1
ATOM 3296 N N . ALA D 1 13 ? 43.832 3.730 52.471 1.00 35.72 39 ALA D N 1
ATOM 3297 C CA . ALA D 1 13 ? 43.053 4.158 53.624 1.00 34.30 39 ALA D CA 1
ATOM 3298 C C . ALA D 1 13 ? 43.628 5.494 54.068 1.00 32.67 39 ALA D C 1
ATOM 3299 O O . ALA D 1 13 ? 44.641 5.542 54.765 1.00 34.00 39 ALA D O 1
ATOM 3301 N N . LEU D 1 14 ? 42.982 6.577 53.658 1.00 29.39 40 LEU D N 1
ATOM 3302 C CA . LEU D 1 14 ? 43.451 7.906 54.003 1.00 27.86 40 LEU D CA 1
ATOM 3303 C C . LEU D 1 14 ? 42.492 8.634 54.920 1.00 27.91 40 LEU D C 1
ATOM 3304 O O . LEU D 1 14 ? 41.282 8.371 54.910 1.00 26.52 40 LEU D O 1
ATOM 3309 N N . PRO D 1 15 ? 43.020 9.563 55.736 1.00 29.23 41 PRO D N 1
ATOM 3310 C CA . PRO D 1 15 ? 42.133 10.298 56.632 1.00 29.07 41 PRO D CA 1
ATOM 3311 C C . PRO D 1 15 ? 41.266 11.217 55.794 1.00 30.60 41 PRO D C 1
ATOM 3312 O O . PRO D 1 15 ? 41.710 11.797 54.806 1.00 29.13 41 PRO D O 1
ATOM 3316 N N . GLY D 1 16 ? 40.008 11.320 56.182 1.00 32.53 42 GLY D N 1
ATOM 3317 C CA . GLY D 1 16 ? 39.090 12.179 55.475 1.00 33.07 42 GLY D CA 1
ATOM 3318 C C . GLY D 1 16 ? 38.637 13.289 56.390 1.00 35.12 42 GLY D C 1
ATOM 3319 O O . GLY D 1 16 ? 39.076 13.397 57.526 1.00 33.75 42 GLY D O 1
ATOM 3320 N N . LYS D 1 17 ? 37.740 14.109 55.875 1.00 36.83 43 LYS D N 1
ATOM 3321 C CA . LYS D 1 17 ? 37.174 15.227 56.607 1.00 38.46 43 LYS D CA 1
ATOM 3322 C C . LYS D 1 17 ? 36.259 14.788 57.744 1.00 38.38 43 LYS D C 1
ATOM 3323 O O . LYS D 1 17 ? 36.050 15.536 58.696 1.00 40.43 43 LYS D O 1
ATOM 3329 N N . THR D 1 18 ? 35.708 13.584 57.633 1.00 36.55 44 THR D N 1
ATOM 3330 C CA . THR D 1 18 ? 34.811 13.055 58.649 1.00 37.68 44 THR D CA 1
ATOM 3331 C C . THR D 1 18 ? 34.923 11.545 58.830 1.00 37.89 44 THR D C 1
ATOM 3332 O O . THR D 1 18 ? 33.941 10.890 59.180 1.00 38.87 44 THR D O 1
ATOM 3336 N N . GLY D 1 19 ? 36.114 11.001 58.586 1.00 36.35 45 GLY D N 1
ATOM 3337 C CA . GLY D 1 19 ? 36.346 9.568 58.720 1.00 35.40 45 GLY D CA 1
ATOM 3338 C C . GLY D 1 19 ? 37.436 9.060 57.785 1.00 34.96 45 GLY D C 1
ATOM 3339 O O . GLY D 1 19 ? 38.127 9.853 57.154 1.00 32.80 45 GLY D O 1
ATOM 3340 N N . VAL D 1 20 ? 37.578 7.743 57.670 1.00 34.96 46 VAL D N 1
ATOM 3341 C CA . VAL D 1 20 ? 38.595 7.163 56.795 1.00 35.06 46 VAL D CA 1
ATOM 3342 C C . VAL D 1 20 ? 38.034 6.967 55.382 1.00 34.94 46 VAL D C 1
ATOM 3343 O O . VAL D 1 20 ? 36.894 6.539 55.216 1.00 36.28 46 VAL D O 1
ATOM 3347 N N . VAL D 1 21 ? 38.835 7.295 54.370 1.00 35.16 47 VAL D N 1
ATOM 3348 C CA . VAL D 1 21 ? 38.425 7.163 52.972 1.00 34.81 47 VAL D CA 1
ATOM 3349 C C . VAL D 1 21 ? 39.150 5.996 52.311 1.00 35.80 47 VAL D C 1
ATOM 3350 O O . VAL D 1 21 ? 40.380 5.931 52.334 1.00 34.46 47 VAL D O 1
ATOM 3354 N N . LYS D 1 22 ? 38.382 5.082 51.721 1.00 37.85 48 LYS D N 1
ATOM 3355 C CA . LYS D 1 22 ? 38.943 3.906 51.063 1.00 40.83 48 LYS D CA 1
ATOM 3356 C C . LYS D 1 22 ? 38.363 3.718 49.666 1.00 42.22 48 LYS D C 1
ATOM 3357 O O . LYS D 1 22 ? 37.154 3.549 49.510 1.00 43.01 48 LYS D O 1
ATOM 3363 N N . LEU D 1 23 ? 39.226 3.740 48.655 1.00 43.42 49 LEU D N 1
ATOM 3364 C CA . LEU D 1 23 ? 38.787 3.577 47.272 1.00 44.97 49 LEU D CA 1
ATOM 3365 C C . LEU D 1 23 ? 37.939 2.325 47.113 1.00 46.49 49 LEU D C 1
ATOM 3366 O O . LEU D 1 23 ? 37.075 2.255 46.239 1.00 46.85 49 LEU D O 1
ATOM 3371 N N . SER D 1 24 ? 38.192 1.344 47.972 1.00 47.34 50 SER D N 1
ATOM 3372 C CA . SER D 1 24 ? 37.485 0.072 47.929 1.00 49.19 50 SER D CA 1
ATOM 3373 C C . SER D 1 24 ? 35.986 0.183 48.177 1.00 49.90 50 SER D C 1
ATOM 3374 O O . SER D 1 24 ? 35.220 -0.682 47.753 1.00 50.49 50 SER D O 1
ATOM 3377 N N . ASP D 1 25 ? 35.564 1.241 48.862 1.00 49.94 51 ASP D N 1
ATOM 3378 C CA . ASP D 1 25 ? 34.148 1.416 49.151 1.00 49.96 51 ASP D CA 1
ATOM 3379 C C . ASP D 1 25 ? 33.393 2.001 47.971 1.00 50.37 51 ASP D C 1
ATOM 3380 O O . ASP D 1 25 ? 32.163 2.019 47.967 1.00 52.19 51 ASP D O 1
ATOM 3385 N N . LYS D 1 26 ? 34.127 2.480 46.974 1.00 49.33 52 LYS D N 1
ATOM 3386 C CA . LYS D 1 26 ? 33.509 3.078 45.798 1.00 48.43 52 LYS D CA 1
ATOM 3387 C C . LYS D 1 26 ? 33.287 2.052 44.689 1.00 47.60 52 LYS D C 1
ATOM 3388 O O . LYS D 1 26 ? 33.016 2.413 43.543 1.00 47.82 52 LYS D O 1
ATOM 3394 N N . THR D 1 27 ? 33.390 0.773 45.029 1.00 46.72 53 THR D N 1
ATOM 3395 C CA . THR D 1 27 ? 33.203 -0.281 44.038 1.00 48.49 53 THR D CA 1
ATOM 3396 C C . THR D 1 27 ? 31.801 -0.317 43.426 1.00 48.12 53 THR D C 1
ATOM 3397 O O . THR D 1 27 ? 30.805 -0.054 44.097 1.00 47.21 53 THR D O 1
ATOM 3401 N N . GLY D 1 28 ? 31.738 -0.648 42.140 1.00 48.48 54 GLY D N 1
ATOM 3402 C CA . GLY D 1 28 ? 30.463 -0.713 41.451 1.00 49.11 54 GLY D CA 1
ATOM 3403 C C . GLY D 1 28 ? 30.122 0.615 40.811 1.00 49.70 54 GLY D C 1
ATOM 3404 O O . GLY D 1 28 ? 29.209 0.708 39.988 1.00 50.92 54 GLY D O 1
ATOM 3405 N N . SER D 1 29 ? 30.871 1.648 41.187 1.00 48.81 55 SER D N 1
ATOM 3406 C CA . SER D 1 29 ? 30.649 2.984 40.658 1.00 46.58 55 SER D CA 1
ATOM 3407 C C . SER D 1 29 ? 31.857 3.426 39.848 1.00 44.96 55 SER D C 1
ATOM 3408 O O . SER D 1 29 ? 32.960 2.919 40.037 1.00 43.13 55 SER D O 1
ATOM 3411 N N . VAL D 1 30 ? 31.640 4.356 38.926 1.00 44.10 56 VAL D N 1
ATOM 3412 C CA . VAL D 1 30 ? 32.740 4.887 38.141 1.00 42.86 56 VAL D CA 1
ATOM 3413 C C . VAL D 1 30 ? 33.376 5.884 39.097 1.00 42.66 56 VAL D C 1
ATOM 3414 O O . VAL D 1 30 ? 32.672 6.657 39.752 1.00 41.44 56 VAL D O 1
ATOM 3418 N N . VAL D 1 31 ? 34.701 5.854 39.185 1.00 41.76 57 VAL D N 1
ATOM 3419 C CA . VAL D 1 31 ? 35.429 6.730 40.093 1.00 39.54 57 VAL D CA 1
ATOM 3420 C C . VAL D 1 31 ? 36.408 7.658 39.401 1.00 38.73 57 VAL D C 1
ATOM 3421 O O . VAL D 1 31 ? 37.251 7.215 38.626 1.00 38.73 57 VAL D O 1
ATOM 3425 N N . TYR D 1 32 ? 36.291 8.951 39.673 1.00 37.48 58 TYR D N 1
ATOM 3426 C CA . TYR D 1 32 ? 37.224 9.912 39.108 1.00 36.23 58 TYR D CA 1
ATOM 3427 C C . TYR D 1 32 ? 38.168 10.231 40.264 1.00 37.00 58 TYR D C 1
ATOM 3428 O O . TYR D 1 32 ? 37.876 11.097 41.094 1.00 36.90 58 TYR D O 1
ATOM 3437 N N . LEU D 1 33 ? 39.276 9.497 40.339 1.00 34.86 59 LEU D N 1
ATOM 3438 C CA . LEU D 1 33 ? 40.262 9.701 41.395 1.00 33.02 59 LEU D CA 1
ATOM 3439 C C . LEU D 1 33 ? 41.143 10.882 41.020 1.00 32.47 59 LEU D C 1
ATOM 3440 O O . LEU D 1 33 ? 41.834 10.850 40.002 1.00 32.78 59 LEU D O 1
ATOM 3445 N N . ASP D 1 34 ? 41.123 11.928 41.840 1.00 31.43 60 ASP D N 1
ATOM 3446 C CA . ASP D 1 34 ? 41.912 13.116 41.547 1.00 31.00 60 ASP D CA 1
ATOM 3447 C C . ASP D 1 34 ? 42.976 13.475 42.594 1.00 31.38 60 ASP D C 1
ATOM 3448 O O . ASP D 1 34 ? 42.712 13.477 43.795 1.00 30.33 60 ASP D O 1
ATOM 3453 N N . PHE D 1 35 ? 44.180 13.779 42.116 1.00 30.05 61 PHE D N 1
ATOM 3454 C CA . PHE D 1 35 ? 45.295 14.168 42.978 1.00 28.25 61 PHE D CA 1
ATOM 3455 C C . PHE D 1 35 ? 45.494 15.668 42.797 1.00 28.22 61 PHE D C 1
ATOM 3456 O O . PHE D 1 35 ? 45.861 16.125 41.716 1.00 30.14 61 PHE D O 1
ATOM 3464 N N . TRP D 1 36 ? 45.242 16.428 43.857 1.00 27.55 62 TRP D N 1
ATOM 3465 C CA . TRP D 1 36 ? 45.361 17.882 43.809 1.00 26.05 62 TRP D CA 1
ATOM 3466 C C . TRP D 1 36 ? 46.088 18.430 45.028 1.00 26.14 62 TRP D C 1
ATOM 3467 O O . TRP D 1 36 ? 46.392 17.692 45.972 1.00 23.32 62 TRP D O 1
ATOM 3478 N N . ALA D 1 37 ? 46.343 19.735 45.005 1.00 25.17 63 ALA D N 1
ATOM 3479 C CA . ALA D 1 37 ? 47.014 20.410 46.106 1.00 26.68 63 ALA D CA 1
ATOM 3480 C C . ALA D 1 37 ? 46.774 21.919 46.016 1.00 27.17 63 ALA D C 1
ATOM 3481 O O . ALA D 1 37 ? 46.527 22.446 44.928 1.00 27.12 63 ALA D O 1
ATOM 3483 N N . SER D 1 38 ? 46.852 22.614 47.151 1.00 27.66 64 SER D N 1
ATOM 3484 C CA . SER D 1 38 ? 46.629 24.057 47.168 1.00 28.10 64 SER D CA 1
ATOM 3485 C C . SER D 1 38 ? 47.635 24.811 46.314 1.00 30.23 64 SER D C 1
ATOM 3486 O O . SER D 1 38 ? 47.311 25.855 45.746 1.00 31.80 64 SER D O 1
ATOM 3489 N N . TRP D 1 39 ? 48.857 24.294 46.218 1.00 30.56 65 TRP D N 1
ATOM 3490 C CA . TRP D 1 39 ? 49.878 24.957 45.410 1.00 32.88 65 TRP D CA 1
ATOM 3491 C C . TRP D 1 39 ? 49.722 24.695 43.921 1.00 34.18 65 TRP D C 1
ATOM 3492 O O . TRP D 1 39 ? 50.506 25.197 43.117 1.00 35.92 65 TRP D O 1
ATOM 3503 N N . CYS D 1 40 ? 48.705 23.921 43.553 1.00 34.75 66 CYS D N 1
ATOM 3504 C CA . CYS D 1 40 ? 48.477 23.594 42.154 1.00 35.49 66 CYS D CA 1
ATOM 3505 C C . CYS D 1 40 ? 47.428 24.521 41.530 1.00 37.04 66 CYS D C 1
ATOM 3506 O O . CYS D 1 40 ? 46.224 24.365 41.751 1.00 36.24 66 CYS D O 1
ATOM 3509 N N . GLY D 1 41 ? 47.902 25.488 40.752 1.00 37.42 67 GLY D N 1
ATOM 3510 C CA . GLY D 1 41 ? 47.017 26.446 40.110 1.00 37.56 67 GLY D CA 1
ATOM 3511 C C . GLY D 1 41 ? 45.860 25.874 39.308 1.00 36.50 67 GLY D C 1
ATOM 3512 O O . GLY D 1 41 ? 44.727 26.326 39.469 1.00 36.51 67 GLY D O 1
ATOM 3513 N N . PRO D 1 42 ? 46.104 24.885 38.434 1.00 37.16 68 PRO D N 1
ATOM 3514 C CA . PRO D 1 42 ? 45.049 24.273 37.613 1.00 36.93 68 PRO D CA 1
ATOM 3515 C C . PRO D 1 42 ? 43.904 23.671 38.422 1.00 39.86 68 PRO D C 1
ATOM 3516 O O . PRO D 1 42 ? 42.842 23.350 37.879 1.00 40.67 68 PRO D O 1
ATOM 3520 N N . CYS D 1 43 ? 44.126 23.508 39.720 1.00 41.39 69 CYS D N 1
ATOM 3521 C CA . CYS D 1 43 ? 43.114 22.934 40.586 1.00 41.87 69 CYS D CA 1
ATOM 3522 C C . CYS D 1 43 ? 41.974 23.901 40.875 1.00 43.15 69 CYS D C 1
ATOM 3523 O O . CYS D 1 43 ? 40.849 23.466 41.124 1.00 42.50 69 CYS D O 1
ATOM 3526 N N . ARG D 1 44 ? 42.249 25.205 40.836 1.00 44.52 70 ARG D N 1
ATOM 3527 C CA . ARG D 1 44 ? 41.191 26.183 41.089 1.00 45.51 70 ARG D CA 1
ATOM 3528 C C . ARG D 1 44 ? 40.139 26.101 39.989 1.00 46.17 70 ARG D C 1
ATOM 3529 O O . ARG D 1 44 ? 39.012 26.575 40.152 1.00 47.03 70 ARG D O 1
ATOM 3537 N N . GLN D 1 45 ? 40.511 25.488 38.872 1.00 45.68 71 GLN D N 1
ATOM 3538 C CA . GLN D 1 45 ? 39.599 25.329 37.748 1.00 45.87 71 GLN D CA 1
ATOM 3539 C C . GLN D 1 45 ? 38.931 23.962 37.826 1.00 44.52 71 GLN D C 1
ATOM 3540 O O . GLN D 1 45 ? 37.704 23.855 37.769 1.00 44.88 71 GLN D O 1
ATOM 3546 N N . SER D 1 46 ? 39.752 22.923 37.964 1.00 42.32 72 SER D N 1
ATOM 3547 C CA . SER D 1 46 ? 39.272 21.543 38.033 1.00 41.30 72 SER D CA 1
ATOM 3548 C C . SER D 1 46 ? 38.190 21.316 39.087 1.00 40.88 72 SER D C 1
ATOM 3549 O O . SER D 1 46 ? 37.334 20.439 38.927 1.00 39.02 72 SER D O 1
ATOM 3552 N N . PHE D 1 47 ? 38.229 22.097 40.162 1.00 38.36 73 PHE D N 1
ATOM 3553 C CA . PHE D 1 47 ? 37.253 21.932 41.226 1.00 39.51 73 PHE D CA 1
ATOM 3554 C C . PHE D 1 47 ? 35.828 22.340 40.855 1.00 39.72 73 PHE D C 1
ATOM 3555 O O . PHE D 1 47 ? 34.909 21.524 40.953 1.00 39.72 73 PHE D O 1
ATOM 3563 N N . PRO D 1 48 ? 35.616 23.599 40.436 1.00 39.27 74 PRO D N 1
ATOM 3564 C CA . PRO D 1 48 ? 34.243 23.966 40.079 1.00 40.04 74 PRO D CA 1
ATOM 3565 C C . PRO D 1 48 ? 33.716 22.937 39.082 1.00 39.63 74 PRO D C 1
ATOM 3566 O O . PRO D 1 48 ? 32.581 22.469 39.184 1.00 39.32 74 PRO D O 1
ATOM 3570 N N . TRP D 1 49 ? 34.575 22.571 38.137 1.00 39.36 75 TRP D N 1
ATOM 3571 C CA . TRP D 1 49 ? 34.237 21.592 37.112 1.00 39.85 75 TRP D CA 1
ATOM 3572 C C . TRP D 1 49 ? 33.856 20.241 37.712 1.00 39.86 75 TRP D C 1
ATOM 3573 O O . TRP D 1 49 ? 32.806 19.691 37.379 1.00 40.21 75 TRP D O 1
ATOM 3592 N N . ASN D 1 51 ? 32.764 19.593 40.492 1.00 38.28 77 ASN D N 1
ATOM 3593 C CA . ASN D 1 51 ? 31.513 19.739 41.228 1.00 40.44 77 ASN D CA 1
ATOM 3594 C C . ASN D 1 51 ? 30.370 19.514 40.238 1.00 41.51 77 ASN D C 1
ATOM 3595 O O . ASN D 1 51 ? 29.457 18.721 40.487 1.00 42.21 77 ASN D O 1
ATOM 3600 N N . GLN D 1 52 ? 30.435 20.213 39.109 1.00 41.90 78 GLN D N 1
ATOM 3601 C CA . GLN D 1 52 ? 29.412 20.086 38.079 1.00 42.04 78 GLN D CA 1
ATOM 3602 C C . GLN D 1 52 ? 29.293 18.627 37.670 1.00 40.37 78 GLN D C 1
ATOM 3603 O O . GLN D 1 52 ? 28.198 18.069 37.645 1.00 39.68 78 GLN D O 1
ATOM 3617 N N . GLN D 1 54 ? 30.320 15.741 39.229 1.00 38.13 80 GLN D N 1
ATOM 3618 C CA . GLN D 1 54 ? 29.781 14.931 40.325 1.00 37.81 80 GLN D CA 1
ATOM 3619 C C . GLN D 1 54 ? 28.269 15.055 40.446 1.00 37.08 80 GLN D C 1
ATOM 3620 O O . GLN D 1 54 ? 27.574 14.058 40.610 1.00 36.91 80 GLN D O 1
ATOM 3626 N N . ALA D 1 55 ? 27.767 16.280 40.366 1.00 37.47 81 ALA D N 1
ATOM 3627 C CA . ALA D 1 55 ? 26.335 16.505 40.460 1.00 38.02 81 ALA D CA 1
ATOM 3628 C C . ALA D 1 55 ? 25.621 15.894 39.265 1.00 38.91 81 ALA D C 1
ATOM 3629 O O . ALA D 1 55 ? 24.700 15.091 39.429 1.00 39.24 81 ALA D O 1
ATOM 3631 N N . LYS D 1 56 ? 26.095 16.252 38.074 1.00 39.36 82 LYS D N 1
ATOM 3632 C CA . LYS D 1 56 ? 25.534 15.802 36.805 1.00 40.47 82 LYS D CA 1
ATOM 3633 C C . LYS D 1 56 ? 25.455 14.307 36.518 1.00 40.60 82 LYS D C 1
ATOM 3634 O O . LYS D 1 56 ? 24.462 13.856 35.957 1.00 41.29 82 LYS D O 1
ATOM 3640 N N . TYR D 1 57 ? 26.471 13.542 36.913 1.00 40.72 83 TYR D N 1
ATOM 3641 C CA . TYR D 1 57 ? 26.509 12.096 36.650 1.00 41.01 83 TYR D CA 1
ATOM 3642 C C . TYR D 1 57 ? 26.408 11.174 37.861 1.00 40.69 83 TYR D C 1
ATOM 3643 O O . TYR D 1 57 ? 26.468 9.954 37.723 1.00 40.07 83 TYR D O 1
ATOM 3652 N N . LYS D 1 58 ? 26.276 11.761 39.044 1.00 41.92 84 LYS D N 1
ATOM 3653 C CA . LYS D 1 58 ? 26.157 11.001 40.285 1.00 43.88 84 LYS D CA 1
ATOM 3654 C C . LYS D 1 58 ? 24.943 10.087 40.280 1.00 44.74 84 LYS D C 1
ATOM 3655 O O . LYS D 1 58 ? 24.962 9.013 40.879 1.00 44.33 84 LYS D O 1
ATOM 3661 N N . ALA D 1 59 ? 23.872 10.527 39.630 1.00 45.73 85 ALA D N 1
ATOM 3662 C CA . ALA D 1 59 ? 22.661 9.718 39.579 1.00 46.69 85 ALA D CA 1
ATOM 3663 C C . ALA D 1 59 ? 22.951 8.382 38.904 1.00 47.26 85 ALA D C 1
ATOM 3664 O O . ALA D 1 59 ? 22.452 7.343 39.328 1.00 47.08 85 ALA D O 1
ATOM 3666 N N . LYS D 1 60 ? 23.789 8.421 37.872 1.00 47.69 86 LYS D 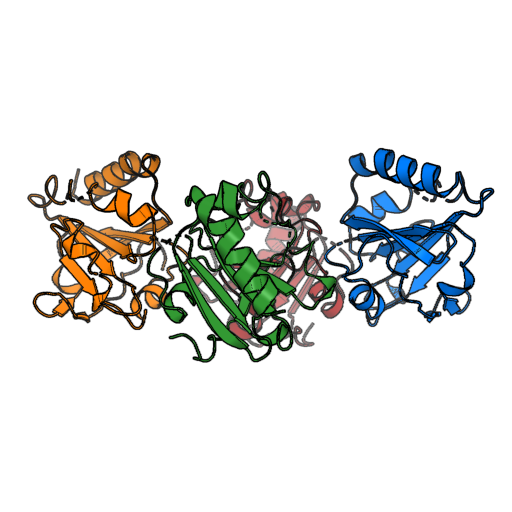N 1
ATOM 3667 C CA . LYS D 1 60 ? 24.158 7.234 37.117 1.00 47.89 86 LYS D CA 1
ATOM 3668 C C . LYS D 1 60 ? 25.308 6.441 37.751 1.00 48.68 86 LYS D C 1
ATOM 3669 O O . LYS D 1 60 ? 25.807 5.501 37.144 1.00 50.12 86 LYS D O 1
ATOM 3675 N N . GLY D 1 61 ? 25.733 6.828 38.957 1.00 48.45 87 GLY D N 1
ATOM 3676 C CA . GLY D 1 61 ? 26.807 6.116 39.640 1.00 47.60 87 GLY D CA 1
ATOM 3677 C C . GLY D 1 61 ? 28.218 6.667 39.469 1.00 47.22 87 GLY D C 1
ATOM 3678 O O . GLY D 1 61 ? 29.179 5.903 39.372 1.00 46.99 87 GLY D O 1
ATOM 3679 N N . PHE D 1 62 ? 28.350 7.989 39.440 1.00 45.98 88 PHE D N 1
ATOM 3680 C CA . PHE D 1 62 ? 29.648 8.636 39.285 1.00 44.53 88 PHE D CA 1
ATOM 3681 C C . PHE D 1 62 ? 30.111 9.128 40.651 1.00 45.27 88 PHE D C 1
ATOM 3682 O O . PHE D 1 62 ? 29.365 9.810 41.353 1.00 45.36 88 PHE D O 1
ATOM 3690 N N . GLN D 1 63 ? 31.339 8.782 41.024 1.00 44.47 89 GLN D N 1
ATOM 3691 C CA . GLN D 1 63 ? 31.886 9.185 42.316 1.00 43.48 89 GLN D CA 1
ATOM 3692 C C . GLN D 1 63 ? 33.272 9.817 42.206 1.00 41.59 89 GLN D C 1
ATOM 3693 O O . GLN D 1 63 ? 34.229 9.187 41.739 1.00 40.48 89 GLN D O 1
ATOM 3699 N N . VAL D 1 64 ? 33.372 11.064 42.649 1.00 39.27 90 VAL D N 1
ATOM 3700 C CA . VAL D 1 64 ? 34.633 11.792 42.623 1.00 36.57 90 VAL D CA 1
ATOM 3701 C C . VAL D 1 64 ? 35.366 11.643 43.960 1.00 35.98 90 VAL D C 1
ATOM 3702 O O . VAL D 1 64 ? 34.779 11.849 45.027 1.00 35.02 90 VAL D O 1
ATOM 3706 N N . VAL D 1 65 ? 36.641 11.267 43.896 1.00 32.72 91 VAL D N 1
ATOM 3707 C CA . VAL D 1 65 ? 37.476 11.114 45.092 1.00 29.57 91 VAL D CA 1
ATOM 3708 C C . VAL D 1 65 ? 38.711 11.997 44.898 1.00 29.14 91 VAL D C 1
ATOM 3709 O O . VAL D 1 65 ? 39.608 11.661 44.119 1.00 28.44 91 VAL D O 1
ATOM 3713 N N . ALA D 1 66 ? 38.754 13.128 45.596 1.00 25.85 92 ALA D N 1
ATOM 3714 C CA . ALA D 1 66 ? 39.874 14.051 45.459 1.00 23.64 92 ALA D CA 1
ATOM 3715 C C . ALA D 1 66 ? 40.911 13.947 46.583 1.00 23.54 92 ALA D C 1
ATOM 3716 O O . ALA D 1 66 ? 40.703 14.456 47.695 1.00 18.51 92 ALA D O 1
ATOM 3718 N N . VAL D 1 67 ? 42.027 13.288 46.271 1.00 22.39 93 VAL D N 1
ATOM 3719 C CA . VAL D 1 67 ? 43.121 13.097 47.215 1.00 21.85 93 VAL D CA 1
ATOM 3720 C C . VAL D 1 67 ? 44.058 14.304 47.243 1.00 24.20 93 VAL D C 1
ATOM 3721 O O . VAL D 1 67 ? 44.792 14.553 46.286 1.00 23.72 93 VAL D O 1
ATOM 3725 N N . ASN D 1 68 ? 44.029 15.045 48.348 1.00 23.10 94 ASN D N 1
ATOM 3726 C CA . ASN D 1 68 ? 44.882 16.221 48.515 1.00 23.04 94 ASN D CA 1
ATOM 3727 C C . ASN D 1 68 ? 46.316 15.847 48.882 1.00 21.82 94 ASN D C 1
ATOM 3728 O O . ASN D 1 68 ? 46.551 14.942 49.687 1.00 20.58 94 ASN D O 1
ATOM 3733 N N . LEU D 1 69 ? 47.272 16.564 48.301 1.00 21.92 95 LEU D N 1
ATOM 3734 C CA . LEU D 1 69 ? 48.677 16.286 48.546 1.00 21.16 95 LEU D CA 1
ATOM 3735 C C . LEU D 1 69 ? 49.479 17.430 49.158 1.00 21.61 95 LEU D C 1
ATOM 3736 O O . LEU D 1 69 ? 50.698 17.462 49.027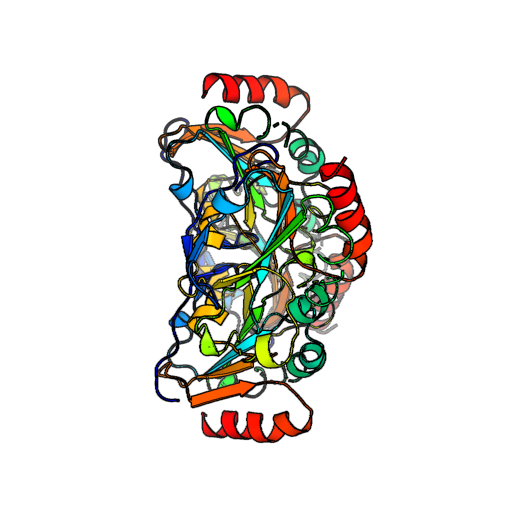 1.00 22.92 95 LEU D O 1
ATOM 3741 N N . ASP D 1 70 ? 48.804 18.359 49.829 1.00 22.41 96 ASP D N 1
ATOM 3742 C CA . ASP D 1 70 ? 49.487 19.484 50.476 1.00 23.94 96 ASP D CA 1
ATOM 3743 C C . ASP D 1 70 ? 50.301 19.014 51.678 1.00 23.60 96 ASP D C 1
ATOM 3744 O O . ASP D 1 70 ? 49.829 18.191 52.465 1.00 23.45 96 ASP D O 1
ATOM 3749 N N . ALA D 1 71 ? 51.518 19.536 51.825 1.00 23.92 97 ALA D N 1
ATOM 3750 C CA . ALA D 1 71 ? 52.354 19.157 52.962 1.00 25.00 97 ALA D CA 1
ATOM 3751 C C . ALA D 1 71 ? 51.732 19.732 54.232 1.00 26.35 97 ALA D C 1
ATOM 3752 O O . ALA D 1 71 ? 51.863 19.170 55.316 1.00 28.30 97 ALA D O 1
ATOM 3754 N N . LYS D 1 72 ? 51.047 20.857 54.088 1.00 28.30 98 LYS D N 1
ATOM 3755 C CA . LYS D 1 72 ? 50.395 21.506 55.220 1.00 32.63 98 LYS D CA 1
ATOM 3756 C C . LYS D 1 72 ? 48.884 21.491 55.005 1.00 33.32 98 LYS D C 1
ATOM 3757 O O . LYS D 1 72 ? 48.376 22.174 54.114 1.00 32.34 98 LYS D O 1
ATOM 3763 N N . THR D 1 73 ? 48.170 20.712 55.811 1.00 34.93 99 THR D N 1
ATOM 3764 C CA . THR D 1 73 ? 46.722 20.630 55.674 1.00 37.90 99 THR D CA 1
ATOM 3765 C C . THR D 1 73 ? 46.094 22.007 55.819 1.00 38.84 99 THR D C 1
ATOM 3766 O O . THR D 1 73 ? 45.112 22.328 55.141 1.00 39.43 99 THR D O 1
ATOM 3770 N N . GLY D 1 74 ? 46.666 22.827 56.692 1.00 37.57 100 GLY D N 1
ATOM 3771 C CA . GLY D 1 74 ? 46.138 24.163 56.866 1.00 37.72 100 GLY D CA 1
ATOM 3772 C C . GLY D 1 74 ? 45.941 24.771 55.494 1.00 38.23 100 GLY D C 1
ATOM 3773 O O . GLY D 1 74 ? 44.931 25.424 55.232 1.00 39.41 100 GLY D O 1
ATOM 3774 N N . ASP D 1 75 ? 46.910 24.540 54.613 1.00 37.49 101 ASP D N 1
ATOM 3775 C CA . ASP D 1 75 ? 46.859 25.053 53.247 1.00 37.65 101 ASP D CA 1
ATOM 3776 C C . ASP D 1 75 ? 45.685 24.444 52.487 1.00 36.22 101 ASP D C 1
ATOM 3777 O O . ASP D 1 75 ? 45.011 25.130 51.728 1.00 37.28 101 ASP D O 1
ATOM 3782 N N . ALA D 1 76 ? 45.453 23.151 52.687 1.00 35.20 102 ALA D N 1
ATOM 3783 C CA . ALA D 1 76 ? 44.354 22.459 52.028 1.00 34.58 102 ALA D CA 1
ATOM 3784 C C . ALA D 1 76 ? 43.017 23.018 52.512 1.00 34.52 102 ALA D C 1
ATOM 3785 O O . ALA D 1 76 ? 42.143 23.330 51.709 1.00 31.78 102 ALA D O 1
ATOM 3795 N N . LYS D 1 78 ? 42.440 25.881 53.847 1.00 41.44 104 LYS D N 1
ATOM 3796 C CA . LYS D 1 78 ? 42.356 27.246 53.351 1.00 43.11 104 LYS D CA 1
ATOM 3797 C C . LYS D 1 78 ? 41.790 27.235 51.932 1.00 43.47 104 LYS D C 1
ATOM 3798 O O . LYS D 1 78 ? 40.981 28.087 51.568 1.00 44.91 104 LYS D O 1
ATOM 3804 N N . PHE D 1 79 ? 42.221 26.258 51.138 1.00 42.67 105 PHE D N 1
ATOM 3805 C CA . PHE D 1 79 ? 41.763 26.107 49.761 1.00 42.00 105 PHE D CA 1
ATOM 3806 C C . PHE D 1 79 ? 40.286 25.694 49.737 1.00 41.82 105 PHE D C 1
ATOM 3807 O O . PHE D 1 79 ? 39.454 26.360 49.120 1.00 41.70 105 PHE D O 1
ATOM 3815 N N . LEU D 1 80 ? 39.971 24.595 50.416 1.00 40.98 106 LEU D N 1
ATOM 3816 C CA . LEU D 1 80 ? 38.606 24.081 50.467 1.00 39.91 106 LEU D CA 1
ATOM 3817 C C . LEU D 1 80 ? 37.641 25.089 51.084 1.00 41.73 106 LEU D C 1
ATOM 3818 O O . LEU D 1 80 ? 36.432 25.015 50.862 1.00 41.30 106 LEU D O 1
ATOM 3823 N N . ALA D 1 81 ? 38.174 26.031 51.858 1.00 43.44 107 ALA D N 1
ATOM 3824 C CA . ALA D 1 81 ? 37.342 27.045 52.495 1.00 44.52 107 ALA D CA 1
ATOM 3825 C C . ALA D 1 81 ? 36.956 28.114 51.480 1.00 45.59 107 ALA D C 1
ATOM 3826 O O . ALA D 1 81 ? 36.008 28.871 51.688 1.00 46.68 107 ALA D O 1
ATOM 3828 N N . GLN D 1 82 ? 37.697 28.168 50.379 1.00 47.13 108 GLN D N 1
ATOM 3829 C CA . GLN D 1 82 ? 37.436 29.135 49.318 1.00 48.33 108 GLN D CA 1
ATOM 3830 C C . GLN D 1 82 ? 36.774 28.448 48.135 1.00 46.98 108 GLN D C 1
ATOM 3831 O O . GLN D 1 82 ? 35.806 28.948 47.570 1.00 47.40 108 GLN D O 1
ATOM 3837 N N . VAL D 1 83 ? 37.327 27.300 47.764 1.00 46.49 109 VAL D N 1
ATOM 3838 C CA . VAL D 1 83 ? 36.837 26.513 46.643 1.00 46.80 109 VAL D CA 1
ATOM 3839 C C . VAL D 1 83 ? 36.055 25.302 47.140 1.00 46.73 109 VAL D C 1
ATOM 3840 O O . VAL D 1 83 ? 36.626 24.238 47.378 1.00 48.04 109 VAL D O 1
ATOM 3844 N N . PRO D 1 84 ? 34.730 25.446 47.292 1.00 45.92 110 PRO D N 1
ATOM 3845 C CA . PRO D 1 84 ? 33.889 24.344 47.767 1.00 44.01 110 PRO D CA 1
ATOM 3846 C C . PRO D 1 84 ? 34.027 23.081 46.923 1.00 42.51 110 PRO D C 1
ATOM 3847 O O . PRO D 1 84 ? 34.141 23.152 45.700 1.00 41.66 110 PRO D O 1
ATOM 3851 N N . ALA D 1 85 ? 34.021 21.931 47.595 1.00 40.78 111 ALA D N 1
ATOM 3852 C CA . ALA D 1 85 ? 34.156 20.633 46.945 1.00 40.80 111 ALA D CA 1
ATOM 3853 C C . ALA D 1 85 ? 33.001 19.714 47.328 1.00 41.07 111 ALA D C 1
ATOM 3854 O O . ALA D 1 85 ? 32.972 19.159 48.426 1.00 42.36 111 ALA D O 1
ATOM 3856 N N . GLU D 1 86 ? 32.060 19.546 46.409 1.00 40.05 112 GLU D N 1
ATOM 3857 C CA . GLU D 1 86 ? 30.887 18.713 46.639 1.00 39.99 112 GLU D CA 1
ATOM 3858 C C . GLU D 1 86 ? 31.167 17.238 46.410 1.00 39.13 112 GLU D C 1
ATOM 3859 O O . GLU D 1 86 ? 30.331 16.521 45.857 1.00 40.98 112 GLU D O 1
ATOM 3865 N N . PHE D 1 87 ? 32.335 16.779 46.833 1.00 36.30 113 PHE D N 1
ATOM 3866 C CA . PHE D 1 87 ? 32.693 15.381 46.650 1.00 33.65 113 PHE D CA 1
ATOM 3867 C C . PHE D 1 87 ? 33.620 14.915 47.758 1.00 31.53 113 PHE D C 1
ATOM 3868 O O . PHE D 1 87 ? 34.098 15.718 48.552 1.00 30.00 113 PHE D O 1
ATOM 3876 N N . THR D 1 88 ? 33.860 13.611 47.812 1.00 29.15 114 THR D N 1
ATOM 3877 C CA . THR D 1 88 ? 34.717 13.036 48.834 1.00 28.58 114 THR D CA 1
ATOM 3878 C C . THR D 1 88 ? 36.144 13.547 48.724 1.00 27.21 114 THR D C 1
ATOM 3879 O O . THR D 1 88 ? 36.721 13.583 47.637 1.00 27.85 114 THR D O 1
ATOM 3883 N N . VAL D 1 89 ? 36.705 13.941 49.861 1.00 24.90 115 VAL D N 1
ATOM 3884 C CA . VAL D 1 89 ? 38.066 14.463 49.911 1.00 24.71 115 VAL D CA 1
ATOM 3885 C C . VAL D 1 89 ? 38.904 13.674 50.903 1.00 22.89 115 VAL D C 1
ATOM 3886 O O . VAL D 1 89 ? 38.439 13.345 51.989 1.00 24.58 115 VAL D O 1
ATOM 3890 N N . ALA D 1 90 ? 40.134 13.351 50.520 1.00 21.25 116 ALA D N 1
ATOM 3891 C CA . ALA D 1 90 ? 41.029 12.622 51.402 1.00 21.16 116 ALA D CA 1
ATOM 3892 C C . ALA D 1 90 ? 42.344 13.388 51.461 1.00 20.66 116 ALA D C 1
ATOM 3893 O O . ALA D 1 90 ? 42.664 14.160 50.556 1.00 17.78 116 ALA D O 1
ATOM 3895 N N . PHE D 1 91 ? 43.101 13.183 52.530 1.00 17.98 117 PHE D N 1
ATOM 3896 C CA . PHE D 1 91 ? 44.367 13.892 52.692 1.00 19.15 117 PHE D CA 1
ATOM 3897 C C . PHE D 1 91 ? 45.497 12.889 52.792 1.00 16.91 117 PHE D C 1
ATOM 3898 O O . PHE D 1 91 ? 45.402 11.917 53.533 1.00 19.47 117 PHE D O 1
ATOM 3906 N N . ASP D 1 92 ? 46.558 13.119 52.033 1.00 17.68 118 ASP D N 1
ATOM 3907 C CA . ASP D 1 92 ? 47.704 12.223 52.035 1.00 19.24 118 ASP D CA 1
ATOM 3908 C C . ASP D 1 92 ? 48.979 13.057 52.050 1.00 20.84 118 ASP D C 1
ATOM 3909 O O . ASP D 1 92 ? 49.783 12.982 51.124 1.00 18.59 118 ASP D O 1
ATOM 3914 N N . PRO D 1 93 ? 49.180 13.868 53.106 1.00 21.98 119 PRO D N 1
ATOM 3915 C CA . PRO D 1 93 ? 50.384 14.708 53.191 1.00 23.71 119 PRO D CA 1
ATOM 3916 C C . PRO D 1 93 ? 51.698 13.957 52.982 1.00 24.29 119 PRO D C 1
ATOM 3917 O O . PRO D 1 93 ? 52.641 14.492 52.404 1.00 23.89 119 PRO D O 1
ATOM 3921 N N . LYS D 1 94 ? 51.762 12.721 53.453 1.00 24.85 120 LYS D N 1
ATOM 3922 C CA . LYS D 1 94 ? 52.969 11.935 53.286 1.00 26.24 120 LYS D CA 1
ATOM 3923 C C . LYS D 1 94 ? 53.182 11.554 51.823 1.00 25.82 120 LYS D C 1
ATOM 3924 O O . LYS D 1 94 ? 54.277 11.155 51.433 1.00 26.63 120 LYS D O 1
ATOM 3930 N N . GLY D 1 95 ? 52.134 11.690 51.013 1.00 24.77 121 GLY D N 1
ATOM 3931 C CA . GLY D 1 95 ? 52.243 11.369 49.600 1.00 25.60 121 GLY D CA 1
ATOM 3932 C C . GLY D 1 95 ? 52.391 9.894 49.277 1.00 27.11 121 GLY D C 1
ATOM 3933 O O . GLY D 1 95 ? 53.079 9.527 48.330 1.00 27.20 121 GLY D O 1
ATOM 3934 N N . GLN D 1 96 ? 51.726 9.051 50.056 1.00 29.44 122 GLN D N 1
ATOM 3935 C CA . GLN D 1 96 ? 51.760 7.604 49.873 1.00 31.39 122 GLN D CA 1
ATOM 3936 C C . GLN D 1 96 ? 51.040 7.125 48.607 1.00 31.91 122 GLN D C 1
ATOM 3937 O O . GLN D 1 96 ? 51.573 6.308 47.851 1.00 31.25 122 GLN D O 1
ATOM 3943 N N . THR D 1 97 ? 49.831 7.627 48.379 1.00 29.55 123 THR D N 1
ATOM 3944 C CA . THR D 1 97 ? 49.054 7.211 47.218 1.00 29.86 123 THR D CA 1
ATOM 3945 C C . THR D 1 97 ? 49.638 7.655 45.876 1.00 30.18 123 THR D C 1
ATOM 3946 O O . THR D 1 97 ? 49.600 6.905 44.905 1.00 30.38 123 THR D O 1
ATOM 3950 N N . PRO D 1 98 ? 50.181 8.880 45.795 1.00 30.42 124 PRO D N 1
ATOM 3951 C CA . PRO D 1 98 ? 50.741 9.275 44.500 1.00 30.69 124 PRO D CA 1
ATOM 3952 C C . PRO D 1 98 ? 51.935 8.394 44.121 1.00 32.34 124 PRO D C 1
ATOM 3953 O O . PRO D 1 98 ? 52.273 8.250 42.941 1.00 32.82 124 PRO D O 1
ATOM 3957 N N . ARG D 1 99 ? 52.567 7.802 45.129 1.00 30.86 125 ARG D N 1
ATOM 3958 C CA . ARG D 1 99 ? 53.705 6.924 44.902 1.00 33.29 125 ARG D CA 1
ATOM 3959 C C . ARG D 1 99 ? 53.195 5.578 44.378 1.00 34.60 125 ARG D C 1
ATOM 3960 O O . ARG D 1 99 ? 53.793 4.973 43.487 1.00 31.44 125 ARG D O 1
ATOM 3968 N N . LEU D 1 100 ? 52.077 5.120 44.933 1.00 35.34 126 LEU D N 1
ATOM 3969 C CA . LEU D 1 100 ? 51.484 3.855 44.521 1.00 36.08 126 LEU D CA 1
ATOM 3970 C C . LEU D 1 100 ? 50.918 3.968 43.117 1.00 35.72 126 LEU D C 1
ATOM 3971 O O . LEU D 1 100 ? 50.919 3.000 42.358 1.00 36.35 126 LEU D O 1
ATOM 3976 N N . TYR D 1 101 ? 50.438 5.155 42.773 1.00 34.81 127 TYR D N 1
ATOM 3977 C CA . TYR D 1 101 ? 49.861 5.379 41.461 1.00 35.19 127 TYR D CA 1
ATOM 3978 C C . TYR D 1 101 ? 50.838 5.908 40.426 1.00 35.28 127 TYR D C 1
ATOM 3979 O O . TYR D 1 101 ? 50.451 6.195 39.296 1.00 34.87 127 TYR D O 1
ATOM 3988 N N . GLY D 1 102 ? 52.103 6.037 40.809 1.00 35.36 128 GLY D N 1
ATOM 3989 C CA . GLY D 1 102 ? 53.099 6.531 39.878 1.00 32.88 128 GLY D CA 1
ATOM 3990 C C . GLY D 1 102 ? 52.761 7.898 39.318 1.00 33.43 128 GLY D C 1
ATOM 3991 O O . GLY D 1 102 ? 52.944 8.150 38.129 1.00 32.62 128 GLY D O 1
ATOM 3992 N N . VAL D 1 103 ? 52.262 8.788 40.169 1.00 32.32 129 VAL D N 1
ATOM 3993 C CA . VAL D 1 103 ? 51.926 10.134 39.727 1.00 31.17 129 VAL D CA 1
ATOM 3994 C C . VAL D 1 103 ? 53.223 10.800 39.299 1.00 33.46 129 VAL D C 1
ATOM 3995 O O . VAL D 1 103 ? 54.194 10.840 40.060 1.00 32.85 129 VAL D O 1
ATOM 3999 N N . LYS D 1 104 ? 53.247 11.312 38.074 1.00 35.17 130 LYS D N 1
ATOM 4000 C CA . LYS D 1 104 ? 54.447 11.947 37.549 1.00 36.84 130 LYS D CA 1
ATOM 4001 C C . LYS D 1 104 ? 54.278 13.448 37.404 1.00 36.24 130 LYS D C 1
ATOM 4002 O O . LYS D 1 104 ? 55.241 14.162 37.133 1.00 37.44 130 LYS D O 1
ATOM 4008 N N . GLY D 1 105 ? 53.056 13.930 37.583 1.00 35.94 131 GLY D N 1
ATOM 4009 C CA . GLY D 1 105 ? 52.811 15.354 37.449 1.00 35.07 131 GLY D CA 1
ATOM 4010 C C . GLY D 1 105 ? 51.539 15.786 38.148 1.00 35.16 131 GLY D C 1
ATOM 4011 O O . GLY D 1 105 ? 50.805 14.957 38.678 1.00 35.96 131 GLY D O 1
ATOM 4020 N N . PRO D 1 107 ? 48.056 18.743 38.032 1.00 37.17 133 PRO D N 1
ATOM 4021 C CA . PRO D 1 107 ? 47.284 17.749 38.777 1.00 37.42 133 PRO D CA 1
ATOM 4022 C C . PRO D 1 107 ? 47.199 16.495 37.924 1.00 37.57 133 PRO D C 1
ATOM 4023 O O . PRO D 1 107 ? 47.410 16.561 36.715 1.00 37.77 133 PRO D O 1
ATOM 4027 N N . THR D 1 108 ? 46.919 15.358 38.550 1.00 37.80 134 THR D N 1
ATOM 4028 C CA . THR D 1 108 ? 46.776 14.096 37.827 1.00 38.41 134 THR D CA 1
ATOM 4029 C C . THR D 1 108 ? 45.491 13.404 38.277 1.00 39.08 134 THR D C 1
ATOM 4030 O O . THR D 1 108 ? 45.205 13.316 39.470 1.00 38.51 134 THR D O 1
ATOM 4034 N N . SER D 1 109 ? 44.710 12.929 37.314 1.00 39.19 135 SER D N 1
ATOM 4035 C CA . SER D 1 109 ? 43.457 12.255 37.618 1.00 39.53 135 SER D CA 1
ATOM 4036 C C . SER D 1 109 ? 43.391 10.883 36.968 1.00 39.01 135 SER D C 1
ATOM 4037 O O . SER D 1 109 ? 43.951 10.660 35.896 1.00 39.43 135 SER D O 1
ATOM 4040 N N . PHE D 1 110 ? 42.707 9.966 37.638 1.00 38.79 136 PHE D N 1
ATOM 4041 C CA . PHE D 1 110 ? 42.545 8.595 37.164 1.00 39.98 136 PHE D CA 1
ATOM 4042 C C . PHE D 1 110 ? 41.060 8.256 37.053 1.00 42.12 136 PHE D C 1
ATOM 4043 O O . PHE D 1 110 ? 40.377 8.122 38.077 1.00 41.73 136 PHE D O 1
ATOM 4051 N N . LEU D 1 111 ? 40.549 8.123 35.833 1.00 42.21 137 LEU D N 1
ATOM 4052 C CA . LEU D 1 111 ? 39.152 7.746 35.684 1.00 42.53 137 LEU D CA 1
ATOM 4053 C C . LEU D 1 111 ? 39.171 6.229 35.800 1.00 43.00 137 LEU D C 1
ATOM 4054 O O . LEU D 1 111 ? 39.899 5.551 35.075 1.00 43.94 137 LEU D O 1
ATOM 4059 N N . ILE D 1 112 ? 38.393 5.700 36.732 1.00 42.66 138 ILE D N 1
ATOM 4060 C CA . ILE D 1 112 ? 38.341 4.263 36.949 1.00 44.34 138 ILE D CA 1
ATOM 4061 C C . ILE D 1 112 ? 36.939 3.737 36.640 1.00 45.71 138 ILE D C 1
ATOM 4062 O O . ILE D 1 112 ? 35.962 4.481 36.720 1.00 45.56 138 ILE D O 1
ATOM 4067 N N . ASP D 1 113 ? 36.846 2.460 36.272 1.00 47.81 139 ASP D N 1
ATOM 4068 C CA . ASP D 1 113 ? 35.558 1.846 35.960 1.00 48.59 139 ASP D CA 1
ATOM 4069 C C . ASP D 1 113 ? 35.018 1.098 37.170 1.00 48.34 139 ASP D C 1
ATOM 4070 O O . ASP D 1 113 ? 35.754 0.826 38.121 1.00 48.40 139 ASP D O 1
ATOM 4075 N N . ARG D 1 114 ? 33.730 0.770 37.119 1.00 48.28 140 ARG D N 1
ATOM 4076 C CA . ARG D 1 114 ? 33.053 0.068 38.199 1.00 48.57 140 ARG D CA 1
ATOM 4077 C C . ARG D 1 114 ? 33.874 -1.105 38.712 1.00 47.71 140 ARG D C 1
ATOM 4078 O O . ARG D 1 114 ? 33.766 -1.482 39.885 1.00 45.78 140 ARG D O 1
ATOM 4086 N N . ASN D 1 115 ? 34.705 -1.660 37.834 1.00 48.58 141 ASN D N 1
ATOM 4087 C CA . ASN D 1 115 ? 35.568 -2.772 38.199 1.00 49.77 141 ASN D CA 1
ATOM 4088 C C . ASN D 1 115 ? 36.922 -2.251 38.691 1.00 49.96 141 ASN D C 1
ATOM 4089 O O . ASN D 1 115 ? 37.938 -2.944 38.562 1.00 52.12 141 ASN D O 1
ATOM 4094 N N . GLY D 1 116 ? 36.930 -1.032 39.235 1.00 49.05 142 GLY D N 1
ATOM 4095 C CA . GLY D 1 116 ? 38.154 -0.427 39.747 1.00 48.44 142 GLY D CA 1
ATOM 4096 C C . GLY D 1 116 ? 39.461 -0.823 39.083 1.00 48.41 142 GLY D C 1
ATOM 4097 O O . GLY D 1 116 ? 40.432 -1.194 39.764 1.00 50.03 142 GLY D O 1
ATOM 4098 N N . LYS D 1 117 ? 39.509 -0.727 37.760 1.00 47.07 143 LYS D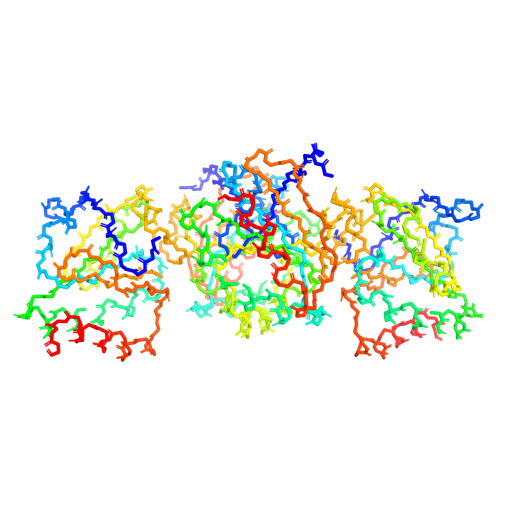 N 1
ATOM 4099 C CA . LYS D 1 117 ? 40.714 -1.124 37.043 1.00 46.87 143 LYS D CA 1
ATOM 4100 C C . LYS D 1 117 ? 41.585 -0.026 36.465 1.00 46.74 143 LYS D C 1
ATOM 4101 O O . LYS D 1 117 ? 42.790 -0.229 36.363 1.00 46.24 143 LYS D O 1
ATOM 4107 N N . VAL D 1 118 ? 40.997 1.099 36.059 1.00 46.64 144 VAL D N 1
ATOM 4108 C CA . VAL D 1 118 ? 41.760 2.196 35.449 1.00 46.34 144 VAL D CA 1
ATOM 4109 C C . VAL D 1 118 ? 41.429 2.236 33.948 1.00 46.93 144 VAL D C 1
ATOM 4110 O O . VAL D 1 118 ? 41.681 1.270 33.223 1.00 47.00 144 VAL D O 1
ATOM 4114 N N . LEU D 1 119 ? 40.837 3.333 33.489 1.00 46.58 145 LEU D N 1
ATOM 4115 C CA . LEU D 1 119 ? 40.496 3.494 32.077 1.00 47.14 145 LEU D CA 1
ATOM 4116 C C . LEU D 1 119 ? 41.308 4.646 31.576 1.00 47.09 145 LEU D C 1
ATOM 4117 O O . LEU D 1 119 ? 41.573 4.778 30.384 1.00 47.27 145 LEU D O 1
ATOM 4122 N N . LEU D 1 120 ? 41.697 5.498 32.512 1.00 46.92 146 LEU D N 1
ATOM 4123 C CA . LEU D 1 120 ? 42.430 6.685 32.141 1.00 46.61 146 LEU D CA 1
ATOM 4124 C C . LEU D 1 120 ? 43.279 7.321 33.238 1.00 46.64 146 LEU D C 1
ATOM 4125 O O . LEU D 1 120 ? 42.964 7.259 34.428 1.00 45.98 146 LEU D O 1
ATOM 4130 N N . GLN D 1 121 ? 44.382 7.904 32.783 1.00 47.04 147 GLN D N 1
ATOM 4131 C CA . GLN D 1 121 ? 45.354 8.613 33.598 1.00 47.25 147 GLN D CA 1
ATOM 4132 C C . GLN D 1 121 ? 45.544 9.940 32.873 1.00 45.89 147 GLN D C 1
ATOM 4133 O O . GLN D 1 121 ? 46.171 9.978 31.823 1.00 47.85 147 GLN D O 1
ATOM 4139 N N . HIS D 1 122 ? 45.012 11.022 33.433 1.00 44.04 148 HIS D N 1
ATOM 4140 C CA . HIS D 1 122 ? 45.100 12.342 32.808 1.00 43.45 148 HIS D CA 1
ATOM 4141 C C . HIS D 1 122 ? 45.941 13.348 33.603 1.00 44.33 148 HIS D C 1
ATOM 4142 O O . HIS D 1 122 ? 45.683 13.570 34.787 1.00 45.49 148 HIS D O 1
ATOM 4149 N N . VAL D 1 123 ? 46.915 13.983 32.946 1.00 43.49 149 VAL D N 1
ATOM 4150 C CA . VAL D 1 123 ? 47.784 14.954 33.615 1.00 42.92 149 VAL D CA 1
ATOM 4151 C C . VAL D 1 123 ? 47.442 16.399 33.233 1.00 42.83 149 VAL D C 1
ATOM 4152 O O . VAL D 1 123 ? 47.208 16.697 32.061 1.00 43.30 149 VAL D O 1
ATOM 4156 N N . GLY D 1 124 ? 47.416 17.290 34.224 1.00 42.15 150 GLY D N 1
ATOM 4157 C CA . GLY D 1 124 ? 47.121 18.694 33.969 1.00 42.80 150 GLY D CA 1
ATOM 4158 C C . GLY D 1 124 ? 45.643 19.017 33.813 1.00 44.16 150 GLY D C 1
ATOM 4159 O O . GLY D 1 124 ? 44.798 18.122 33.754 1.00 43.09 150 GLY D O 1
ATOM 4160 N N . PHE D 1 125 ? 45.323 20.306 33.771 1.00 45.02 151 PHE D N 1
ATOM 4161 C CA . PHE D 1 125 ? 43.943 20.729 33.598 1.00 46.98 151 PHE D CA 1
ATOM 4162 C C . PHE D 1 125 ? 43.854 22.093 32.925 1.00 48.02 151 PHE D C 1
ATOM 4163 O O . PHE D 1 125 ? 44.274 23.109 33.480 1.00 46.64 151 PHE D O 1
ATOM 4171 N N . ARG D 1 126 ? 43.302 22.089 31.716 1.00 50.71 152 ARG D N 1
ATOM 4172 C CA . ARG D 1 126 ? 43.112 23.289 30.907 1.00 51.98 152 ARG D CA 1
ATOM 4173 C C . ARG D 1 126 ? 41.685 23.230 30.354 1.00 52.15 152 ARG D C 1
ATOM 4174 O O . ARG D 1 126 ? 41.163 22.145 30.087 1.00 50.67 152 ARG D O 1
ATOM 4176 N N . PRO D 1 127 ? 41.038 24.393 30.177 1.00 52.27 153 PRO D N 1
ATOM 4177 C CA . PRO D 1 127 ? 39.668 24.464 29.658 1.00 52.70 153 PRO D CA 1
ATOM 4178 C C . PRO D 1 127 ? 39.353 23.470 28.546 1.00 52.65 153 PRO D C 1
ATOM 4179 O O . PRO D 1 127 ? 38.259 22.912 28.499 1.00 53.43 153 PRO D O 1
ATOM 4183 N N . ALA D 1 128 ? 40.317 23.245 27.662 1.00 52.51 154 ALA D N 1
ATOM 4184 C CA . ALA D 1 128 ? 40.135 22.329 26.542 1.00 53.17 154 ALA D CA 1
ATOM 4185 C C . ALA D 1 128 ? 40.109 20.853 26.942 1.00 53.37 154 ALA D C 1
ATOM 4186 O O . ALA D 1 128 ? 40.012 19.977 26.082 1.00 54.01 154 ALA D O 1
ATOM 4188 N N . ASP D 1 129 ? 40.197 20.571 28.237 1.00 53.30 155 ASP D N 1
ATOM 4189 C CA . ASP D 1 129 ? 40.183 19.185 28.704 1.00 52.88 155 ASP D CA 1
ATOM 4190 C C . ASP D 1 129 ? 38.779 18.750 29.096 1.00 51.79 155 ASP D C 1
ATOM 4191 O O . ASP D 1 129 ? 38.366 17.618 28.842 1.00 51.01 155 ASP D O 1
ATOM 4196 N N . LYS D 1 130 ? 38.059 19.671 29.726 1.00 51.41 156 LYS D N 1
ATOM 4197 C CA . LYS D 1 130 ? 36.707 19.426 30.207 1.00 51.04 156 LYS D CA 1
ATOM 4198 C C . LYS D 1 130 ? 35.829 18.624 29.252 1.00 50.36 156 LYS D C 1
ATOM 4199 O O . LYS D 1 130 ? 35.283 17.587 29.633 1.00 48.96 156 LYS D O 1
ATOM 4205 N N . GLU D 1 131 ? 35.709 19.084 28.010 1.00 50.35 157 GLU D N 1
ATOM 4206 C CA . GLU D 1 131 ? 34.877 18.383 27.035 1.00 50.93 157 GLU D CA 1
ATOM 4207 C C . GLU D 1 131 ? 35.271 16.917 26.870 1.00 49.93 157 GLU D C 1
ATOM 4208 O O . GLU D 1 131 ? 34.456 16.019 27.084 1.00 49.36 157 GLU D O 1
ATOM 4214 N N . ALA D 1 132 ? 36.521 16.680 26.486 1.00 49.54 158 ALA D N 1
ATOM 4215 C CA . ALA D 1 132 ? 37.006 15.320 26.285 1.00 49.38 158 ALA D CA 1
ATOM 4216 C C . ALA D 1 132 ? 36.810 14.502 27.549 1.00 49.26 158 ALA D C 1
ATOM 4217 O O . ALA D 1 132 ? 36.337 13.362 27.498 1.00 48.74 158 ALA D O 1
ATOM 4219 N N . LEU D 1 133 ? 37.179 15.089 28.686 1.00 48.92 159 LEU D N 1
ATOM 4220 C CA . LEU D 1 133 ? 37.038 14.410 29.968 1.00 48.84 159 LEU D CA 1
ATOM 4221 C C . LEU D 1 133 ? 35.579 14.049 30.246 1.00 48.59 159 LEU D C 1
ATOM 4222 O O . LEU D 1 133 ? 35.277 12.912 30.621 1.00 47.49 159 LEU D O 1
ATOM 4227 N N . GLU D 1 134 ? 34.674 15.006 30.059 1.00 48.06 160 GLU D N 1
ATOM 4228 C CA . GLU D 1 134 ? 33.263 14.732 30.302 1.00 49.41 160 GLU D CA 1
ATOM 4229 C C . GLU D 1 134 ? 32.826 13.637 29.341 1.00 50.00 160 GLU D C 1
ATOM 4230 O O . GLU D 1 134 ? 32.015 12.775 29.690 1.00 50.37 160 GLU D O 1
ATOM 4236 N N . GLN D 1 135 ? 33.377 13.672 28.131 1.00 50.65 161 GLN D N 1
ATOM 4237 C CA . GLN D 1 135 ? 33.057 12.671 27.121 1.00 51.71 161 GLN D CA 1
ATOM 4238 C C . GLN D 1 135 ? 33.540 11.313 27.608 1.00 51.13 161 GLN D C 1
ATOM 4239 O O . GLN D 1 135 ? 32.797 10.330 27.588 1.00 50.26 161 GLN D O 1
ATOM 4245 N N . GLN D 1 136 ? 34.794 11.263 28.048 1.00 51.13 162 GLN D N 1
ATOM 4246 C CA . GLN D 1 136 ? 35.364 10.024 28.553 1.00 51.29 162 GLN D CA 1
ATOM 4247 C C . GLN D 1 136 ? 34.568 9.545 29.763 1.00 50.99 162 GLN D C 1
ATOM 4248 O O . GLN D 1 136 ? 34.484 8.342 30.022 1.00 50.06 162 GLN D O 1
ATOM 4254 N N . ILE D 1 137 ? 33.985 10.494 30.496 1.00 50.85 163 ILE D N 1
ATOM 4255 C CA . ILE D 1 137 ? 33.173 10.178 31.671 1.00 51.36 163 ILE D CA 1
ATOM 4256 C C . ILE D 1 137 ? 31.839 9.591 31.220 1.00 51.29 163 ILE D C 1
ATOM 4257 O O . ILE D 1 137 ? 31.417 8.536 31.696 1.00 51.15 163 ILE D O 1
ATOM 4262 N N . LEU D 1 138 ? 31.185 10.291 30.299 1.00 51.38 164 LEU D N 1
ATOM 4263 C CA . LEU D 1 138 ? 29.898 9.857 29.767 1.00 52.06 164 LEU D CA 1
ATOM 4264 C C . LEU D 1 138 ? 30.033 8.453 29.190 1.00 52.17 164 LEU D C 1
ATOM 4265 O O . LEU D 1 138 ? 29.193 7.586 29.437 1.00 52.93 164 LEU D O 1
ATOM 4270 N N . ALA D 1 139 ? 31.105 8.233 28.434 1.00 51.92 165 ALA D N 1
ATOM 4271 C CA . ALA D 1 139 ? 31.360 6.932 27.825 1.00 50.97 165 ALA D CA 1
ATOM 4272 C C . ALA D 1 139 ? 31.465 5.859 28.903 1.00 49.98 165 ALA D C 1
ATOM 4273 O O . ALA D 1 139 ? 30.981 4.741 28.734 1.00 49.05 165 ALA D O 1
ATOM 4275 N N . ALA D 1 140 ? 32.103 6.210 30.012 1.00 49.83 166 ALA D N 1
ATOM 4276 C CA . ALA D 1 140 ? 32.273 5.282 31.121 1.00 50.36 166 ALA D CA 1
ATOM 4277 C C . ALA D 1 140 ? 30.924 4.995 31.778 1.00 51.29 166 ALA D C 1
ATOM 4278 O O . ALA D 1 140 ? 30.782 4.032 32.536 1.00 51.61 166 ALA D O 1
ATOM 4280 N N . LEU D 1 141 ? 29.934 5.835 31.482 1.00 51.08 167 LEU D N 1
ATOM 4281 C CA . LEU D 1 141 ? 28.600 5.666 32.043 1.00 51.35 167 LEU D CA 1
ATOM 4282 C C . LEU D 1 141 ? 27.593 5.249 30.969 1.00 52.08 167 LEU D C 1
ATOM 4283 O O . LEU D 1 141 ? 26.473 5.806 30.946 1.00 51.84 167 LEU D O 1
#